Protein AF-A0A3D1R5J6-F1 (afdb_monomer_lite)

pLDDT: mean 71.32, std 17.3, range [26.56, 96.94]

Radius of gyration: 27.83 Å; chains: 1; bounding box: 72×68×70 Å

Structure (mmCIF, N/CA/C/O backbone):
data_AF-A0A3D1R5J6-F1
#
_entry.id   AF-A0A3D1R5J6-F1
#
loop_
_atom_site.group_PDB
_atom_site.id
_atom_site.type_symbol
_atom_site.label_atom_id
_atom_site.label_alt_id
_atom_site.label_comp_id
_atom_site.label_asym_id
_atom_site.label_entity_id
_atom_site.label_seq_id
_atom_site.pdbx_PDB_ins_code
_atom_site.Cartn_x
_atom_site.Cartn_y
_atom_site.Cartn_z
_atom_site.occupancy
_atom_site.B_iso_or_equiv
_atom_site.auth_seq_id
_atom_site.auth_comp_id
_atom_site.auth_asym_id
_atom_site.auth_atom_id
_atom_site.pdbx_PDB_model_num
ATOM 1 N N . MET A 1 1 ? 21.524 40.233 25.410 1.00 36.53 1 MET A N 1
ATOM 2 C CA . MET A 1 1 ? 20.104 40.134 25.010 1.00 36.53 1 MET A CA 1
ATOM 3 C C . MET A 1 1 ? 20.001 40.388 23.516 1.00 36.53 1 MET A C 1
ATOM 5 O O . MET A 1 1 ? 20.157 41.524 23.099 1.00 36.53 1 MET A O 1
ATOM 9 N N . SER A 1 2 ? 19.782 39.340 22.727 1.00 29.59 2 SER A N 1
ATOM 10 C CA . SER A 1 2 ? 19.125 39.429 21.418 1.00 29.59 2 SER A CA 1
ATOM 11 C C . SER A 1 2 ? 18.567 38.037 21.113 1.00 29.59 2 SER A C 1
ATOM 13 O O . SER A 1 2 ? 19.192 37.211 20.458 1.00 29.59 2 SER A O 1
ATOM 15 N N . GLN A 1 3 ? 17.439 37.743 21.762 1.00 33.72 3 GLN A N 1
ATOM 16 C CA . GLN A 1 3 ? 16.536 36.662 21.390 1.00 33.72 3 GLN A CA 1
ATOM 17 C C . GLN A 1 3 ? 15.745 37.182 20.193 1.00 33.72 3 GLN A C 1
ATOM 19 O O . GLN A 1 3 ? 14.862 37.998 20.399 1.00 33.72 3 GLN A O 1
ATOM 24 N N . ASP A 1 4 ? 16.110 36.789 18.976 1.00 32.62 4 ASP A N 1
ATOM 25 C CA . ASP A 1 4 ? 15.252 36.908 17.786 1.00 32.62 4 ASP A CA 1
ATOM 26 C C . ASP A 1 4 ? 15.813 36.023 16.659 1.00 32.62 4 ASP A C 1
ATOM 28 O O . ASP A 1 4 ? 16.102 36.457 15.538 1.00 32.62 4 ASP A O 1
ATOM 32 N N . ALA A 1 5 ? 15.984 34.728 16.948 1.00 33.44 5 ALA A N 1
ATOM 33 C CA . ALA A 1 5 ? 16.080 33.733 15.887 1.00 33.44 5 ALA A CA 1
ATOM 34 C C . ALA A 1 5 ? 14.705 33.664 15.208 1.00 33.44 5 ALA A C 1
ATOM 36 O O . ALA A 1 5 ? 13.769 33.044 15.709 1.00 33.44 5 ALA A O 1
ATOM 37 N N . LYS A 1 6 ? 14.560 34.387 14.090 1.00 38.94 6 LYS A N 1
ATOM 38 C CA . LYS A 1 6 ? 13.334 34.389 13.285 1.00 38.94 6 LYS A CA 1
ATOM 39 C C . LYS A 1 6 ? 12.945 32.933 12.945 1.00 38.94 6 LYS A C 1
ATOM 41 O O . LYS A 1 6 ? 13.811 32.196 12.472 1.00 38.94 6 LYS A O 1
ATOM 46 N N . PRO A 1 7 ? 11.668 32.544 13.115 1.00 45.38 7 PRO A N 1
ATOM 47 C CA . PRO A 1 7 ? 11.175 31.159 13.222 1.00 45.38 7 PRO A CA 1
ATOM 48 C C . PRO A 1 7 ? 11.560 30.146 12.122 1.00 45.38 7 PRO A C 1
ATOM 50 O O . PRO A 1 7 ? 11.376 28.954 12.326 1.00 45.38 7 PRO A O 1
ATOM 53 N N . ASN A 1 8 ? 12.114 30.591 10.989 1.00 56.38 8 ASN A N 1
ATOM 54 C CA . ASN A 1 8 ? 12.548 29.752 9.863 1.00 56.38 8 ASN A CA 1
ATOM 55 C C . ASN A 1 8 ? 13.985 29.195 10.022 1.00 56.38 8 ASN A C 1
ATOM 57 O O . ASN A 1 8 ? 14.380 28.282 9.310 1.00 56.38 8 ASN A O 1
ATOM 61 N N . GLN A 1 9 ? 14.799 29.747 10.932 1.00 66.88 9 GLN A N 1
ATOM 62 C CA . GLN A 1 9 ? 16.211 29.351 11.060 1.00 66.88 9 GLN A CA 1
ATOM 63 C C . GLN A 1 9 ? 16.400 28.071 11.887 1.00 66.88 9 GLN A C 1
ATOM 65 O O . GLN A 1 9 ? 17.235 27.247 11.539 1.00 66.88 9 GLN A O 1
ATOM 70 N N . THR A 1 10 ? 15.625 27.877 12.958 1.00 66.38 10 THR A N 1
ATOM 71 C CA . THR A 1 10 ? 15.753 26.698 13.833 1.00 66.38 10 THR A CA 1
ATOM 72 C C . THR A 1 10 ? 15.374 25.406 13.112 1.00 66.38 10 THR A C 1
ATOM 74 O O . THR A 1 10 ? 16.109 24.434 13.199 1.00 66.38 10 THR A O 1
ATOM 77 N N . ALA A 1 11 ? 14.285 25.409 12.336 1.00 63.69 11 ALA A N 1
ATOM 78 C CA . ALA A 1 11 ? 13.888 24.247 11.540 1.00 63.69 11 ALA A CA 1
ATOM 79 C C . ALA A 1 11 ? 14.944 23.889 10.479 1.00 63.69 11 ALA A C 1
ATOM 81 O O . ALA A 1 11 ? 15.281 22.722 10.306 1.00 63.69 11 ALA A O 1
ATOM 82 N N . ALA A 1 12 ? 15.514 24.899 9.815 1.00 70.62 12 ALA A N 1
ATOM 83 C CA . ALA A 1 12 ? 16.582 24.705 8.840 1.00 70.62 12 ALA A CA 1
ATOM 84 C C . ALA A 1 12 ? 17.874 24.161 9.477 1.00 70.62 12 ALA A C 1
ATOM 86 O O . ALA A 1 12 ? 18.563 23.363 8.856 1.00 70.62 12 ALA A O 1
ATOM 87 N N . ILE A 1 13 ? 18.194 24.552 10.718 1.00 78.62 13 ILE A N 1
ATOM 88 C CA . ILE A 1 13 ? 19.341 24.012 11.467 1.00 78.62 13 ILE A CA 1
ATOM 89 C C . ILE A 1 13 ? 19.165 22.514 11.739 1.00 78.62 13 ILE A C 1
ATOM 91 O O . ILE A 1 13 ? 20.107 21.755 11.550 1.00 78.62 13 ILE A O 1
ATOM 95 N N . GLU A 1 14 ? 17.978 22.077 12.164 1.00 74.88 14 GLU A N 1
ATOM 96 C CA . GLU A 1 14 ? 17.730 20.660 12.473 1.00 74.88 14 GLU A CA 1
ATOM 97 C C . GLU A 1 14 ? 17.637 19.797 11.206 1.00 74.88 14 GLU A C 1
ATOM 99 O O . GLU A 1 14 ? 18.113 18.665 11.201 1.00 74.88 14 GLU A O 1
ATOM 104 N N . GLN A 1 15 ? 17.099 20.341 10.108 1.00 75.94 15 GLN A N 1
ATOM 105 C CA . GLN A 1 15 ? 17.139 19.679 8.799 1.00 75.94 15 GLN A CA 1
ATOM 106 C C . GLN A 1 15 ? 18.566 19.542 8.269 1.00 75.94 15 GLN A C 1
ATOM 108 O O . GLN A 1 15 ? 18.931 18.469 7.798 1.00 75.94 15 GLN A O 1
ATOM 113 N N . LEU A 1 16 ? 19.373 20.605 8.368 1.00 82.44 16 LEU A N 1
ATOM 114 C CA . LEU A 1 16 ? 20.782 20.564 7.984 1.00 82.44 16 LEU A CA 1
ATOM 115 C C . LEU A 1 16 ? 21.548 19.555 8.840 1.00 82.44 16 LEU A C 1
ATOM 117 O O . LEU A 1 16 ? 22.343 18.793 8.314 1.00 82.44 16 LEU A O 1
ATOM 121 N N . ARG A 1 17 ? 21.284 19.514 10.147 1.00 83.88 17 ARG A N 1
ATOM 122 C CA . ARG A 1 17 ? 21.908 18.547 11.053 1.00 83.88 17 ARG A CA 1
ATOM 123 C C . ARG A 1 17 ? 21.607 17.114 10.636 1.00 83.88 17 ARG A C 1
ATOM 125 O O . ARG A 1 17 ? 22.536 16.340 10.473 1.00 83.88 17 ARG A O 1
ATOM 132 N N . GLY A 1 18 ? 20.334 16.803 10.389 1.00 79.06 18 GLY A N 1
ATOM 133 C CA . GLY A 1 18 ? 19.953 15.501 9.856 1.00 79.06 18 GLY A CA 1
ATOM 134 C C . GLY A 1 18 ? 20.656 15.206 8.533 1.00 79.06 18 GLY A C 1
ATOM 135 O O . GLY A 1 18 ? 21.220 14.137 8.379 1.00 79.06 18 GLY A O 1
ATOM 136 N N . LEU A 1 19 ? 20.668 16.159 7.594 1.00 84.06 19 LEU A N 1
ATOM 137 C CA . LEU A 1 19 ? 21.319 15.991 6.290 1.00 84.06 19 LEU A CA 1
ATOM 138 C C . LEU A 1 19 ? 22.792 15.604 6.425 1.00 84.06 19 LEU A C 1
ATOM 140 O O . LEU A 1 19 ? 23.230 14.670 5.765 1.00 84.06 19 LEU A O 1
ATOM 144 N N . LEU A 1 20 ? 23.526 16.296 7.295 1.00 84.06 20 LEU A N 1
ATOM 145 C CA . LEU A 1 20 ? 24.939 16.025 7.537 1.00 84.06 20 LEU A CA 1
ATOM 146 C C . LEU A 1 20 ? 25.143 14.677 8.233 1.00 84.06 20 LEU A C 1
ATOM 148 O O . LEU A 1 20 ? 25.992 13.920 7.793 1.00 84.06 20 LEU A O 1
ATOM 152 N N . GLU A 1 21 ? 24.326 14.345 9.241 1.00 81.31 21 GLU A N 1
ATOM 153 C CA . GLU A 1 21 ? 24.344 13.029 9.905 1.00 81.31 21 GLU A CA 1
ATOM 154 C C . GLU A 1 21 ? 24.046 11.878 8.928 1.00 81.31 21 GLU A C 1
ATOM 156 O O . GLU A 1 21 ? 24.574 10.784 9.100 1.00 81.31 21 GLU A O 1
ATOM 161 N N . GLY A 1 22 ? 23.208 12.118 7.914 1.00 78.25 22 GLY A N 1
ATOM 162 C CA . GLY A 1 22 ? 22.903 11.152 6.860 1.00 78.25 22 GLY A CA 1
ATOM 163 C C . GLY A 1 22 ? 24.056 10.958 5.880 1.00 78.25 22 GLY A C 1
ATOM 164 O O . GLY A 1 22 ? 24.433 9.824 5.628 1.00 78.25 22 GLY A O 1
ATOM 165 N N . VAL A 1 23 ? 24.630 12.056 5.376 1.00 80.31 23 VAL A N 1
ATOM 166 C CA . VAL A 1 23 ? 25.784 12.028 4.454 1.00 80.31 23 VAL A CA 1
ATOM 167 C C . VAL A 1 23 ? 27.038 11.459 5.122 1.00 80.31 23 VAL A C 1
ATOM 169 O O . VAL A 1 23 ? 27.840 10.799 4.491 1.00 80.31 23 VAL A O 1
ATOM 172 N N . SER A 1 24 ? 27.254 11.715 6.413 1.00 76.56 24 SER A N 1
ATOM 173 C CA . SER A 1 24 ? 28.435 11.199 7.115 1.00 76.56 24 SER A CA 1
ATOM 174 C C . SER A 1 24 ? 28.167 9.893 7.863 1.00 76.56 24 SER A C 1
ATOM 176 O O . SER A 1 24 ? 28.907 9.584 8.799 1.00 76.56 24 SER A O 1
ATOM 178 N N . CYS A 1 25 ? 27.087 9.169 7.553 1.00 74.31 25 CYS A N 1
ATOM 179 C CA . CYS A 1 25 ? 26.660 8.041 8.384 1.00 74.31 25 CYS A CA 1
ATOM 180 C C . CYS A 1 25 ? 27.645 6.862 8.335 1.00 74.31 25 CYS A C 1
ATOM 182 O O . CYS A 1 25 ? 27.849 6.182 9.340 1.00 74.31 25 CYS A O 1
ATOM 184 N N . ASP A 1 26 ? 28.300 6.649 7.201 1.00 68.00 26 ASP A N 1
ATOM 185 C CA . ASP A 1 26 ? 29.307 5.613 6.971 1.00 68.00 26 ASP A CA 1
ATOM 186 C C . ASP A 1 26 ? 30.754 6.132 7.112 1.00 68.00 26 ASP A C 1
ATOM 188 O O . ASP A 1 26 ? 31.709 5.387 6.893 1.00 68.00 26 ASP A O 1
ATOM 192 N N . TYR A 1 27 ? 30.924 7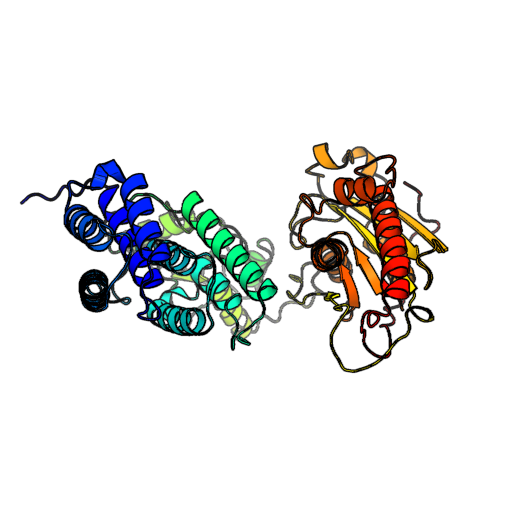.397 7.518 1.00 71.94 27 TYR A N 1
ATOM 193 C CA . TYR A 1 27 ? 32.201 8.117 7.572 1.00 71.94 27 TYR A CA 1
ATOM 194 C C . TYR A 1 27 ? 32.906 8.288 6.211 1.00 71.94 27 TYR A C 1
ATOM 196 O O . TYR A 1 27 ? 34.093 8.617 6.180 1.00 71.94 27 TYR A O 1
ATOM 204 N N . SER A 1 28 ? 32.212 8.112 5.084 1.00 71.81 28 SER A N 1
ATOM 205 C CA . SER A 1 28 ? 32.789 8.184 3.740 1.00 71.81 28 SER A CA 1
ATOM 206 C C . SER A 1 28 ? 32.097 9.235 2.865 1.00 71.81 28 SER A C 1
ATOM 208 O O . SER A 1 28 ? 31.395 8.902 1.921 1.00 71.81 28 SER A O 1
ATOM 210 N N . ILE A 1 29 ? 32.393 10.516 3.108 1.00 79.81 29 ILE A N 1
ATOM 211 C CA . ILE A 1 29 ? 31.811 11.626 2.337 1.00 79.81 29 ILE A CA 1
ATOM 212 C C . ILE A 1 29 ? 32.409 11.714 0.920 1.00 79.81 29 ILE A C 1
ATOM 214 O O . ILE A 1 29 ? 33.606 11.962 0.764 1.00 79.81 29 ILE A O 1
ATOM 218 N N . ASN A 1 30 ? 31.577 11.595 -0.114 1.00 79.62 30 ASN A N 1
ATOM 219 C CA . ASN A 1 30 ? 31.973 11.707 -1.521 1.00 79.62 30 ASN A CA 1
ATOM 220 C C . ASN A 1 30 ? 31.541 13.039 -2.184 1.00 79.62 30 ASN A C 1
ATOM 222 O O . ASN A 1 30 ? 30.883 13.899 -1.581 1.00 79.62 30 ASN A O 1
ATOM 226 N N . GLU A 1 31 ? 31.941 13.256 -3.445 1.00 82.81 31 GLU A N 1
ATOM 227 C CA . GLU A 1 31 ? 31.623 14.484 -4.186 1.00 82.81 31 GLU A CA 1
ATOM 228 C C . GLU A 1 31 ? 30.119 14.675 -4.429 1.00 82.81 31 GLU A C 1
ATOM 230 O O . GLU A 1 31 ? 29.638 15.812 -4.401 1.00 82.81 31 GLU A O 1
ATOM 235 N N . GLU A 1 32 ? 29.367 13.597 -4.674 1.00 79.56 32 GLU A N 1
ATOM 236 C CA . GLU A 1 32 ? 27.922 13.657 -4.924 1.00 79.56 32 GLU A CA 1
ATOM 237 C C . GLU A 1 32 ? 27.157 14.056 -3.658 1.00 79.56 32 GLU A C 1
ATOM 239 O O . GLU A 1 32 ? 26.257 14.901 -3.707 1.00 79.56 32 GLU A O 1
ATOM 244 N N . GLU A 1 33 ? 27.574 13.544 -2.504 1.00 82.88 33 GLU A N 1
ATOM 245 C CA . GLU A 1 33 ? 26.999 13.910 -1.214 1.00 82.88 33 GLU A CA 1
ATOM 246 C C . GLU A 1 33 ? 27.337 15.349 -0.820 1.00 82.88 33 GLU A C 1
ATOM 248 O O . GLU A 1 33 ? 26.465 16.122 -0.411 1.00 82.88 33 GLU A O 1
ATOM 253 N N . THR A 1 34 ? 28.587 15.760 -1.037 1.00 84.44 34 THR A N 1
ATOM 254 C CA . THR A 1 34 ? 29.036 17.142 -0.813 1.00 84.44 34 THR A CA 1
ATOM 255 C C . THR A 1 34 ? 28.265 18.114 -1.714 1.00 84.44 34 THR A C 1
ATOM 257 O O . THR A 1 34 ? 27.799 19.168 -1.260 1.00 84.44 34 THR A O 1
ATOM 260 N N . PHE A 1 35 ? 28.022 17.728 -2.972 1.00 82.88 35 PHE A N 1
ATOM 261 C CA . PHE A 1 35 ? 27.174 18.471 -3.902 1.00 82.88 35 PHE A CA 1
ATOM 262 C C . PHE A 1 35 ? 25.709 18.529 -3.444 1.00 82.88 35 PHE A C 1
ATOM 264 O O . PHE A 1 35 ? 25.062 19.571 -3.581 1.00 82.88 35 PHE A O 1
ATOM 271 N N . ALA A 1 36 ? 25.167 17.459 -2.857 1.00 78.56 36 ALA A N 1
ATOM 272 C CA . ALA A 1 36 ? 23.814 17.464 -2.304 1.00 78.56 36 ALA A CA 1
ATOM 273 C C . ALA A 1 36 ? 23.673 18.449 -1.131 1.00 78.56 36 ALA A C 1
ATOM 275 O O . ALA A 1 36 ? 22.695 19.207 -1.081 1.00 78.56 36 ALA A O 1
ATOM 276 N N . VAL A 1 37 ? 24.669 18.517 -0.239 1.00 85.56 37 VAL A N 1
ATOM 277 C CA . VAL A 1 37 ? 24.717 19.515 0.844 1.00 85.56 37 VAL A CA 1
ATOM 278 C C . VAL A 1 37 ? 24.818 20.933 0.272 1.00 85.56 37 VAL A C 1
ATOM 280 O O . VAL A 1 37 ? 24.077 21.828 0.695 1.00 85.56 37 VAL A O 1
ATOM 283 N N . GLN A 1 38 ? 25.666 21.149 -0.738 1.00 85.38 38 GLN A N 1
ATOM 284 C CA . GLN A 1 38 ? 25.793 22.443 -1.414 1.00 85.38 38 GLN A CA 1
ATOM 285 C C . GLN A 1 38 ? 24.464 22.883 -2.049 1.00 85.38 38 GLN A C 1
ATOM 287 O O . GLN A 1 38 ? 23.999 24.002 -1.825 1.00 85.38 38 GLN A O 1
ATOM 292 N N . LYS A 1 39 ? 23.795 21.983 -2.772 1.00 82.88 39 LYS A N 1
ATOM 293 C CA . LYS A 1 39 ? 22.489 22.232 -3.392 1.00 82.88 39 LYS A CA 1
ATOM 294 C C . LYS A 1 39 ? 21.411 22.552 -2.357 1.00 82.88 39 LYS A C 1
ATOM 296 O O . LYS A 1 39 ? 20.562 23.416 -2.594 1.00 82.88 39 LYS A O 1
ATOM 301 N N . TRP A 1 40 ? 21.435 21.893 -1.199 1.00 85.19 40 TRP A N 1
ATOM 302 C CA . TRP A 1 40 ? 20.523 22.213 -0.102 1.00 85.19 40 TRP A CA 1
ATOM 303 C C . TRP A 1 40 ? 20.754 23.639 0.423 1.00 85.19 40 TRP A C 1
ATOM 305 O O . TRP A 1 40 ? 19.790 24.379 0.638 1.00 85.19 40 TRP A O 1
ATOM 315 N N . LEU A 1 41 ? 22.014 24.066 0.566 1.00 84.19 41 LEU A N 1
ATOM 316 C CA . LEU A 1 41 ? 22.358 25.435 0.968 1.00 84.19 41 LEU A CA 1
ATOM 317 C C . LEU A 1 41 ? 21.907 26.482 -0.058 1.00 84.19 41 LEU A C 1
ATOM 319 O O . LEU A 1 41 ? 21.417 27.543 0.332 1.00 84.19 41 LEU A O 1
ATOM 323 N N . GLU A 1 42 ? 22.009 26.188 -1.356 1.00 81.88 42 GLU A N 1
ATOM 324 C CA . GLU A 1 42 ? 21.505 27.060 -2.427 1.00 81.88 42 GLU A CA 1
ATOM 325 C C . GLU A 1 42 ? 19.982 27.234 -2.362 1.00 81.88 42 GLU A C 1
ATOM 327 O O . GLU A 1 42 ? 19.469 28.349 -2.485 1.00 81.88 42 GLU A O 1
ATOM 332 N N . GLN A 1 43 ? 19.245 26.153 -2.092 1.00 78.62 43 GLN A N 1
ATOM 333 C CA . GLN A 1 43 ? 17.792 26.205 -1.873 1.00 78.62 43 GLN A CA 1
ATOM 334 C C . GLN A 1 43 ? 17.412 27.024 -0.629 1.00 78.62 43 GLN A C 1
ATOM 336 O O . GLN A 1 43 ? 16.302 27.554 -0.548 1.00 78.62 43 GLN A O 1
ATOM 341 N N . HIS A 1 44 ? 18.353 27.186 0.302 1.00 80.94 44 HIS A N 1
ATOM 342 C CA . HIS A 1 44 ? 18.236 27.995 1.511 1.00 80.94 44 HIS A CA 1
ATOM 343 C C . HIS A 1 44 ? 19.114 29.254 1.450 1.00 80.94 44 HIS A C 1
ATOM 345 O O . HIS A 1 44 ? 19.605 29.730 2.478 1.00 80.94 44 HIS A O 1
ATOM 351 N N . ALA A 1 45 ? 19.275 29.846 0.257 1.00 79.06 45 ALA A N 1
ATOM 352 C CA . ALA A 1 45 ? 20.141 31.006 0.021 1.00 79.06 45 ALA A CA 1
ATOM 353 C C . ALA A 1 45 ? 19.907 32.179 0.996 1.00 79.06 45 ALA A C 1
ATOM 355 O O . ALA A 1 45 ? 20.826 32.924 1.338 1.00 79.06 45 ALA A O 1
ATOM 356 N N . ASN A 1 46 ? 18.680 32.333 1.504 1.00 78.81 46 ASN A N 1
ATOM 357 C CA . ASN A 1 46 ? 18.311 33.350 2.491 1.00 78.81 46 ASN A CA 1
ATOM 358 C C . ASN A 1 46 ? 18.979 33.171 3.874 1.00 78.81 46 ASN A C 1
ATOM 360 O O . ASN A 1 46 ? 18.890 34.079 4.708 1.00 78.81 46 ASN A O 1
ATOM 364 N N . LEU A 1 47 ? 19.606 32.022 4.137 1.00 81.56 47 LEU A N 1
ATOM 365 C CA . LEU A 1 47 ? 20.293 31.688 5.387 1.00 81.56 47 LEU A CA 1
ATOM 366 C C . LEU A 1 47 ? 21.824 31.716 5.268 1.00 81.56 47 LEU A C 1
ATOM 368 O O . LEU A 1 47 ? 22.482 31.759 6.301 1.00 81.56 47 LEU A O 1
ATOM 372 N N . LEU A 1 48 ? 22.387 31.795 4.055 1.00 81.31 48 LEU A N 1
ATOM 373 C CA . LEU A 1 48 ? 23.836 31.714 3.790 1.00 81.31 48 LEU A CA 1
ATOM 374 C C . LEU A 1 48 ? 24.691 32.762 4.516 1.00 81.31 48 LEU A C 1
ATOM 376 O O . LEU A 1 48 ? 25.872 32.543 4.738 1.00 81.31 48 LEU A O 1
ATOM 380 N N . ASN A 1 49 ? 24.109 33.899 4.903 1.00 78.94 49 ASN A N 1
ATOM 381 C CA . ASN A 1 49 ? 24.807 34.953 5.652 1.00 78.94 49 ASN A CA 1
ATOM 382 C C . ASN A 1 49 ? 24.680 34.794 7.179 1.00 78.94 49 ASN A C 1
ATOM 384 O O . ASN A 1 49 ? 24.879 35.759 7.919 1.00 78.94 49 ASN A O 1
ATOM 388 N N . ARG A 1 50 ? 24.263 33.622 7.668 1.00 80.31 50 ARG A N 1
ATOM 389 C CA . ARG A 1 50 ? 24.039 33.347 9.092 1.00 80.31 50 ARG A CA 1
ATOM 390 C C . ARG A 1 50 ? 24.829 32.124 9.528 1.00 80.31 50 ARG A C 1
ATOM 392 O O . ARG A 1 50 ? 24.868 31.134 8.810 1.00 80.31 50 ARG A O 1
ATOM 399 N N . SER A 1 51 ? 25.343 32.160 10.752 1.00 77.75 51 SER A N 1
ATOM 400 C CA . SER A 1 51 ? 25.895 30.971 11.402 1.00 77.75 51 SER A CA 1
ATOM 401 C C . SER A 1 51 ? 24.790 29.934 11.654 1.00 77.75 51 SER A C 1
ATOM 403 O O . SER A 1 51 ? 23.669 30.329 12.017 1.00 77.75 51 SER A O 1
ATOM 405 N N . PRO A 1 52 ? 25.049 28.630 11.440 1.00 81.00 52 PRO A N 1
ATOM 406 C CA . PRO A 1 52 ? 26.304 27.992 10.984 1.00 81.00 52 PRO A CA 1
ATOM 407 C C . PRO A 1 52 ? 26.479 27.922 9.448 1.00 81.00 52 PRO A C 1
ATOM 409 O O . PRO A 1 52 ? 27.545 27.541 8.965 1.00 81.00 52 PRO A O 1
ATOM 412 N N . PHE A 1 53 ? 25.442 28.271 8.678 1.00 84.62 53 PHE A N 1
ATOM 413 C CA . PHE A 1 53 ? 25.363 28.099 7.219 1.00 84.62 53 PHE A CA 1
ATOM 414 C C . PHE A 1 53 ? 26.479 28.819 6.456 1.00 84.62 53 PHE A C 1
ATOM 416 O O . PHE A 1 53 ? 26.968 28.310 5.452 1.00 84.62 53 PHE A O 1
ATOM 423 N N . ASP A 1 54 ? 26.897 29.989 6.936 1.00 83.38 54 ASP A N 1
ATOM 424 C CA . ASP A 1 54 ? 27.974 30.771 6.332 1.00 83.38 54 ASP A CA 1
ATOM 425 C C . ASP A 1 54 ? 29.339 30.067 6.436 1.00 83.38 54 ASP A C 1
ATOM 427 O O . ASP A 1 54 ? 30.149 30.140 5.511 1.00 83.38 54 ASP A O 1
ATOM 431 N N . GLY A 1 55 ? 29.592 29.380 7.555 1.00 85.75 55 GLY A N 1
ATOM 432 C CA . GLY A 1 55 ? 30.792 28.578 7.782 1.00 85.75 55 GLY A CA 1
ATOM 433 C C . GLY A 1 55 ? 30.830 27.358 6.872 1.00 85.75 55 GLY A C 1
ATOM 434 O O . GLY A 1 55 ? 31.828 27.153 6.181 1.00 85.75 55 GLY A O 1
ATOM 435 N N . LEU A 1 56 ? 29.718 26.622 6.807 1.00 88.69 56 LEU A N 1
ATOM 436 C CA . LEU A 1 56 ? 29.589 25.452 5.940 1.00 88.69 56 LEU A CA 1
ATOM 437 C C . LEU A 1 56 ? 29.731 25.820 4.461 1.00 88.69 56 LEU A C 1
ATOM 439 O O . LEU A 1 56 ? 30.492 25.189 3.739 1.00 88.69 56 LEU A O 1
ATOM 443 N N . ALA A 1 57 ? 29.065 26.887 4.008 1.00 86.81 57 ALA A N 1
ATOM 444 C CA . ALA A 1 57 ? 29.149 27.326 2.618 1.00 86.81 57 ALA A CA 1
ATOM 445 C C . ALA A 1 57 ? 30.589 27.671 2.203 1.00 86.81 57 ALA A C 1
ATOM 447 O O . ALA A 1 57 ? 31.006 27.346 1.091 1.00 86.81 57 ALA A O 1
ATOM 448 N N . ARG A 1 58 ? 31.371 28.296 3.098 1.00 88.25 58 ARG A N 1
ATOM 449 C CA . ARG A 1 58 ? 32.797 28.575 2.856 1.00 88.25 58 ARG A CA 1
ATOM 450 C C . ARG A 1 58 ? 33.635 27.302 2.788 1.00 88.25 58 ARG A C 1
ATOM 452 O O . ARG A 1 58 ? 34.522 27.237 1.942 1.00 88.25 58 ARG A O 1
ATOM 459 N N . LEU A 1 59 ? 33.366 26.330 3.662 1.00 90.06 59 LEU A N 1
ATOM 460 C CA . LEU A 1 59 ? 34.044 25.035 3.649 1.00 90.06 59 LEU A CA 1
ATOM 461 C C . LEU A 1 59 ? 33.782 24.303 2.327 1.00 90.06 59 LEU A C 1
ATOM 463 O O . LEU A 1 59 ? 34.730 24.035 1.600 1.00 90.06 59 LEU A O 1
ATOM 467 N N . LEU A 1 60 ? 32.512 24.105 1.960 1.00 88.94 60 LEU A N 1
ATOM 468 C CA . LEU A 1 60 ? 32.131 23.395 0.732 1.00 88.94 60 LEU A CA 1
ATOM 469 C C . LEU A 1 60 ? 32.638 24.095 -0.532 1.00 88.94 60 LEU A C 1
ATOM 471 O O . LEU A 1 60 ? 33.133 23.442 -1.438 1.00 88.94 60 LEU A O 1
ATOM 475 N N . THR A 1 61 ? 32.583 25.431 -0.589 1.00 88.62 61 THR A N 1
ATOM 476 C CA . THR A 1 61 ? 33.113 26.181 -1.746 1.00 88.62 61 THR A CA 1
ATOM 477 C C . THR A 1 61 ? 34.615 25.962 -1.929 1.00 88.62 61 THR A C 1
ATOM 479 O O . THR A 1 61 ? 35.098 25.985 -3.058 1.00 88.62 61 THR A O 1
ATOM 482 N N . ARG A 1 62 ? 35.359 25.791 -0.829 1.00 90.75 62 ARG A N 1
ATOM 483 C CA . ARG A 1 62 ? 36.798 25.531 -0.877 1.00 90.75 62 ARG A CA 1
ATOM 484 C C . ARG A 1 62 ? 37.087 24.085 -1.265 1.00 90.75 62 ARG A C 1
ATOM 486 O O . ARG A 1 62 ? 37.851 23.900 -2.199 1.00 90.75 62 ARG A O 1
ATOM 493 N N . VAL A 1 63 ? 36.461 23.126 -0.585 1.00 87.50 63 VAL A N 1
ATOM 494 C CA . VAL A 1 63 ? 36.664 21.690 -0.832 1.00 87.50 63 VAL A CA 1
ATOM 495 C C . VAL A 1 63 ? 36.241 21.307 -2.252 1.00 87.50 63 VAL A C 1
ATOM 497 O O . VAL A 1 63 ? 36.902 20.543 -2.925 1.00 87.50 63 VAL A O 1
ATOM 500 N N . MET A 1 64 ? 35.179 21.910 -2.788 1.00 84.62 64 MET A N 1
ATOM 501 C CA . MET A 1 64 ? 34.719 21.610 -4.149 1.00 84.62 64 MET A CA 1
ATOM 502 C C . MET A 1 64 ? 35.403 22.449 -5.241 1.00 84.62 64 MET A C 1
ATOM 504 O O . MET A 1 64 ? 34.969 22.420 -6.395 1.00 84.62 64 MET A O 1
ATOM 508 N N . ALA A 1 65 ? 36.428 23.244 -4.914 1.00 86.06 65 ALA A N 1
ATOM 509 C CA . ALA A 1 65 ? 37.006 24.205 -5.855 1.00 86.06 65 ALA A CA 1
ATOM 510 C C . ALA A 1 65 ? 37.706 23.538 -7.049 1.00 86.06 65 ALA A C 1
ATOM 512 O O . ALA A 1 65 ? 37.689 24.088 -8.155 1.00 86.06 65 ALA A O 1
ATOM 513 N N . ASP A 1 66 ? 38.319 22.375 -6.838 1.00 83.62 66 ASP A N 1
ATOM 514 C CA . ASP A 1 66 ? 38.974 21.583 -7.881 1.00 83.62 66 ASP A CA 1
ATOM 515 C C . ASP A 1 66 ? 38.111 20.400 -8.375 1.00 83.62 66 ASP A C 1
ATOM 517 O O . ASP A 1 66 ? 38.477 19.718 -9.339 1.00 83.62 66 ASP A O 1
ATOM 521 N N . GLY A 1 67 ? 36.930 20.225 -7.770 1.00 79.38 67 GLY A N 1
ATOM 522 C CA . GLY A 1 67 ? 35.940 19.210 -8.110 1.00 79.38 67 GLY A CA 1
ATOM 523 C C . GLY A 1 67 ? 36.292 17.798 -7.644 1.00 79.38 67 GLY A C 1
ATOM 524 O O . GLY A 1 67 ? 35.745 16.851 -8.212 1.00 79.38 67 GLY A O 1
ATOM 525 N N . ARG A 1 68 ? 37.212 17.644 -6.686 1.00 84.25 68 ARG A N 1
ATOM 526 C CA . ARG A 1 68 ? 37.570 16.368 -6.052 1.00 84.25 68 ARG A CA 1
ATOM 527 C C . ARG A 1 68 ? 37.723 16.572 -4.553 1.00 84.25 68 ARG A C 1
ATOM 529 O O . ARG A 1 68 ? 37.994 17.680 -4.129 1.00 84.25 68 ARG A O 1
ATOM 536 N N . ILE A 1 69 ? 37.548 15.513 -3.773 1.00 83.75 69 ILE A N 1
ATOM 537 C CA . ILE A 1 69 ? 37.799 15.563 -2.329 1.00 83.75 69 ILE A CA 1
ATOM 538 C C . ILE A 1 69 ? 39.063 14.761 -2.046 1.00 83.75 69 ILE A C 1
ATOM 540 O O . ILE A 1 69 ? 39.107 13.553 -2.296 1.00 83.75 69 ILE A O 1
ATOM 544 N N . ASP A 1 70 ? 40.113 15.429 -1.569 1.00 83.38 70 ASP A N 1
ATOM 545 C CA . ASP A 1 70 ? 41.313 14.742 -1.091 1.00 83.38 70 ASP A CA 1
ATOM 546 C C . ASP A 1 70 ? 41.176 14.257 0.366 1.00 83.38 70 ASP A C 1
ATOM 548 O O . ASP A 1 70 ? 40.197 14.535 1.052 1.00 83.38 70 ASP A O 1
ATOM 552 N N . GLU A 1 71 ? 42.151 13.481 0.847 1.00 75.62 71 GLU A N 1
ATOM 553 C CA . GLU A 1 71 ? 42.122 12.900 2.199 1.00 75.62 71 GLU A CA 1
ATOM 554 C C . GLU A 1 71 ? 42.082 13.972 3.305 1.00 75.62 71 GLU A C 1
ATOM 556 O O . GLU A 1 71 ? 41.404 13.793 4.312 1.00 75.62 71 GLU A O 1
ATOM 561 N N . ALA A 1 72 ? 42.748 15.115 3.108 1.00 75.44 72 ALA A N 1
ATOM 562 C CA . ALA A 1 72 ? 42.756 16.196 4.090 1.00 75.44 72 ALA A CA 1
ATOM 563 C C . ALA A 1 72 ? 41.432 16.977 4.086 1.00 75.44 72 ALA A C 1
ATOM 565 O O . ALA A 1 72 ? 40.953 17.402 5.137 1.00 75.44 72 ALA A O 1
ATOM 566 N N . GLU A 1 73 ? 40.832 17.167 2.913 1.00 86.38 73 GLU A N 1
ATOM 567 C CA . GLU A 1 73 ? 39.516 17.783 2.758 1.00 86.38 73 GLU A CA 1
ATOM 568 C C . GLU A 1 73 ? 38.396 16.882 3.283 1.00 86.38 73 GLU A C 1
ATOM 570 O O . GLU A 1 73 ? 37.451 17.377 3.897 1.00 86.38 73 GLU A O 1
ATOM 575 N N . HIS A 1 74 ? 38.522 15.568 3.095 1.00 82.75 74 HIS A N 1
ATOM 576 C CA . HIS A 1 74 ? 37.624 14.561 3.656 1.00 82.75 74 HIS A CA 1
ATOM 577 C C . HIS A 1 74 ? 37.642 14.576 5.188 1.00 82.75 74 HIS A C 1
ATOM 579 O O . HIS A 1 74 ? 36.582 14.707 5.805 1.00 82.75 74 HIS A O 1
ATOM 585 N N . GLU A 1 75 ? 38.830 14.537 5.803 1.00 72.88 75 GLU A N 1
ATOM 586 C CA . GLU A 1 75 ? 38.982 14.658 7.260 1.00 72.88 75 GLU A CA 1
ATOM 587 C C . GLU A 1 75 ? 38.397 15.981 7.777 1.00 72.88 75 GLU A C 1
ATOM 589 O O . GLU A 1 75 ? 37.671 16.001 8.772 1.00 72.88 75 GLU A O 1
ATOM 594 N N . GLU A 1 76 ? 38.646 17.090 7.074 1.00 83.31 76 GLU A N 1
ATOM 595 C CA . GLU A 1 76 ? 38.110 18.397 7.452 1.00 83.31 76 GLU A CA 1
ATOM 596 C C . GLU A 1 76 ? 36.573 18.456 7.366 1.00 83.31 76 GLU A C 1
ATOM 598 O O . GLU A 1 76 ? 35.927 19.067 8.227 1.00 83.31 76 GLU A O 1
ATOM 603 N N . LEU A 1 77 ? 35.971 17.823 6.353 1.00 82.06 77 LEU A N 1
ATOM 604 C CA . LEU A 1 77 ? 34.517 17.698 6.232 1.00 82.06 77 LEU A CA 1
ATOM 605 C C . LEU A 1 77 ? 33.939 16.865 7.379 1.00 82.06 77 LEU A C 1
ATOM 607 O O . LEU A 1 77 ? 32.993 17.320 8.025 1.00 82.06 77 LEU A O 1
ATOM 611 N N . LEU A 1 78 ? 34.517 15.697 7.668 1.00 75.69 78 LEU A N 1
ATOM 612 C CA . LEU A 1 78 ? 34.074 14.833 8.765 1.00 75.69 78 LEU A CA 1
ATOM 613 C C . LEU A 1 78 ? 34.148 15.545 10.116 1.00 75.69 78 LEU A C 1
ATOM 615 O O . LEU A 1 78 ? 33.166 15.542 10.862 1.00 75.69 78 LEU A O 1
ATOM 619 N N . ASP A 1 79 ? 35.267 16.207 10.411 1.00 74.88 79 ASP A N 1
ATOM 620 C CA . ASP A 1 79 ? 35.451 16.962 11.651 1.00 74.88 79 ASP A CA 1
ATOM 621 C C . ASP A 1 79 ? 34.412 18.078 11.781 1.00 74.88 79 ASP A C 1
ATOM 623 O O . ASP A 1 79 ? 33.800 18.265 12.840 1.00 74.88 79 ASP A O 1
ATOM 627 N N . TRP A 1 80 ? 34.162 18.813 10.693 1.00 86.19 80 TRP A N 1
ATOM 628 C CA . TRP A 1 80 ? 33.149 19.858 10.695 1.00 86.19 80 TRP A CA 1
ATOM 629 C C . TRP A 1 80 ? 31.754 19.274 10.936 1.00 86.19 80 TRP A C 1
ATOM 631 O O . TRP A 1 80 ? 31.025 19.771 11.798 1.00 86.19 80 TRP A O 1
ATOM 641 N N . PHE A 1 81 ? 31.384 18.213 10.213 1.00 81.94 81 PHE A N 1
ATOM 642 C CA . PHE A 1 81 ? 30.051 17.605 10.259 1.00 81.94 81 PHE A CA 1
ATOM 643 C C . PHE A 1 81 ? 29.783 17.005 11.645 1.00 81.94 81 PHE A C 1
ATOM 645 O O . PHE A 1 81 ? 28.738 17.282 12.240 1.00 81.94 81 PHE A O 1
ATOM 652 N N . ALA A 1 82 ? 30.761 16.291 12.209 1.00 70.62 82 ALA A N 1
ATOM 653 C CA . ALA A 1 82 ? 30.697 15.734 13.556 1.00 70.62 82 ALA A CA 1
ATOM 654 C C . ALA A 1 82 ? 30.592 16.832 14.625 1.00 70.62 82 ALA A C 1
ATOM 656 O O . ALA A 1 82 ? 29.715 16.772 15.489 1.00 70.62 82 ALA A O 1
ATOM 657 N N . SER A 1 83 ? 31.419 17.884 14.535 1.00 76.88 83 SER A N 1
ATOM 658 C CA . SER A 1 83 ? 31.366 19.011 15.479 1.00 76.88 83 SER A CA 1
ATOM 659 C C . SER A 1 83 ? 30.013 19.724 15.465 1.00 76.88 83 SER A C 1
ATOM 661 O O . SER A 1 83 ? 29.551 20.221 16.494 1.00 76.88 83 SER A O 1
ATOM 663 N N . PHE A 1 84 ? 29.355 19.751 14.303 1.00 75.56 84 PHE A N 1
ATOM 664 C CA . PHE A 1 84 ? 28.041 20.343 14.162 1.00 75.56 84 PHE A CA 1
ATOM 665 C C . PHE A 1 84 ? 26.940 19.439 14.710 1.00 75.56 84 PHE A C 1
ATOM 667 O O . PHE A 1 84 ? 26.027 19.964 15.343 1.00 75.56 84 PHE A O 1
ATOM 674 N N . ALA A 1 85 ? 27.017 18.118 14.518 1.00 62.59 85 ALA A N 1
ATOM 675 C CA . ALA A 1 85 ? 26.018 17.144 14.969 1.00 62.59 85 ALA A CA 1
ATOM 676 C C . ALA A 1 85 ? 25.880 17.068 16.507 1.00 62.59 85 ALA A C 1
ATOM 678 O O . ALA A 1 85 ? 24.766 16.912 17.018 1.00 62.59 85 ALA A O 1
ATOM 679 N N . ASP A 1 86 ? 26.960 17.318 17.252 1.00 56.81 86 ASP A N 1
ATOM 680 C CA . ASP A 1 86 ? 27.086 16.992 18.685 1.00 56.81 86 ASP A CA 1
ATOM 681 C C . ASP A 1 86 ? 26.440 17.999 19.682 1.00 56.81 86 ASP A C 1
ATOM 683 O O . ASP A 1 86 ? 26.439 17.800 20.896 1.00 56.81 86 ASP A O 1
ATOM 687 N N . GLU A 1 87 ? 25.836 19.103 19.221 1.00 57.50 87 GLU A N 1
ATOM 688 C CA . GLU A 1 87 ? 25.338 20.172 20.121 1.00 57.50 87 GLU A CA 1
ATOM 689 C C . GLU A 1 87 ? 24.112 19.803 20.993 1.00 57.50 87 GLU A C 1
ATOM 691 O O . GLU A 1 87 ? 23.838 20.479 21.990 1.00 57.50 87 GLU A O 1
ATOM 696 N N . LYS A 1 88 ? 23.338 18.761 20.649 1.00 55.50 88 LYS A N 1
ATOM 697 C CA . LYS A 1 88 ? 22.176 18.297 21.441 1.00 55.50 88 LYS A CA 1
ATOM 698 C C . LYS A 1 88 ? 22.043 16.775 21.383 1.00 55.50 88 LYS A C 1
ATOM 700 O O . LYS A 1 88 ? 21.608 16.240 20.361 1.00 55.50 88 LYS A O 1
ATOM 705 N N . ALA A 1 89 ? 22.292 16.114 22.515 1.00 52.31 89 ALA A N 1
ATOM 706 C CA . ALA A 1 89 ? 22.099 14.674 22.665 1.00 52.31 89 ALA A CA 1
ATOM 707 C C . ALA A 1 89 ? 20.665 14.241 22.270 1.00 52.31 89 ALA A C 1
ATOM 709 O O . ALA A 1 89 ? 19.701 14.926 22.650 1.00 52.31 89 ALA A O 1
ATOM 710 N N . PRO A 1 90 ? 20.489 13.081 21.604 1.00 50.31 90 PRO A N 1
ATOM 711 C CA . PRO A 1 90 ? 19.197 12.564 21.141 1.00 50.31 90 PRO A CA 1
ATOM 712 C C . PRO A 1 90 ? 18.103 12.479 22.206 1.00 50.31 90 PRO A C 1
ATOM 714 O O . PRO A 1 90 ? 16.933 12.437 21.843 1.00 50.31 90 PRO A O 1
ATOM 717 N N . GLY A 1 91 ? 18.444 12.495 23.503 1.00 49.47 91 GLY A N 1
ATOM 718 C CA . GLY A 1 91 ? 17.514 12.508 24.642 1.00 49.47 91 GLY A CA 1
ATOM 719 C C . GLY A 1 91 ? 16.891 13.870 24.994 1.00 49.47 91 GLY A C 1
ATOM 720 O O . GLY A 1 91 ? 15.911 13.906 25.736 1.00 49.47 91 GLY A O 1
ATOM 721 N N . VAL A 1 92 ? 17.397 14.984 24.454 1.00 56.12 92 VAL A N 1
ATOM 722 C CA . VAL A 1 92 ? 16.932 16.359 24.771 1.00 56.12 92 VAL A CA 1
ATOM 723 C C . VAL A 1 92 ? 16.061 16.959 23.652 1.00 56.12 92 VAL A C 1
ATOM 725 O O . VAL A 1 92 ? 15.367 17.950 23.849 1.00 56.12 92 VAL A O 1
ATOM 728 N N . VAL A 1 93 ? 16.053 16.323 22.481 1.00 62.00 93 VAL A N 1
ATOM 729 C CA . VAL A 1 93 ? 15.358 16.756 21.255 1.00 62.00 93 VAL A CA 1
ATOM 730 C C . VAL A 1 93 ? 13.821 16.687 21.405 1.00 62.00 93 VAL A C 1
ATOM 732 O O . VAL A 1 93 ? 13.282 15.786 22.045 1.00 62.00 93 VAL A O 1
ATOM 735 N N . THR A 1 94 ? 13.068 17.617 20.835 1.00 64.06 94 THR A N 1
ATOM 736 C CA . THR A 1 94 ? 11.594 17.539 20.773 1.00 64.06 94 THR A CA 1
ATOM 737 C C . THR A 1 94 ? 11.133 16.590 19.659 1.00 64.06 94 THR A C 1
ATOM 739 O O . THR A 1 94 ? 11.908 16.229 18.778 1.00 64.06 94 THR A O 1
ATOM 742 N N . GLN A 1 95 ? 9.857 16.189 19.643 1.00 58.75 95 GLN A N 1
ATOM 743 C CA . GLN A 1 95 ? 9.320 15.359 18.549 1.00 58.75 95 GLN A CA 1
ATOM 744 C C . GLN A 1 95 ? 9.458 16.039 17.177 1.00 58.75 95 GLN A C 1
ATOM 746 O O . GLN A 1 95 ? 9.849 15.390 16.212 1.00 58.75 95 GLN A O 1
ATOM 751 N N . THR A 1 96 ? 9.185 17.344 17.088 1.00 58.84 96 THR A N 1
ATOM 752 C CA . THR A 1 96 ? 9.302 18.105 15.834 1.00 58.84 96 THR A CA 1
ATOM 753 C C . THR A 1 96 ? 10.744 18.168 15.341 1.00 58.84 96 THR A C 1
ATOM 755 O O . THR A 1 96 ? 10.990 17.947 14.161 1.00 58.84 96 THR A O 1
ATOM 758 N N . GLU A 1 97 ? 11.698 18.429 16.238 1.00 65.00 97 GLU A N 1
ATOM 759 C CA . GLU A 1 97 ? 13.123 18.432 15.892 1.00 65.00 97 GLU A CA 1
ATOM 760 C C . GLU A 1 97 ? 13.580 17.024 15.461 1.00 65.00 97 GLU A C 1
ATOM 762 O O . GLU A 1 97 ? 14.290 16.894 14.471 1.00 65.00 97 GLU A O 1
ATOM 767 N N . ALA A 1 98 ? 13.109 15.955 16.117 1.00 67.31 98 ALA A N 1
ATOM 768 C CA . ALA A 1 98 ? 13.433 14.578 15.734 1.00 67.31 98 ALA A CA 1
ATOM 769 C C . ALA A 1 98 ? 12.898 14.205 14.339 1.00 67.31 98 ALA A C 1
ATOM 771 O O . ALA A 1 98 ? 13.592 13.548 13.570 1.00 67.31 98 ALA A O 1
ATOM 772 N N . LEU A 1 99 ? 11.690 14.654 13.981 1.00 67.25 99 LEU A N 1
ATOM 773 C CA . LEU A 1 99 ? 11.121 14.452 12.642 1.00 67.25 99 LEU A CA 1
ATOM 774 C C . LEU A 1 99 ? 11.884 15.238 11.566 1.00 67.25 99 LEU A C 1
ATOM 776 O O . LEU A 1 99 ? 12.098 14.727 10.469 1.00 67.25 99 LEU A O 1
ATOM 780 N N . GLN A 1 100 ? 12.333 16.456 11.885 1.00 70.88 100 GLN A N 1
ATOM 781 C CA . GLN A 1 100 ? 13.165 17.269 10.992 1.00 70.88 100 GLN A CA 1
ATOM 782 C C . GLN A 1 100 ? 14.546 16.642 10.773 1.00 70.88 100 GLN A C 1
ATOM 784 O O . GLN A 1 100 ? 15.014 16.601 9.635 1.00 70.88 100 GLN A O 1
ATOM 789 N N . ARG A 1 101 ? 15.159 16.104 11.834 1.00 80.44 101 ARG A N 1
ATOM 790 C CA . ARG A 1 101 ? 16.418 15.355 11.741 1.00 80.44 101 ARG A CA 1
ATOM 791 C C . ARG A 1 101 ? 16.260 14.080 10.928 1.00 80.44 101 ARG A C 1
ATOM 793 O O . ARG A 1 101 ? 17.072 13.844 10.050 1.00 80.44 101 ARG A O 1
ATOM 800 N N . LEU A 1 102 ? 15.189 13.312 11.142 1.00 82.44 102 LEU A N 1
ATOM 801 C CA . LEU A 1 102 ? 14.901 12.115 10.347 1.00 82.44 102 LEU A CA 1
ATOM 802 C C . LEU A 1 102 ? 14.748 12.444 8.856 1.00 82.44 102 LEU A C 1
ATOM 804 O O . LEU A 1 102 ? 15.334 11.764 8.020 1.00 82.44 102 LEU A O 1
ATOM 808 N N . ALA A 1 103 ? 14.000 13.497 8.515 1.00 78.00 103 ALA A N 1
ATOM 809 C CA . ALA A 1 103 ? 13.860 13.931 7.127 1.00 78.00 103 ALA A CA 1
ATOM 810 C C . ALA A 1 103 ? 15.212 14.332 6.516 1.00 78.00 103 ALA A C 1
ATOM 812 O O . ALA A 1 103 ? 15.500 13.968 5.380 1.00 78.00 103 ALA A O 1
ATOM 813 N N . GLY A 1 104 ? 16.047 15.055 7.269 1.00 78.19 104 GLY A N 1
ATOM 814 C CA . GLY A 1 104 ? 17.408 15.392 6.857 1.00 78.19 104 GLY A CA 1
ATOM 815 C C . GLY A 1 104 ? 18.270 14.148 6.642 1.00 78.19 104 GLY A C 1
ATOM 816 O O . GLY A 1 104 ? 18.839 13.991 5.570 1.00 78.19 104 GLY A O 1
ATOM 817 N N . ALA A 1 105 ? 18.304 13.237 7.612 1.00 85.69 105 ALA A N 1
ATOM 818 C CA . ALA A 1 105 ? 19.155 12.051 7.578 1.00 85.69 105 ALA A CA 1
ATOM 819 C C . ALA A 1 105 ? 18.820 11.134 6.403 1.00 85.69 105 ALA A C 1
ATOM 821 O O . ALA A 1 105 ? 19.717 10.688 5.697 1.00 85.69 105 ALA A O 1
ATOM 822 N N . ILE A 1 106 ? 17.531 10.962 6.097 1.00 84.38 106 ILE A N 1
ATOM 823 C CA . ILE A 1 106 ? 17.123 10.225 4.900 1.00 84.38 106 ILE A CA 1
ATOM 824 C C . ILE A 1 106 ? 17.567 10.946 3.620 1.00 84.38 106 ILE A C 1
ATOM 826 O O . ILE A 1 106 ? 17.949 10.292 2.662 1.00 84.38 106 ILE A O 1
ATOM 830 N N . ARG A 1 107 ? 17.535 12.282 3.555 1.00 81.12 107 ARG A N 1
ATOM 831 C CA . ARG A 1 107 ? 18.041 13.000 2.369 1.00 81.12 107 ARG A CA 1
ATOM 832 C C . ARG A 1 107 ? 19.540 12.828 2.182 1.00 81.12 107 ARG A C 1
ATOM 834 O O . ARG A 1 107 ? 19.964 12.773 1.036 1.00 81.12 107 ARG A O 1
ATOM 841 N N . GLY A 1 108 ? 20.292 12.786 3.281 1.00 80.31 108 GLY A N 1
ATOM 842 C CA . GLY A 1 108 ? 21.732 12.556 3.242 1.00 80.31 108 GLY A CA 1
ATOM 843 C C . GLY A 1 108 ? 22.038 11.170 2.700 1.00 80.31 108 GLY A C 1
ATOM 844 O O . GLY A 1 108 ? 22.699 11.060 1.682 1.00 80.31 108 GLY A O 1
ATOM 845 N N . LEU A 1 109 ? 21.379 10.158 3.263 1.00 84.06 109 LEU A N 1
ATOM 846 C CA . LEU A 1 109 ? 21.450 8.765 2.814 1.00 84.06 109 LEU A CA 1
ATOM 847 C C . LEU A 1 109 ? 21.047 8.549 1.341 1.00 84.06 109 LEU A C 1
ATOM 849 O O . LEU A 1 109 ? 21.345 7.529 0.741 1.00 84.06 109 LEU A O 1
ATOM 853 N N . LEU A 1 110 ? 20.255 9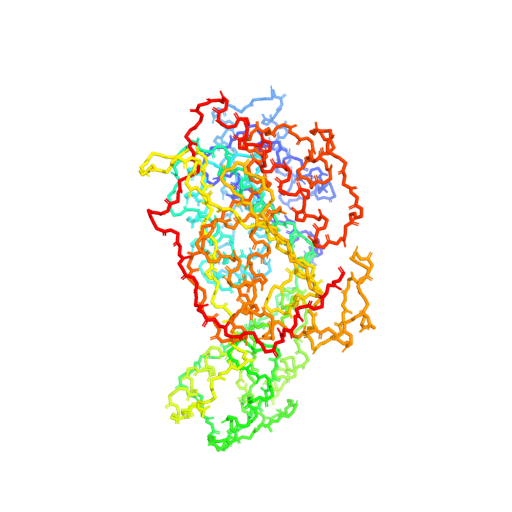.456 0.762 1.00 81.00 110 LEU A N 1
ATOM 854 C CA . LEU A 1 110 ? 19.770 9.357 -0.619 1.00 81.00 110 LEU A CA 1
ATOM 855 C C . LEU A 1 110 ? 20.504 10.309 -1.573 1.00 81.00 110 LEU A C 1
ATOM 857 O O . LEU A 1 110 ? 20.019 10.530 -2.687 1.00 81.00 110 LEU A O 1
ATOM 861 N N . ALA A 1 111 ? 21.598 10.933 -1.133 1.00 77.69 111 ALA A N 1
ATOM 862 C CA . ALA A 1 111 ? 22.237 12.030 -1.849 1.00 77.69 111 ALA A CA 1
ATOM 863 C C . ALA A 1 111 ? 22.845 11.601 -3.193 1.00 77.69 111 ALA A C 1
ATOM 865 O O . ALA A 1 111 ? 22.604 12.271 -4.201 1.00 77.69 111 ALA A O 1
ATOM 866 N N . ASP A 1 112 ? 23.554 10.475 -3.213 1.00 74.56 112 ASP A N 1
ATOM 867 C CA . ASP A 1 112 ? 24.130 9.839 -4.408 1.00 74.56 112 ASP A CA 1
ATOM 868 C C . ASP A 1 112 ? 23.129 8.894 -5.120 1.00 74.56 112 ASP A C 1
ATOM 870 O O . ASP A 1 112 ? 23.330 8.419 -6.240 1.00 74.56 112 ASP A O 1
ATOM 874 N N . GLY A 1 113 ? 21.978 8.654 -4.483 1.00 71.25 113 GLY A N 1
ATOM 875 C CA . GLY A 1 113 ? 20.927 7.773 -4.977 1.00 71.25 113 GLY A CA 1
ATOM 876 C C . GLY A 1 113 ? 21.237 6.281 -4.843 1.00 71.25 113 GLY A C 1
ATOM 877 O O . GLY A 1 113 ? 20.491 5.483 -5.421 1.00 71.25 113 GLY A O 1
ATOM 878 N N . VAL A 1 114 ? 22.275 5.900 -4.091 1.00 77.25 114 VAL A N 1
ATOM 879 C CA . VAL A 1 114 ? 22.706 4.517 -3.873 1.00 77.25 114 VAL A CA 1
ATOM 880 C C . VAL A 1 114 ? 22.926 4.258 -2.382 1.00 77.25 114 VAL A C 1
ATOM 882 O O . VAL A 1 114 ? 24.007 4.434 -1.868 1.00 77.25 114 VAL A O 1
ATOM 885 N N . VAL A 1 115 ? 21.929 3.675 -1.708 1.00 77.31 115 VAL A N 1
ATOM 886 C CA . VAL A 1 115 ? 22.087 3.221 -0.310 1.00 77.31 115 VAL A CA 1
ATOM 887 C C . VAL A 1 115 ? 22.874 1.904 -0.204 1.00 77.31 115 VAL A C 1
ATOM 889 O O . VAL A 1 115 ? 22.360 0.820 -0.524 1.00 77.31 115 VAL A O 1
ATOM 892 N N . THR A 1 116 ? 24.107 1.979 0.270 1.00 77.25 116 THR A N 1
ATOM 893 C CA . THR A 1 116 ? 24.997 0.843 0.520 1.00 77.25 116 THR A CA 1
ATOM 894 C C . THR A 1 116 ? 24.594 0.041 1.774 1.00 77.25 116 THR A C 1
ATOM 896 O O . THR A 1 116 ? 23.801 0.488 2.616 1.00 77.25 116 THR A O 1
ATOM 899 N N . PRO A 1 117 ? 25.072 -1.208 1.908 1.00 77.31 117 PRO A N 1
ATOM 900 C CA . PRO A 1 117 ? 24.957 -2.000 3.134 1.00 77.31 117 PRO A CA 1
ATOM 901 C C . PRO A 1 117 ? 25.510 -1.302 4.375 1.00 77.31 117 PRO A C 1
ATOM 903 O O . PRO A 1 117 ? 24.858 -1.330 5.419 1.00 77.31 117 PRO A O 1
ATOM 906 N N . GLU A 1 118 ? 26.676 -0.675 4.242 1.00 72.81 118 GLU A N 1
ATOM 907 C CA . GLU A 1 118 ? 27.377 0.054 5.292 1.00 72.81 118 GLU A CA 1
ATOM 908 C C . GLU A 1 118 ? 26.531 1.240 5.763 1.00 72.81 118 GLU A C 1
ATOM 910 O O . GLU A 1 118 ? 26.211 1.340 6.947 1.00 72.81 118 GLU A O 1
ATOM 915 N N . GLU A 1 119 ? 26.035 2.052 4.829 1.00 77.69 119 GLU A N 1
ATOM 916 C CA . GLU A 1 119 ? 25.098 3.139 5.116 1.00 77.69 119 GLU A CA 1
ATOM 917 C C . GLU A 1 119 ? 23.788 2.638 5.742 1.00 77.69 119 GLU A C 1
ATOM 919 O O . GLU A 1 119 ? 23.234 3.256 6.651 1.00 77.69 119 GLU A O 1
ATOM 924 N N . THR A 1 120 ? 23.281 1.481 5.303 1.00 79.75 120 THR A N 1
ATOM 925 C CA . THR A 1 120 ? 22.073 0.872 5.881 1.00 79.75 120 THR A CA 1
ATOM 926 C C . THR A 1 120 ? 22.289 0.472 7.341 1.00 79.75 120 THR A C 1
ATOM 928 O O . THR A 1 120 ? 21.393 0.668 8.171 1.00 79.75 120 THR A O 1
ATOM 931 N N . GLU A 1 121 ? 23.437 -0.128 7.663 1.00 77.62 121 GLU A N 1
ATOM 932 C CA . GLU A 1 121 ? 23.800 -0.522 9.026 1.00 77.62 121 GLU A CA 1
ATOM 933 C C . GLU A 1 121 ? 24.017 0.708 9.911 1.00 77.62 121 GLU A C 1
ATOM 935 O O . GLU A 1 121 ? 23.354 0.832 10.946 1.00 77.62 121 GLU A O 1
ATOM 940 N N . SER A 1 122 ? 24.815 1.668 9.447 1.00 74.06 122 SER A N 1
ATOM 941 C CA . SER A 1 122 ? 25.044 2.940 10.131 1.00 74.06 122 SER A CA 1
ATOM 942 C C . SER A 1 122 ? 23.751 3.715 10.386 1.00 74.06 122 SER A C 1
ATOM 944 O O . SER A 1 122 ? 23.503 4.184 11.499 1.00 74.06 122 SER A O 1
ATOM 946 N N . PHE A 1 123 ? 22.855 3.796 9.401 1.00 84.12 123 PHE A N 1
ATOM 947 C CA . PHE A 1 123 ? 21.583 4.499 9.557 1.00 84.12 123 PHE A CA 1
ATOM 948 C C . PHE A 1 123 ? 20.637 3.808 10.551 1.00 84.12 123 PHE A C 1
ATOM 950 O O . PHE A 1 123 ? 19.806 4.450 11.198 1.00 84.12 123 PHE A O 1
ATOM 957 N N . ARG A 1 124 ? 20.760 2.492 10.750 1.00 82.06 124 ARG A N 1
ATOM 958 C CA . ARG A 1 124 ? 20.015 1.801 11.816 1.00 82.06 124 ARG A CA 1
ATOM 959 C C . ARG A 1 124 ? 20.555 2.082 13.189 1.00 82.06 124 ARG A C 1
ATOM 961 O O . ARG A 1 124 ? 19.752 2.182 14.115 1.00 82.06 124 ARG A O 1
ATOM 968 N N . ASP A 1 125 ? 21.869 2.152 13.325 1.00 78.12 125 ASP A N 1
ATOM 969 C CA . ASP A 1 125 ? 22.477 2.552 14.584 1.00 78.12 125 ASP A CA 1
ATOM 970 C C . ASP A 1 125 ? 22.071 3.986 14.923 1.00 78.12 125 ASP A C 1
ATOM 972 O O . ASP A 1 125 ? 21.577 4.220 16.026 1.00 78.12 125 ASP A O 1
ATOM 976 N N . TRP A 1 126 ? 22.047 4.879 13.929 1.00 83.62 126 TRP A N 1
ATOM 977 C CA . TRP A 1 126 ? 21.444 6.202 14.076 1.00 83.62 126 TRP A CA 1
ATOM 978 C C . TRP A 1 126 ? 19.983 6.119 14.553 1.00 83.62 126 TRP A C 1
ATOM 980 O O . TRP A 1 126 ? 19.613 6.746 15.540 1.00 83.62 126 TRP A O 1
ATOM 990 N N . LEU A 1 127 ? 19.129 5.283 13.947 1.00 81.69 127 LEU A N 1
ATOM 991 C CA . LEU A 1 127 ? 17.733 5.127 14.394 1.00 81.69 127 LEU A CA 1
ATOM 992 C C . LEU A 1 127 ? 17.597 4.576 15.826 1.00 81.69 127 LEU A C 1
ATOM 994 O O . LEU A 1 127 ? 16.600 4.875 16.494 1.00 81.69 127 LEU A O 1
ATOM 998 N N . ARG A 1 128 ? 18.561 3.780 16.311 1.00 80.81 128 ARG A N 1
ATOM 999 C CA . ARG A 1 128 ? 18.575 3.273 17.697 1.00 80.81 128 ARG A CA 1
ATOM 1000 C C . ARG A 1 128 ? 18.792 4.400 18.700 1.00 80.81 128 ARG A C 1
ATOM 1002 O O . ARG A 1 128 ? 18.133 4.400 19.739 1.00 80.81 128 ARG A O 1
ATOM 1009 N N . ASP A 1 129 ? 19.591 5.406 18.362 1.00 75.25 129 ASP A N 1
ATOM 1010 C CA . ASP A 1 129 ? 19.775 6.591 19.210 1.00 75.25 129 ASP A CA 1
ATOM 1011 C C . ASP A 1 129 ? 18.478 7.407 19.376 1.00 75.25 129 ASP A C 1
ATOM 1013 O O . ASP A 1 129 ? 18.287 8.123 20.366 1.00 75.25 129 ASP A O 1
ATOM 1017 N N . TYR A 1 130 ? 17.524 7.229 18.457 1.00 74.56 130 TYR A N 1
ATOM 1018 C CA . TYR A 1 130 ? 16.182 7.811 18.500 1.00 74.56 130 TYR A CA 1
ATOM 1019 C C . TYR A 1 130 ? 15.099 6.812 18.957 1.00 74.56 130 TYR A C 1
ATOM 1021 O O . TYR A 1 130 ? 13.911 7.053 18.729 1.00 74.56 130 TYR A O 1
ATOM 1029 N N . GLU A 1 131 ? 15.449 5.728 19.668 1.00 69.94 131 GLU A N 1
ATOM 1030 C CA . GLU A 1 131 ? 14.511 4.662 20.078 1.00 69.94 131 GLU A CA 1
ATOM 1031 C C . GLU A 1 131 ? 13.250 5.184 20.793 1.00 69.94 131 GLU A C 1
ATOM 1033 O O . GLU A 1 131 ? 12.147 4.668 20.591 1.00 69.94 131 GLU A O 1
ATOM 1038 N N . ARG A 1 132 ? 13.358 6.267 21.573 1.00 64.31 132 ARG A N 1
ATOM 1039 C CA . ARG A 1 132 ? 12.197 6.892 22.238 1.00 64.31 132 ARG A CA 1
ATOM 1040 C C . ARG A 1 132 ? 11.112 7.378 21.269 1.00 64.31 132 ARG A C 1
ATOM 1042 O O . ARG A 1 132 ? 9.950 7.497 21.657 1.00 64.31 132 ARG A O 1
ATOM 1049 N N . PHE A 1 133 ? 11.478 7.652 20.020 1.00 65.62 133 PHE A N 1
ATOM 1050 C CA . PHE A 1 133 ? 10.585 8.087 18.950 1.00 65.62 133 PHE A CA 1
ATOM 1051 C C . PHE A 1 133 ? 10.131 6.948 18.043 1.00 65.62 133 PHE A C 1
ATOM 1053 O O . PHE A 1 133 ? 9.314 7.186 17.161 1.00 65.62 133 PHE A O 1
ATOM 1060 N N . ARG A 1 134 ? 10.556 5.703 18.294 1.00 61.09 134 ARG A N 1
ATOM 1061 C CA . ARG A 1 134 ? 10.190 4.511 17.507 1.00 61.09 134 ARG A CA 1
ATOM 1062 C C . ARG A 1 134 ? 8.682 4.292 17.360 1.00 61.09 134 ARG A C 1
ATOM 1064 O O . ARG A 1 134 ? 8.248 3.594 16.458 1.00 61.09 134 ARG A O 1
ATOM 1071 N N . ARG A 1 135 ? 7.875 4.865 18.258 1.00 53.28 135 ARG A N 1
ATOM 1072 C CA . ARG A 1 135 ? 6.404 4.798 18.206 1.00 53.28 135 ARG A CA 1
ATOM 1073 C C . ARG A 1 135 ? 5.761 5.881 17.333 1.00 53.28 135 ARG A C 1
ATOM 1075 O O . ARG A 1 135 ? 4.556 5.824 17.107 1.00 53.28 135 ARG A O 1
ATOM 1082 N N . LEU A 1 136 ? 6.519 6.878 16.876 1.00 54.66 136 LEU A N 1
ATOM 1083 C CA . LEU A 1 136 ? 6.065 7.798 15.835 1.00 54.66 136 LEU A CA 1
ATOM 1084 C C . LEU A 1 136 ? 6.059 7.046 14.509 1.00 54.66 136 LEU A C 1
ATOM 1086 O O . LEU A 1 136 ? 7.006 6.301 14.260 1.00 54.66 136 LEU A O 1
ATOM 1090 N N . TRP A 1 137 ? 5.051 7.275 13.648 1.00 59.34 137 TRP A N 1
ATOM 1091 C CA . TRP A 1 137 ? 5.004 6.576 12.355 1.00 59.34 137 TRP A CA 1
ATOM 1092 C C . TRP A 1 137 ? 6.334 6.757 11.652 1.00 59.34 137 TRP A C 1
ATOM 1094 O O . TRP A 1 137 ? 6.943 5.747 11.337 1.00 59.34 137 TRP A O 1
ATOM 1104 N N . ALA A 1 138 ? 6.808 8.006 11.517 1.00 58.69 138 ALA A N 1
ATOM 1105 C CA . ALA A 1 138 ? 8.012 8.376 10.766 1.00 58.69 138 ALA A CA 1
ATOM 1106 C C . ALA A 1 138 ? 9.176 7.402 10.974 1.00 58.69 138 ALA A C 1
ATOM 1108 O O . ALA A 1 138 ? 9.711 6.827 10.030 1.00 58.69 138 ALA A O 1
ATOM 1109 N N . PHE A 1 139 ? 9.486 7.168 12.244 1.00 69.25 139 PHE A N 1
ATOM 1110 C CA . PHE A 1 139 ? 10.545 6.270 12.669 1.00 69.25 139 PHE A CA 1
ATOM 1111 C C . PHE A 1 139 ? 10.170 4.792 12.494 1.00 69.25 139 PHE A C 1
ATOM 1113 O O . PHE A 1 139 ? 11.014 4.014 12.061 1.00 69.25 139 PHE A O 1
ATOM 1120 N N . ASP A 1 140 ? 8.929 4.390 12.787 1.00 61.38 140 ASP A N 1
ATOM 1121 C CA . ASP A 1 140 ? 8.462 3.005 12.610 1.00 61.38 140 ASP A CA 1
ATOM 1122 C C . ASP A 1 140 ? 8.490 2.549 11.142 1.00 61.38 140 ASP A C 1
ATOM 1124 O O . ASP A 1 140 ? 8.988 1.469 10.838 1.00 61.38 140 ASP A O 1
ATOM 1128 N N . GLU A 1 141 ? 8.006 3.364 10.206 1.00 58.53 141 GLU A N 1
ATOM 1129 C CA . GLU A 1 141 ? 7.971 3.007 8.781 1.00 58.53 141 GLU A CA 1
ATOM 1130 C C . GLU A 1 141 ? 9.380 2.910 8.196 1.00 58.53 141 GLU A C 1
ATOM 1132 O O . GLU A 1 141 ? 9.680 1.968 7.467 1.00 58.53 141 GLU A O 1
ATOM 1137 N N . VAL A 1 142 ? 10.273 3.836 8.553 1.00 70.56 142 VAL A N 1
ATOM 1138 C CA . VAL A 1 142 ? 11.681 3.772 8.138 1.00 70.56 142 VAL A CA 1
ATOM 1139 C C . VAL A 1 142 ? 12.334 2.514 8.712 1.00 70.56 142 VAL A C 1
ATOM 1141 O O . VAL A 1 142 ? 12.925 1.729 7.971 1.00 70.56 142 VAL A O 1
ATOM 1144 N N . TRP A 1 143 ? 12.138 2.247 10.006 1.00 75.25 143 TRP A N 1
ATOM 1145 C CA . TRP A 1 143 ? 12.666 1.055 10.673 1.00 75.25 143 TRP A CA 1
ATOM 1146 C C . TRP A 1 143 ? 12.166 -0.254 10.047 1.00 75.25 143 TRP A C 1
ATOM 1148 O O . TRP A 1 143 ? 12.920 -1.217 9.922 1.00 75.25 143 TRP A O 1
ATOM 1158 N N . ARG A 1 144 ? 10.890 -0.312 9.653 1.00 62.28 144 ARG A N 1
ATOM 1159 C CA . ARG A 1 144 ? 10.275 -1.495 9.033 1.00 62.28 144 ARG A CA 1
ATOM 1160 C C . ARG A 1 144 ? 10.782 -1.765 7.622 1.00 62.28 144 ARG A C 1
ATOM 1162 O O . ARG A 1 144 ? 10.835 -2.930 7.228 1.00 62.28 144 ARG A O 1
ATOM 1169 N N . ASN A 1 145 ? 11.084 -0.713 6.867 1.00 65.00 145 ASN A N 1
ATOM 1170 C CA . ASN A 1 145 ? 11.499 -0.826 5.471 1.00 65.00 145 ASN A CA 1
ATOM 1171 C C . ASN A 1 145 ? 13.021 -0.986 5.308 1.00 65.00 145 ASN A C 1
ATOM 1173 O O . ASN A 1 145 ? 13.463 -1.409 4.243 1.00 65.00 145 ASN A O 1
ATOM 1177 N N . LEU A 1 146 ? 13.814 -0.745 6.360 1.00 70.81 146 LEU A N 1
ATOM 1178 C CA . LEU A 1 146 ? 15.253 -1.026 6.371 1.00 70.81 146 LEU A CA 1
ATOM 1179 C C . LEU A 1 146 ? 15.541 -2.534 6.591 1.00 70.81 146 LEU A C 1
ATOM 1181 O O . LEU A 1 146 ? 15.165 -3.088 7.631 1.00 70.81 146 LEU A O 1
ATOM 1185 N N . PRO A 1 147 ? 16.254 -3.222 5.681 1.00 65.75 147 PRO A N 1
ATOM 1186 C CA . PRO A 1 147 ? 16.472 -4.686 5.690 1.00 65.75 147 PRO A CA 1
ATOM 1187 C C . PRO A 1 147 ? 17.422 -5.191 6.768 1.00 65.75 147 PRO A C 1
ATOM 1189 O O . PRO A 1 147 ? 18.547 -4.724 6.848 1.00 65.75 147 PRO A O 1
ATOM 1192 N N . ALA A 1 148 ? 17.021 -6.185 7.582 1.00 55.88 148 ALA A N 1
ATOM 1193 C CA . ALA A 1 148 ? 17.819 -6.752 8.695 1.00 55.88 148 ALA A CA 1
ATOM 1194 C C . ALA A 1 148 ? 19.277 -7.099 8.336 1.00 55.88 148 ALA A C 1
ATOM 1196 O O . ALA A 1 148 ? 20.146 -6.876 9.170 1.00 55.88 148 ALA A O 1
ATOM 1197 N N . ALA A 1 149 ? 19.524 -7.555 7.112 1.00 53.66 149 ALA A N 1
ATOM 1198 C CA . ALA A 1 149 ? 20.844 -7.730 6.525 1.00 53.66 149 ALA A CA 1
ATOM 1199 C C . ALA A 1 149 ? 20.740 -7.401 5.029 1.00 53.66 149 ALA A C 1
ATOM 1201 O O . ALA A 1 149 ? 19.775 -7.828 4.385 1.00 53.66 149 ALA A O 1
ATOM 1202 N N . VAL A 1 150 ? 21.690 -6.636 4.492 1.00 53.19 150 VAL A N 1
ATOM 1203 C CA . VAL A 1 150 ? 21.747 -6.320 3.059 1.00 53.19 150 VAL A CA 1
ATOM 1204 C C . VAL A 1 150 ? 22.593 -7.386 2.370 1.00 53.19 150 VAL A C 1
ATOM 1206 O O . VAL A 1 150 ? 23.716 -7.644 2.787 1.00 53.19 150 VAL A O 1
ATOM 1209 N N . ASN A 1 151 ? 22.061 -8.028 1.327 1.00 52.09 151 ASN A N 1
ATOM 1210 C CA . ASN A 1 151 ? 22.904 -8.765 0.387 1.00 52.09 151 ASN A CA 1
ATOM 1211 C C . ASN A 1 151 ? 23.443 -7.747 -0.625 1.00 52.09 151 ASN A C 1
ATOM 1213 O O . ASN A 1 151 ? 22.673 -7.164 -1.385 1.00 52.09 151 ASN A O 1
ATOM 1217 N N . GLU A 1 152 ? 24.756 -7.551 -0.596 1.00 48.94 152 GLU A N 1
ATOM 1218 C CA . GLU A 1 152 ? 25.566 -6.444 -1.138 1.00 48.94 152 GLU A CA 1
ATOM 1219 C C . GLU A 1 152 ? 25.387 -6.011 -2.610 1.00 48.94 152 GLU A C 1
ATOM 1221 O O . GLU A 1 152 ? 26.113 -5.138 -3.064 1.00 48.94 152 GLU A O 1
ATOM 1226 N N . THR A 1 153 ? 24.484 -6.570 -3.421 1.00 48.62 153 THR A N 1
ATOM 1227 C CA . THR A 1 153 ? 24.590 -6.402 -4.890 1.00 48.62 153 THR A CA 1
ATOM 1228 C C . THR A 1 153 ? 23.280 -6.425 -5.683 1.00 48.62 153 THR A C 1
ATOM 1230 O O . THR A 1 153 ? 23.312 -6.729 -6.873 1.00 48.62 153 THR A O 1
ATOM 1233 N N . ASP A 1 154 ? 22.125 -6.091 -5.092 1.00 57.69 154 ASP A N 1
ATOM 1234 C CA . ASP A 1 154 ? 20.863 -5.988 -5.853 1.00 57.69 154 ASP A CA 1
ATOM 1235 C C . ASP A 1 154 ? 20.444 -4.520 -6.128 1.00 57.69 154 ASP A C 1
ATOM 1237 O O . ASP A 1 154 ? 19.816 -3.880 -5.276 1.00 57.69 154 ASP A O 1
ATOM 1241 N N . PRO A 1 155 ? 20.718 -3.977 -7.336 1.00 54.19 155 PRO A N 1
ATOM 1242 C CA . PRO A 1 155 ? 20.268 -2.648 -7.756 1.00 54.19 155 PRO A CA 1
ATOM 1243 C C . PRO A 1 155 ? 18.748 -2.446 -7.692 1.00 54.19 155 PRO A C 1
ATOM 1245 O O . PRO A 1 155 ? 18.277 -1.320 -7.527 1.00 54.19 155 PRO A O 1
ATOM 1248 N N . LEU A 1 156 ? 17.955 -3.515 -7.828 1.00 49.22 156 LEU A N 1
ATOM 1249 C CA . LEU A 1 156 ? 16.497 -3.443 -7.744 1.00 49.22 156 LEU A CA 1
ATOM 1250 C C . LEU A 1 156 ? 16.041 -3.268 -6.294 1.00 49.22 156 LEU A C 1
ATOM 1252 O O . LEU A 1 156 ? 15.092 -2.528 -6.028 1.00 49.22 156 LEU A O 1
ATOM 1256 N N . TYR A 1 157 ? 16.735 -3.915 -5.359 1.00 58.53 157 TYR A N 1
ATOM 1257 C CA . TYR A 1 157 ? 16.505 -3.741 -3.932 1.00 58.53 157 TYR A CA 1
ATOM 1258 C C . TYR A 1 157 ? 16.852 -2.316 -3.482 1.00 58.53 157 TYR A C 1
ATOM 1260 O O . TYR A 1 157 ? 16.034 -1.659 -2.835 1.00 58.53 157 TYR A O 1
ATOM 1268 N N . ASN A 1 158 ? 18.016 -1.817 -3.907 1.00 62.97 158 ASN A N 1
ATOM 1269 C CA . ASN A 1 158 ? 18.452 -0.447 -3.651 1.00 62.97 158 ASN A CA 1
ATOM 1270 C C . ASN A 1 158 ? 17.419 0.573 -4.171 1.00 62.97 158 ASN A C 1
ATOM 1272 O O . ASN A 1 158 ? 16.926 1.398 -3.406 1.00 62.97 158 ASN A O 1
ATOM 1276 N N . GLY A 1 159 ? 16.950 0.423 -5.416 1.00 57.69 159 GLY A N 1
ATOM 1277 C CA . GLY A 1 159 ? 15.922 1.305 -5.980 1.00 57.69 159 GLY A CA 1
ATOM 1278 C C . GLY A 1 159 ? 14.574 1.281 -5.238 1.00 57.69 159 GLY A C 1
ATOM 1279 O O . GLY A 1 159 ? 13.901 2.310 -5.147 1.00 57.69 159 GLY A O 1
ATOM 1280 N N . LEU A 1 160 ? 14.161 0.133 -4.683 1.00 57.41 160 LEU A N 1
ATOM 1281 C CA . LEU A 1 160 ? 12.944 0.028 -3.862 1.00 57.41 160 LEU A CA 1
ATOM 1282 C C . LEU A 1 160 ? 13.110 0.697 -2.494 1.00 57.41 160 LEU A C 1
ATOM 1284 O O . LEU A 1 160 ? 12.190 1.381 -2.041 1.00 57.41 160 LEU A O 1
ATOM 1288 N N . LEU A 1 161 ? 14.270 0.517 -1.858 1.00 65.62 161 LEU A N 1
ATOM 1289 C CA . LEU A 1 161 ? 14.611 1.172 -0.598 1.00 65.62 161 LEU A CA 1
ATOM 1290 C C . LEU A 1 161 ? 14.640 2.696 -0.779 1.00 65.62 161 LEU A C 1
ATOM 1292 O O . LEU A 1 161 ? 13.939 3.405 -0.058 1.00 65.62 161 LEU A O 1
ATOM 1296 N N . VAL A 1 162 ? 15.336 3.181 -1.812 1.00 68.31 162 VAL A N 1
ATOM 1297 C CA . VAL A 1 162 ? 15.393 4.599 -2.199 1.00 68.31 162 VAL A CA 1
ATOM 1298 C C . VAL A 1 162 ? 13.990 5.170 -2.417 1.00 68.31 162 VAL A C 1
ATOM 1300 O O . VAL A 1 162 ? 13.654 6.218 -1.869 1.00 68.31 162 VAL A O 1
ATOM 1303 N N . ALA A 1 163 ? 13.126 4.475 -3.165 1.00 59.22 163 ALA A N 1
ATOM 1304 C CA . ALA A 1 163 ? 11.758 4.933 -3.413 1.00 59.22 163 ALA A CA 1
ATOM 1305 C C . ALA A 1 163 ? 10.903 4.987 -2.133 1.00 59.22 163 ALA A C 1
ATOM 1307 O O . ALA A 1 163 ? 10.142 5.937 -1.937 1.00 59.22 163 ALA A O 1
ATOM 1308 N N . SER A 1 164 ? 11.038 3.989 -1.254 1.00 63.28 164 SER A N 1
ATOM 1309 C CA . SER A 1 164 ? 10.323 3.937 0.024 1.00 63.28 164 SER A CA 1
ATOM 1310 C C . SER A 1 164 ? 10.747 5.076 0.950 1.00 63.28 164 SER A C 1
ATOM 1312 O O . SER A 1 164 ? 9.902 5.775 1.507 1.00 63.28 164 SER A O 1
ATOM 1314 N N . LEU A 1 165 ? 12.054 5.285 1.094 1.00 71.00 165 LEU A N 1
ATOM 1315 C CA . LEU A 1 165 ? 12.624 6.339 1.927 1.00 71.00 165 LEU A CA 1
ATOM 1316 C C . LEU A 1 165 ? 12.296 7.734 1.380 1.00 71.00 165 LEU A C 1
ATOM 1318 O O . LEU A 1 165 ? 11.928 8.631 2.138 1.00 71.00 165 LEU A O 1
ATOM 1322 N N . LYS A 1 166 ? 12.314 7.904 0.055 1.00 69.25 166 LYS A N 1
ATOM 1323 C CA . LYS A 1 166 ? 11.896 9.149 -0.594 1.00 69.25 166 LYS A CA 1
ATOM 1324 C C . LYS A 1 166 ? 10.427 9.477 -0.330 1.00 69.25 166 LYS A C 1
ATOM 1326 O O . LYS A 1 166 ? 10.117 10.609 0.019 1.00 69.25 166 LYS A O 1
ATOM 1331 N N . SER A 1 167 ? 9.535 8.485 -0.401 1.00 63.09 167 SER A N 1
ATOM 1332 C CA . SER A 1 167 ? 8.117 8.684 -0.070 1.00 63.09 167 SER A CA 1
ATOM 1333 C C . SER A 1 167 ? 7.913 9.137 1.377 1.00 63.09 167 SER A C 1
ATOM 1335 O O . SER A 1 167 ? 6.987 9.899 1.648 1.00 63.09 167 SER A O 1
ATOM 1337 N N . VAL A 1 168 ? 8.749 8.668 2.307 1.00 62.81 168 VAL A N 1
ATOM 1338 C CA . VAL A 1 168 ? 8.724 9.118 3.704 1.00 62.81 168 VAL A CA 1
ATOM 1339 C C . VAL A 1 168 ? 9.122 10.588 3.800 1.00 62.81 168 VAL A C 1
ATOM 1341 O O . VAL A 1 168 ? 8.421 11.356 4.454 1.00 62.81 168 VAL A O 1
ATOM 1344 N N . VAL A 1 169 ? 10.204 10.988 3.130 1.00 70.19 169 VAL A N 1
ATOM 1345 C CA . VAL A 1 169 ? 10.678 12.381 3.121 1.00 70.19 169 VAL A CA 1
ATOM 1346 C C . VAL A 1 169 ? 9.652 13.317 2.497 1.00 70.19 169 VAL A C 1
ATOM 1348 O O . VAL A 1 169 ? 9.321 14.316 3.126 1.00 70.19 169 VAL A O 1
ATOM 1351 N N . ASP A 1 170 ? 9.089 12.969 1.339 1.00 62.41 170 ASP A N 1
ATOM 1352 C CA . ASP A 1 170 ? 8.077 13.791 0.663 1.00 62.41 170 ASP A CA 1
ATOM 1353 C C . ASP A 1 170 ? 6.863 14.030 1.588 1.00 62.41 170 ASP A C 1
ATOM 1355 O O . ASP A 1 170 ? 6.368 15.150 1.730 1.00 62.41 170 ASP A O 1
ATOM 1359 N N . LEU A 1 171 ? 6.432 12.991 2.316 1.00 53.81 171 LEU A N 1
ATOM 1360 C CA . LEU A 1 171 ? 5.362 13.100 3.311 1.00 53.81 171 LEU A CA 1
ATOM 1361 C C . LEU A 1 171 ? 5.761 13.921 4.540 1.00 53.81 171 LEU A C 1
ATOM 1363 O O . LEU A 1 171 ? 4.905 14.589 5.123 1.00 53.81 171 LEU A O 1
ATOM 1367 N N . LEU A 1 172 ? 7.020 13.859 4.974 1.00 61.62 172 LEU A N 1
ATOM 1368 C CA . LEU A 1 172 ? 7.514 14.688 6.069 1.00 61.62 172 LEU A CA 1
ATOM 1369 C C . LEU A 1 172 ? 7.572 16.154 5.632 1.00 61.62 172 LEU A C 1
ATOM 1371 O O . LEU A 1 172 ? 7.051 17.008 6.344 1.00 61.62 172 LEU A O 1
ATOM 1375 N N . ASP A 1 173 ? 8.102 16.469 4.457 1.00 60.25 173 ASP A N 1
ATOM 1376 C CA . ASP A 1 173 ? 8.209 17.843 3.958 1.00 60.25 173 ASP A CA 1
ATOM 1377 C C . ASP A 1 173 ? 6.858 18.534 3.804 1.00 60.25 173 ASP A C 1
ATOM 1379 O O . ASP A 1 173 ? 6.704 19.693 4.201 1.00 60.25 173 ASP A O 1
ATOM 1383 N N . ASP A 1 174 ? 5.873 17.809 3.275 1.00 49.44 174 ASP A N 1
ATOM 1384 C CA . ASP A 1 174 ? 4.519 18.324 3.086 1.00 49.44 174 ASP A CA 1
ATOM 1385 C C . ASP A 1 174 ? 3.805 18.582 4.417 1.00 49.44 174 ASP A C 1
ATOM 1387 O O . ASP A 1 174 ? 2.884 19.401 4.493 1.00 49.44 174 ASP A O 1
ATOM 1391 N N . ARG A 1 175 ? 4.203 17.874 5.480 1.00 42.34 175 ARG A N 1
ATOM 1392 C CA . ARG A 1 175 ? 3.447 17.829 6.734 1.00 42.34 175 ARG A CA 1
ATOM 1393 C C . ARG A 1 175 ? 4.140 18.588 7.878 1.00 42.34 175 ARG A C 1
ATOM 1395 O O . ARG A 1 175 ? 3.430 19.094 8.739 1.00 42.34 175 ARG A O 1
ATOM 1402 N N . THR A 1 176 ? 5.468 18.763 7.881 1.00 44.59 176 THR A N 1
ATOM 1403 C CA . THR A 1 176 ? 6.237 19.377 8.994 1.00 44.59 176 THR A CA 1
ATOM 1404 C C . THR A 1 176 ? 6.130 20.921 9.051 1.00 44.59 176 THR A C 1
ATOM 1406 O O . THR A 1 176 ? 6.453 21.598 8.074 1.00 44.59 176 THR A O 1
ATOM 1409 N N . PRO A 1 177 ? 5.769 21.548 10.193 1.00 40.00 177 PRO A N 1
ATOM 1410 C CA . PRO A 1 177 ? 5.777 22.978 10.400 1.00 40.00 177 PRO A CA 1
ATOM 1411 C C . PRO A 1 177 ? 7.195 23.486 10.258 1.00 40.00 177 PRO A C 1
ATOM 1413 O O . PRO A 1 177 ? 8.117 23.031 10.936 1.00 40.00 177 PRO A O 1
ATOM 1416 N N . LYS A 1 178 ? 7.339 24.531 9.450 1.00 45.50 178 LYS A N 1
ATOM 1417 C CA . LYS A 1 178 ? 8.587 25.287 9.282 1.00 45.50 178 LYS A CA 1
ATOM 1418 C C . LYS A 1 178 ? 8.965 26.108 10.522 1.00 45.50 178 LYS A C 1
ATOM 1420 O O . LYS A 1 178 ? 9.875 26.926 10.467 1.00 45.50 178 LYS A O 1
ATOM 1425 N N . THR A 1 179 ? 8.243 25.929 11.627 1.00 40.38 179 THR A N 1
ATOM 1426 C CA . THR A 1 179 ? 8.412 26.654 12.884 1.00 40.38 179 THR A CA 1
ATOM 1427 C C . THR A 1 179 ? 8.550 25.664 14.030 1.00 40.38 179 THR A C 1
ATOM 1429 O O . THR A 1 179 ? 7.649 24.853 14.255 1.00 40.38 179 THR A O 1
ATOM 1432 N N . SER A 1 180 ? 9.625 25.776 14.805 1.00 38.62 180 SER A N 1
ATOM 1433 C CA . SER A 1 180 ? 9.664 25.213 16.151 1.00 38.62 180 SER A CA 1
ATOM 1434 C C . SER A 1 180 ? 8.630 25.962 16.998 1.00 38.62 180 SER A C 1
ATOM 1436 O O . SER A 1 180 ? 8.766 27.158 17.258 1.00 38.62 180 SER A O 1
ATOM 1438 N N . ALA A 1 181 ? 7.538 25.298 17.385 1.00 33.28 181 ALA A N 1
ATOM 1439 C CA . ALA A 1 181 ? 6.676 25.852 18.421 1.00 33.28 181 ALA A CA 1
ATOM 1440 C C . ALA A 1 181 ? 7.541 26.022 19.678 1.00 33.28 181 ALA A C 1
ATOM 1442 O O . ALA A 1 181 ? 8.216 25.084 20.101 1.00 33.28 181 ALA A O 1
ATOM 1443 N N . SER A 1 182 ? 7.587 27.245 20.207 1.00 29.66 182 SER A N 1
ATOM 1444 C CA . SER A 1 182 ? 8.410 27.610 21.357 1.00 29.66 182 SER A CA 1
ATOM 1445 C C . SER A 1 182 ? 8.194 26.637 22.508 1.00 29.66 182 SER A C 1
ATOM 1447 O O . SER A 1 182 ? 7.046 26.379 22.871 1.00 29.66 182 SER A O 1
ATOM 1449 N N . ALA A 1 183 ? 9.307 26.175 23.076 1.00 34.66 183 ALA A N 1
ATOM 1450 C CA . ALA A 1 183 ? 9.406 25.392 24.296 1.00 34.66 183 ALA A CA 1
ATOM 1451 C C . ALA A 1 183 ? 8.464 25.920 25.394 1.00 34.66 183 ALA A C 1
ATOM 1453 O O . ALA A 1 183 ? 8.781 26.851 26.131 1.00 34.66 183 ALA A O 1
ATOM 1454 N N . GLY A 1 184 ? 7.286 25.316 25.470 1.00 29.30 184 GLY A N 1
ATOM 1455 C CA . GLY A 1 184 ? 6.515 25.175 26.688 1.00 29.30 184 GLY A CA 1
ATOM 1456 C C . GLY A 1 184 ? 6.569 23.697 27.029 1.00 29.30 184 GLY A C 1
ATOM 1457 O O . GLY A 1 184 ? 6.348 22.867 26.152 1.00 29.30 184 GLY A O 1
ATOM 1458 N N . ASP A 1 185 ? 6.893 23.398 28.276 1.00 31.48 185 ASP A N 1
ATOM 1459 C CA . ASP A 1 185 ? 7.078 22.078 28.896 1.00 31.48 185 ASP A CA 1
ATOM 1460 C C . ASP A 1 185 ? 5.815 21.175 28.880 1.00 31.48 185 ASP A C 1
ATOM 1462 O O . ASP A 1 185 ? 5.653 20.274 29.696 1.00 31.48 185 ASP A O 1
ATOM 1466 N N . ASP A 1 186 ? 4.887 21.399 27.948 1.00 36.34 186 ASP A N 1
ATOM 1467 C CA . ASP A 1 186 ? 3.698 20.579 27.735 1.00 36.34 186 ASP A CA 1
ATOM 1468 C C . ASP A 1 186 ? 4.057 19.386 26.847 1.00 36.34 186 ASP A C 1
ATOM 1470 O O . ASP A 1 186 ? 3.541 19.188 25.744 1.00 36.34 186 ASP A O 1
ATOM 1474 N N . THR A 1 187 ? 4.978 18.571 27.346 1.00 38.00 187 THR A N 1
ATOM 1475 C CA . THR A 1 187 ? 5.246 17.252 26.790 1.00 38.00 187 THR A CA 1
ATOM 1476 C C . THR A 1 187 ? 4.000 16.404 27.043 1.00 38.00 187 THR A C 1
ATOM 1478 O O . THR A 1 187 ? 3.757 15.916 28.148 1.00 38.00 187 THR A O 1
ATOM 1481 N N . PHE A 1 188 ? 3.128 16.299 26.039 1.00 43.03 188 PHE A N 1
ATOM 1482 C CA . PHE A 1 188 ? 1.956 15.438 26.120 1.00 43.03 188 PHE A CA 1
ATOM 1483 C C . PHE A 1 188 ? 2.420 13.983 26.196 1.00 43.03 188 PHE A C 1
ATOM 1485 O O . PHE A 1 188 ? 2.903 13.408 25.220 1.00 43.03 188 PHE A O 1
ATOM 1492 N N . HIS A 1 189 ? 2.252 13.388 27.369 1.00 47.25 189 HIS A N 1
ATOM 1493 C CA . HIS A 1 189 ? 2.454 11.969 27.596 1.00 47.25 189 HIS A CA 1
ATOM 1494 C C . HIS A 1 189 ? 1.109 11.310 27.890 1.00 47.25 189 HIS A C 1
ATOM 1496 O O . HIS A 1 189 ? 0.274 11.865 28.608 1.00 47.25 189 HIS A O 1
ATOM 1502 N N . PHE A 1 190 ? 0.912 10.111 27.345 1.00 58.28 190 PHE A N 1
ATOM 1503 C CA . PHE A 1 190 ? -0.097 9.204 27.875 1.00 58.28 190 PHE A CA 1
ATOM 1504 C C . PHE A 1 190 ? 0.304 8.810 29.297 1.00 58.28 190 PHE A C 1
ATOM 1506 O O . PHE A 1 190 ? 1.477 8.533 29.561 1.00 58.28 190 PHE A O 1
ATOM 1513 N N . ASP A 1 191 ? -0.655 8.802 30.217 1.00 64.94 191 ASP A N 1
ATOM 1514 C CA . ASP A 1 191 ? -0.383 8.380 31.587 1.00 64.94 191 ASP A CA 1
ATOM 1515 C C . ASP A 1 191 ? -0.241 6.847 31.645 1.00 64.94 191 ASP A C 1
ATOM 1517 O O . ASP A 1 191 ? -0.978 6.125 30.975 1.00 64.94 191 ASP A O 1
ATOM 1521 N N . SER A 1 192 ? 0.698 6.335 32.453 1.00 54.38 192 SER A N 1
ATOM 1522 C CA . SER A 1 192 ? 0.977 4.889 32.546 1.00 54.38 192 SER A CA 1
ATOM 1523 C C . SER A 1 192 ? -0.131 4.078 33.258 1.00 54.38 192 SER A C 1
ATOM 1525 O O . SER A 1 192 ? -0.757 4.581 34.195 1.00 54.38 192 SER A O 1
ATOM 1527 N N . PRO A 1 193 ? -0.351 2.795 32.893 1.00 54.84 193 PRO A N 1
ATOM 1528 C CA . PRO A 1 193 ? -1.666 2.149 33.010 1.00 54.84 193 PRO A CA 1
ATOM 1529 C C . PRO A 1 193 ? -1.871 1.207 34.209 1.00 54.84 193 PRO A C 1
ATOM 1531 O O . PRO A 1 193 ? -2.774 0.374 34.175 1.00 54.84 193 PRO A O 1
ATOM 1534 N N . ALA A 1 194 ? -1.091 1.306 35.288 1.00 53.19 194 ALA A N 1
ATOM 1535 C CA . ALA A 1 194 ? -1.166 0.320 36.378 1.00 53.19 194 ALA A CA 1
ATOM 1536 C C . ALA A 1 194 ? -2.528 0.262 37.121 1.00 53.19 194 ALA A C 1
ATOM 1538 O O . ALA A 1 194 ? -2.775 -0.684 37.861 1.00 53.19 194 ALA A O 1
ATOM 1539 N N . ASP A 1 195 ? -3.424 1.239 36.922 1.00 59.31 195 ASP A N 1
ATOM 1540 C CA . ASP A 1 195 ? -4.621 1.440 37.754 1.00 59.31 195 ASP A CA 1
ATOM 1541 C C . ASP A 1 195 ? -5.839 2.007 36.980 1.00 59.31 195 ASP A C 1
ATOM 1543 O O . ASP A 1 195 ? -6.587 2.852 37.488 1.00 59.31 195 ASP A O 1
ATOM 1547 N N . ILE A 1 196 ? -6.091 1.583 35.734 1.00 80.44 196 ILE A N 1
ATOM 1548 C CA . ILE A 1 196 ? -7.356 1.952 35.066 1.00 80.44 196 ILE A CA 1
ATOM 1549 C C . ILE A 1 196 ? -8.516 1.229 35.770 1.00 80.44 196 ILE A C 1
ATOM 1551 O O . ILE A 1 196 ? -8.676 0.014 35.662 1.00 80.44 196 ILE A O 1
ATOM 1555 N N . ARG A 1 197 ? -9.345 1.985 36.501 1.00 85.50 197 ARG A N 1
ATOM 1556 C CA . ARG A 1 197 ? -10.507 1.468 37.240 1.00 85.50 197 ARG A CA 1
ATOM 1557 C C . ARG A 1 197 ? -11.786 1.843 36.510 1.00 85.50 197 ARG A C 1
ATOM 1559 O O . ARG A 1 197 ? -11.989 3.005 36.182 1.00 85.50 197 ARG A O 1
ATOM 1566 N N . PHE A 1 198 ? -12.669 0.874 36.299 1.00 87.06 198 PHE A N 1
ATOM 1567 C CA . PHE A 1 198 ? -13.921 1.099 35.574 1.00 87.06 198 PHE A CA 1
ATOM 1568 C C . PHE A 1 198 ? -15.067 1.506 36.504 1.00 87.06 198 PHE A C 1
ATOM 1570 O O . PHE A 1 198 ? -15.692 2.544 36.290 1.00 87.06 198 PHE A O 1
ATOM 1577 N N . ALA A 1 199 ? -15.304 0.742 37.573 1.00 87.75 199 ALA A N 1
ATOM 1578 C CA . ALA A 1 199 ? -16.426 0.955 38.484 1.00 87.75 199 ALA A CA 1
ATOM 1579 C C . ALA A 1 199 ? -16.435 2.369 39.099 1.00 87.75 199 ALA A C 1
ATOM 1581 O O . ALA A 1 199 ? -15.474 2.795 39.743 1.00 87.75 199 ALA A O 1
ATOM 1582 N N . GLY A 1 200 ? -17.538 3.097 38.906 1.00 86.12 200 GLY A N 1
ATOM 1583 C CA . GLY A 1 200 ? -17.754 4.448 39.429 1.00 86.12 200 GLY A CA 1
ATOM 1584 C C . GLY A 1 200 ? -16.948 5.553 38.738 1.00 86.12 200 GLY A C 1
ATOM 1585 O O . GLY A 1 200 ? -17.019 6.700 39.176 1.00 86.12 200 GLY A O 1
ATOM 1586 N N . ARG A 1 201 ? -16.193 5.239 37.676 1.00 92.94 201 ARG A N 1
ATOM 1587 C CA . ARG A 1 201 ? -15.327 6.191 36.966 1.00 92.94 201 ARG A CA 1
ATOM 1588 C C . ARG A 1 201 ? -15.934 6.644 35.651 1.00 92.94 201 ARG A C 1
ATOM 1590 O O . ARG A 1 201 ? -16.676 5.913 34.999 1.00 92.94 201 ARG A O 1
ATOM 1597 N N . SER A 1 202 ? -15.625 7.872 35.263 1.00 93.50 202 SER A N 1
ATOM 1598 C CA . SER A 1 202 ? -16.143 8.503 34.058 1.00 93.50 202 SER A CA 1
ATOM 1599 C C . SER A 1 202 ? -15.134 8.485 32.910 1.00 93.50 202 SER A C 1
ATOM 1601 O O . SER A 1 202 ? -13.979 8.868 33.076 1.00 93.50 202 SER A O 1
ATOM 1603 N N . PHE A 1 203 ? -15.591 8.071 31.729 1.00 93.44 203 PHE A N 1
ATOM 1604 C CA . PHE A 1 203 ? -14.761 7.884 30.539 1.00 93.44 203 PHE A CA 1
ATOM 1605 C C . PHE A 1 203 ? -15.276 8.732 29.379 1.00 93.44 203 PHE A C 1
ATOM 1607 O O . PHE A 1 203 ? -16.480 8.814 29.151 1.00 93.44 203 PHE A O 1
ATOM 1614 N N . CYS A 1 204 ? -14.377 9.336 28.613 1.00 90.94 204 CYS A N 1
ATOM 1615 C CA . CYS A 1 204 ? -14.682 10.019 27.359 1.00 90.94 204 CYS A CA 1
ATOM 1616 C C . CYS A 1 204 ? -13.762 9.479 26.268 1.00 90.94 204 CYS A C 1
ATOM 1618 O O . CYS A 1 204 ? -12.600 9.194 26.533 1.00 90.94 204 CYS A O 1
ATOM 1620 N N . PHE A 1 205 ? -14.267 9.367 25.041 1.00 87.75 205 PHE A N 1
ATOM 1621 C CA . PHE A 1 205 ? -13.533 8.778 23.919 1.00 87.75 205 PHE A CA 1
ATOM 1622 C C . PHE A 1 205 ? -13.237 9.827 22.838 1.00 87.75 205 PHE A C 1
ATOM 1624 O O . PHE A 1 205 ? -14.113 10.619 22.447 1.00 87.75 205 PHE A O 1
ATOM 1631 N N . SER A 1 206 ? -12.008 9.830 22.325 1.00 76.81 206 SER A N 1
ATOM 1632 C CA . SER A 1 206 ? -11.507 10.755 21.298 1.00 76.81 206 SER A CA 1
ATOM 1633 C C . SER A 1 206 ? -10.653 10.008 20.268 1.00 76.81 206 SER A C 1
ATOM 1635 O O . SER A 1 206 ? -10.005 9.041 20.632 1.00 76.81 206 SER A O 1
ATOM 1637 N N . GLY A 1 207 ? -10.666 10.434 19.002 1.00 65.31 207 GLY A N 1
ATOM 1638 C CA . GLY A 1 207 ? -9.969 9.729 17.908 1.00 65.31 207 GLY A CA 1
ATOM 1639 C C . GLY A 1 207 ? -10.731 8.519 17.348 1.00 65.31 207 GLY A C 1
ATOM 1640 O O . GLY A 1 207 ? -11.854 8.229 17.786 1.00 65.31 207 GLY A O 1
ATOM 1641 N N . GLU A 1 208 ? -10.150 7.838 16.364 1.00 57.50 208 GLU A N 1
ATOM 1642 C CA . GLU A 1 208 ? -10.641 6.553 15.854 1.00 57.50 208 GLU A CA 1
ATOM 1643 C C . GLU A 1 208 ? -9.891 5.408 16.535 1.00 57.50 208 GLU A C 1
ATOM 1645 O O . GLU A 1 208 ? -8.727 5.516 16.902 1.00 57.50 208 GLU A O 1
ATOM 1650 N N . PHE A 1 209 ? -10.593 4.306 16.753 1.00 59.12 209 PHE A N 1
ATOM 1651 C CA . PHE A 1 209 ? -10.136 3.199 17.581 1.00 59.12 209 PHE A CA 1
ATOM 1652 C C . PHE A 1 209 ? -9.922 1.979 16.680 1.00 59.12 209 PHE A C 1
ATOM 1654 O O . PHE A 1 209 ? -10.835 1.592 15.950 1.00 59.12 209 PHE A O 1
ATOM 1661 N N . GLY A 1 210 ? -8.718 1.409 16.689 1.00 48.69 210 GLY A N 1
ATOM 1662 C CA . GLY A 1 210 ? -8.344 0.249 15.875 1.00 48.69 210 GLY A CA 1
ATOM 1663 C C . GLY A 1 210 ? -8.727 -1.104 16.470 1.00 48.69 210 GLY A C 1
ATOM 1664 O O . GLY A 1 210 ? -8.905 -2.074 15.738 1.00 48.69 210 GLY A O 1
ATOM 1665 N N . ARG A 1 211 ? -8.865 -1.190 17.795 1.00 53.72 211 ARG A N 1
ATOM 1666 C CA . ARG A 1 211 ? -9.262 -2.393 18.546 1.00 53.72 211 ARG A CA 1
ATOM 1667 C C . ARG A 1 211 ? -10.745 -2.403 18.889 1.00 53.72 211 ARG A C 1
ATOM 1669 O O . ARG A 1 211 ? -11.318 -3.476 19.069 1.00 53.72 211 ARG A O 1
ATOM 1676 N N . PHE A 1 212 ? -11.363 -1.231 19.008 1.00 59.44 212 PHE A N 1
ATOM 1677 C CA . PHE A 1 212 ? -12.756 -1.105 19.430 1.00 59.44 212 PHE A CA 1
ATOM 1678 C C . PHE A 1 212 ? -13.574 -0.265 18.457 1.00 59.44 212 PHE A C 1
ATOM 1680 O O . PHE A 1 212 ? -13.135 0.779 17.994 1.00 59.44 212 PHE A O 1
ATOM 1687 N N . SER A 1 213 ? -14.833 -0.641 18.221 1.00 63.41 213 SER A N 1
ATOM 1688 C CA . SER A 1 213 ? -15.759 0.292 17.581 1.00 63.41 213 SER A CA 1
ATOM 1689 C C . SER A 1 213 ? -16.043 1.453 18.532 1.00 63.41 213 SER A C 1
ATOM 1691 O O . SER A 1 213 ? -16.421 1.255 19.691 1.00 63.41 213 SER A O 1
ATOM 1693 N N . ARG A 1 214 ? -15.942 2.688 18.028 1.00 61.75 214 ARG A N 1
ATOM 1694 C CA . ARG A 1 214 ? -16.274 3.897 18.798 1.00 61.75 214 ARG A CA 1
ATOM 1695 C C . ARG A 1 214 ? -17.689 3.845 19.393 1.00 61.75 214 ARG A C 1
ATOM 1697 O O . ARG A 1 214 ? -17.930 4.426 20.448 1.00 61.75 214 ARG A O 1
ATOM 1704 N N . HIS A 1 215 ? -18.605 3.128 18.742 1.00 68.00 215 HIS A N 1
ATOM 1705 C CA . HIS A 1 215 ? -19.977 2.936 19.208 1.00 68.00 215 HIS A CA 1
ATOM 1706 C C . HIS A 1 215 ? -20.114 1.911 20.342 1.00 68.00 215 HIS A C 1
ATOM 1708 O O . HIS A 1 215 ? -21.040 2.044 21.131 1.00 68.00 215 HIS A O 1
ATOM 1714 N N . SER A 1 216 ? -19.214 0.926 20.459 1.00 73.81 216 SER A N 1
ATOM 1715 C CA . SER A 1 216 ? -19.283 -0.115 21.501 1.00 73.81 216 SER A CA 1
ATOM 1716 C C . SER A 1 216 ? -18.558 0.260 22.795 1.00 73.81 216 SER A C 1
ATOM 1718 O O . SER A 1 216 ? -18.813 -0.323 23.844 1.00 73.81 216 SER A O 1
ATOM 1720 N N . LEU A 1 217 ? -17.640 1.227 22.737 1.00 81.00 217 LEU A N 1
ATOM 1721 C CA . LEU A 1 217 ? -16.861 1.685 23.891 1.00 81.00 217 LEU A CA 1
ATOM 1722 C C . LEU A 1 217 ? -17.722 2.161 25.084 1.00 81.00 217 LEU A C 1
ATOM 1724 O O . LEU A 1 217 ? -17.393 1.800 26.217 1.00 81.00 217 LEU A O 1
ATOM 1728 N N . PRO A 1 218 ? -18.826 2.916 24.885 1.00 86.31 218 PRO A N 1
ATOM 1729 C CA . PRO A 1 218 ? -19.723 3.276 25.980 1.00 86.31 218 PRO A CA 1
ATOM 1730 C C . PRO A 1 218 ? -20.334 2.070 26.699 1.00 86.31 218 PRO A C 1
ATOM 1732 O O . PRO A 1 218 ? -20.371 2.063 27.929 1.00 86.31 218 PRO A O 1
ATOM 1735 N N . ASP A 1 219 ? -20.758 1.052 25.947 1.00 80.38 219 ASP A N 1
ATOM 1736 C CA . ASP A 1 219 ? -21.408 -0.144 26.492 1.00 80.38 219 ASP A CA 1
ATOM 1737 C C . ASP A 1 219 ? -20.420 -1.020 27.273 1.00 80.38 219 ASP A C 1
ATOM 1739 O O . ASP A 1 219 ? -20.762 -1.545 28.330 1.00 80.38 219 ASP A O 1
ATOM 1743 N N . LEU A 1 220 ? -19.170 -1.122 26.806 1.00 81.81 220 LEU A N 1
ATOM 1744 C CA . LEU A 1 220 ? -18.097 -1.840 27.507 1.00 81.81 220 LEU A CA 1
ATOM 1745 C C . LEU A 1 220 ? -17.783 -1.210 28.868 1.00 81.81 220 LEU A C 1
ATOM 1747 O O . LEU A 1 220 ? -17.686 -1.907 29.877 1.00 81.81 220 LEU A O 1
ATOM 1751 N N . VAL A 1 221 ? -17.660 0.120 28.907 1.00 87.75 221 VAL A N 1
ATOM 1752 C CA . VAL A 1 221 ? -17.430 0.849 30.161 1.00 87.75 221 VAL A CA 1
ATOM 1753 C C . VAL A 1 221 ? -18.626 0.722 31.096 1.00 87.75 221 VAL A C 1
ATOM 1755 O O . VAL A 1 221 ? -18.436 0.509 32.294 1.00 87.75 221 VAL A O 1
ATOM 1758 N N . LEU A 1 222 ? -19.847 0.818 30.565 1.00 86.00 222 LEU A N 1
ATOM 1759 C CA . LEU A 1 222 ? -21.067 0.661 31.352 1.00 86.00 222 LEU A CA 1
ATOM 1760 C C . LEU A 1 222 ? -21.176 -0.748 31.955 1.00 86.00 222 LEU A C 1
ATOM 1762 O O . LEU A 1 222 ? -21.505 -0.882 33.132 1.00 86.00 222 LEU A O 1
ATOM 1766 N N . GLY A 1 223 ? -20.832 -1.784 31.183 1.00 79.31 223 GLY A N 1
ATOM 1767 C CA . GLY A 1 223 ? -20.816 -3.180 31.633 1.00 79.31 223 GLY A CA 1
ATOM 1768 C C . GLY A 1 223 ? -19.844 -3.454 32.785 1.00 79.31 223 GLY A C 1
ATOM 1769 O O . GLY A 1 223 ? -20.068 -4.370 33.571 1.00 79.31 223 GLY A O 1
ATOM 1770 N N . LEU A 1 224 ? -18.811 -2.623 32.939 1.00 84.50 224 LEU A N 1
ATOM 1771 C CA . LEU A 1 224 ? -17.840 -2.678 34.036 1.00 84.50 224 LEU A CA 1
ATOM 1772 C C . LEU A 1 224 ? -18.135 -1.675 35.169 1.00 84.50 224 LEU A C 1
ATOM 1774 O O . LEU A 1 224 ? -17.286 -1.422 36.027 1.00 84.50 224 LEU A O 1
ATOM 1778 N N . GLY A 1 225 ? -19.334 -1.083 35.184 1.00 84.25 225 GLY A N 1
ATOM 1779 C CA . GLY A 1 225 ? -19.780 -0.144 36.215 1.00 84.25 225 GLY A CA 1
ATOM 1780 C C . GLY A 1 225 ? -19.225 1.276 36.074 1.00 84.25 225 GLY A C 1
ATOM 1781 O O . GLY A 1 225 ? -19.348 2.067 37.011 1.00 84.25 225 GLY A O 1
ATOM 1782 N N . GLY A 1 226 ? -18.598 1.607 34.944 1.00 90.69 226 GLY A N 1
ATOM 1783 C CA . GLY A 1 226 ? -18.170 2.964 34.613 1.00 90.69 226 GLY A CA 1
ATOM 1784 C C . GLY A 1 226 ? -19.261 3.781 33.925 1.00 90.69 226 GLY A C 1
ATOM 1785 O O . GLY A 1 226 ? -20.348 3.298 33.614 1.00 90.69 226 GLY A O 1
ATOM 1786 N N . VAL A 1 227 ? -18.974 5.057 33.670 1.00 91.88 227 VAL A N 1
ATOM 1787 C CA . VAL A 1 227 ? -19.919 6.002 33.064 1.00 91.88 227 VAL A CA 1
ATOM 1788 C C . VAL A 1 227 ? -19.303 6.652 31.832 1.00 91.88 227 VAL A C 1
ATOM 1790 O O . VAL A 1 227 ? -18.407 7.489 31.940 1.00 91.88 227 VAL A O 1
ATOM 1793 N N . ALA A 1 228 ? -19.829 6.339 30.652 1.00 90.44 228 ALA A N 1
ATOM 1794 C CA . ALA A 1 228 ? -19.426 7.006 29.420 1.00 90.44 228 ALA A CA 1
ATOM 1795 C C . ALA A 1 228 ? -19.980 8.442 29.343 1.00 90.44 228 ALA A C 1
ATOM 1797 O O . ALA A 1 228 ? -21.142 8.712 29.659 1.00 90.44 228 ALA A O 1
ATOM 1798 N N . LYS A 1 229 ? -19.140 9.383 28.913 1.00 91.25 229 LYS A N 1
ATOM 1799 C CA . LYS A 1 229 ? -19.447 10.805 28.738 1.00 91.25 229 LYS A CA 1
ATOM 1800 C C . LYS A 1 229 ? -19.144 11.225 27.302 1.00 91.25 229 LYS A C 1
ATOM 1802 O O . LYS A 1 229 ? -18.144 10.827 26.711 1.00 91.25 229 LYS A O 1
ATOM 1807 N N . SER A 1 230 ? -20.000 12.077 26.745 1.00 81.69 230 SER A N 1
ATOM 1808 C CA . SER A 1 230 ? -19.852 12.604 25.382 1.00 81.69 230 SER A CA 1
ATOM 1809 C C . SER A 1 230 ? -18.788 13.706 25.271 1.00 81.69 230 SER A C 1
ATOM 1811 O O . SER A 1 230 ? -18.201 13.895 24.200 1.00 81.69 230 SER A O 1
ATOM 1813 N N . GLY A 1 231 ? -18.504 14.406 26.374 1.00 83.19 231 GLY A N 1
ATOM 1814 C CA . GLY A 1 231 ? -17.600 15.553 26.436 1.00 83.19 231 GLY A CA 1
ATOM 1815 C C . GLY A 1 231 ? -16.657 15.531 27.638 1.00 83.19 231 GLY A C 1
ATOM 1816 O O . GLY A 1 231 ? -16.767 14.692 28.532 1.00 83.19 231 GLY A O 1
ATOM 1817 N N . VAL A 1 232 ? -15.711 16.469 27.641 1.00 86.81 232 VAL A N 1
ATOM 1818 C CA . VAL A 1 232 ? -14.706 16.624 28.698 1.00 86.81 232 VAL A CA 1
ATOM 1819 C C . VAL A 1 232 ? -15.212 17.605 29.753 1.00 86.81 232 VAL A C 1
ATOM 1821 O O . VAL A 1 232 ? -15.624 18.715 29.430 1.00 86.81 232 VAL A O 1
ATOM 1824 N N . SER A 1 233 ? -15.164 17.205 31.023 1.00 89.44 233 SER A N 1
ATOM 1825 C CA . SER A 1 233 ? -15.504 18.052 32.174 1.00 89.44 233 SER A CA 1
ATOM 1826 C C . SER A 1 233 ? -14.398 17.976 33.226 1.00 89.44 233 SER A C 1
ATOM 1828 O O . SER A 1 233 ? -13.598 17.047 33.199 1.00 89.44 233 SER A O 1
ATOM 1830 N N . ARG A 1 234 ? -14.381 18.894 34.201 1.00 86.62 234 ARG A N 1
ATOM 1831 C CA . ARG A 1 234 ? -13.416 18.848 35.321 1.00 86.62 234 ARG A CA 1
ATOM 1832 C C . ARG A 1 234 ? -13.553 17.608 36.214 1.00 86.62 234 ARG A C 1
ATOM 1834 O O . ARG A 1 234 ? -12.649 17.323 36.984 1.00 86.62 234 ARG A O 1
ATOM 1841 N N . LYS A 1 235 ? -14.689 16.906 36.136 1.00 88.12 235 LYS A N 1
ATOM 1842 C CA . LYS A 1 235 ? -14.961 15.667 36.879 1.00 88.12 235 LYS A CA 1
ATOM 1843 C C . LYS A 1 235 ? -14.663 14.408 36.059 1.00 88.12 235 LYS A C 1
ATOM 1845 O O . LYS A 1 235 ? -14.973 13.323 36.528 1.00 88.12 235 LYS A O 1
ATOM 1850 N N . LEU A 1 236 ? -14.164 14.552 34.826 1.00 91.19 236 LEU A N 1
ATOM 1851 C CA . LEU A 1 236 ? -13.834 13.409 33.982 1.00 91.19 236 LEU A CA 1
ATOM 1852 C C . LEU A 1 236 ? -12.640 12.658 34.586 1.00 91.19 236 LEU A C 1
ATOM 1854 O O . LEU A 1 236 ? -11.629 13.291 34.882 1.00 91.19 236 LEU A O 1
ATOM 1858 N N . ASP A 1 237 ? -12.741 11.340 34.734 1.00 90.31 237 ASP A N 1
ATOM 1859 C CA . ASP A 1 237 ? -11.652 10.519 35.271 1.00 90.31 237 ASP A CA 1
ATOM 1860 C C . ASP A 1 237 ? -10.682 10.094 34.164 1.00 90.31 237 ASP A C 1
ATOM 1862 O O . ASP A 1 237 ? -9.478 10.234 34.338 1.00 90.31 237 ASP A O 1
ATOM 1866 N N . TYR A 1 238 ? -11.192 9.647 33.011 1.00 90.25 238 TYR A N 1
ATOM 1867 C CA . TYR A 1 238 ? -10.377 9.134 31.907 1.00 90.25 238 TYR A CA 1
ATOM 1868 C C . TYR A 1 238 ? -10.809 9.709 30.550 1.00 90.25 238 TYR A C 1
ATOM 1870 O O . TYR A 1 238 ? -11.986 9.689 30.179 1.00 90.25 238 TYR A O 1
ATOM 1878 N N . LEU A 1 239 ? -9.841 10.177 29.768 1.00 88.81 239 LEU A N 1
ATOM 1879 C CA . LEU A 1 239 ? -9.954 10.406 28.334 1.00 88.81 239 LEU A CA 1
ATOM 1880 C C . LEU A 1 239 ? -9.197 9.286 27.617 1.00 88.81 239 LEU A C 1
ATOM 1882 O O . LEU A 1 239 ? -7.975 9.228 27.686 1.00 88.81 239 LEU A O 1
ATOM 1886 N N . VAL A 1 240 ? -9.921 8.422 26.914 1.00 85.38 240 VAL A N 1
ATOM 1887 C CA . VAL A 1 240 ? -9.326 7.371 26.088 1.00 85.38 240 VAL A CA 1
ATOM 1888 C C . VAL A 1 240 ? -9.159 7.898 24.668 1.00 85.38 240 VAL A C 1
ATOM 1890 O O . VAL A 1 240 ? -10.109 8.433 24.078 1.00 85.38 240 VAL A O 1
ATOM 1893 N N . VAL A 1 241 ? -7.954 7.757 24.129 1.00 75.12 241 VAL A N 1
ATOM 1894 C CA . VAL A 1 241 ? -7.587 8.220 22.791 1.00 75.12 241 VAL A CA 1
ATOM 1895 C C . VAL A 1 241 ? -7.289 7.016 21.901 1.00 75.12 241 VAL A C 1
ATOM 1897 O O . VAL A 1 241 ? -6.408 6.220 22.216 1.00 75.12 241 VAL A O 1
ATOM 1900 N N . GLY A 1 242 ? -8.043 6.890 20.811 1.00 62.47 242 GLY A N 1
ATOM 1901 C CA . GLY A 1 242 ? -7.842 5.875 19.779 1.00 62.47 242 GLY A CA 1
ATOM 1902 C C . GLY A 1 242 ? -6.676 6.208 18.842 1.00 62.47 242 GLY A C 1
ATOM 1903 O O . GLY A 1 242 ? -6.404 7.389 18.602 1.00 62.47 242 GLY A O 1
ATOM 1904 N N . SER A 1 243 ? -5.974 5.175 18.362 1.00 54.56 243 SER A N 1
ATOM 1905 C CA . SER A 1 243 ? -4.721 5.294 17.597 1.00 54.56 243 SER A CA 1
ATOM 1906 C C . SER A 1 243 ? -4.892 5.367 16.072 1.00 54.56 243 SER A C 1
ATOM 1908 O O . SER A 1 243 ? -3.916 5.630 15.369 1.00 54.56 243 SER A O 1
ATOM 1910 N N . LEU A 1 244 ? -6.108 5.220 15.540 1.00 39.91 244 LEU A N 1
ATOM 1911 C CA . LEU A 1 244 ? -6.406 5.486 14.129 1.00 39.91 244 LEU A CA 1
ATOM 1912 C C . LEU A 1 244 ? -7.098 6.848 13.990 1.00 39.91 244 LEU A C 1
ATOM 1914 O O . LEU A 1 244 ? -7.794 7.314 14.884 1.00 39.91 244 LEU A O 1
ATOM 1918 N N . GLY A 1 245 ? -6.848 7.565 12.902 1.00 34.28 245 GLY A N 1
ATOM 1919 C CA . GLY A 1 245 ? -7.479 8.864 12.677 1.00 34.28 245 GLY A CA 1
ATOM 1920 C C . GLY A 1 245 ? -6.960 9.982 13.576 1.00 34.28 245 GLY A C 1
ATOM 1921 O O . GLY A 1 245 ? -7.678 10.577 14.384 1.00 34.28 245 GLY A O 1
ATOM 1922 N N . SER A 1 246 ? -5.711 10.361 13.333 1.00 36.00 246 SER A N 1
ATOM 1923 C CA . SER A 1 246 ? -5.482 11.731 12.888 1.00 36.00 246 SER A CA 1
ATOM 1924 C C . SER A 1 246 ? -4.127 11.811 12.187 1.00 36.00 246 SER A C 1
ATOM 1926 O O . SER A 1 246 ? -3.070 11.740 12.811 1.00 36.00 246 SER A O 1
ATOM 1928 N N . GLU A 1 247 ? -4.173 12.056 10.878 1.00 36.53 247 GLU A N 1
ATOM 1929 C CA . GLU A 1 247 ? -3.060 12.609 10.093 1.00 36.53 247 GLU A CA 1
ATOM 1930 C C . GLU A 1 247 ? -2.684 14.047 10.547 1.00 36.53 247 GLU A C 1
ATOM 1932 O O . GLU A 1 247 ? -2.028 14.786 9.823 1.00 36.53 247 GLU A O 1
ATOM 1937 N N . ALA A 1 248 ? -3.076 14.453 11.763 1.00 34.16 248 ALA A N 1
ATOM 1938 C CA . ALA A 1 248 ? -2.946 15.785 12.343 1.00 34.16 248 ALA A CA 1
ATOM 1939 C C . ALA A 1 248 ? -2.554 15.772 13.842 1.00 34.16 248 ALA A C 1
ATOM 1941 O O . ALA A 1 248 ? -2.826 16.734 14.553 1.00 34.16 248 ALA A O 1
ATOM 1942 N N . TRP A 1 249 ? -1.914 14.717 14.368 1.00 38.66 249 TRP A N 1
ATOM 1943 C CA . TRP A 1 249 ? -1.216 14.831 15.668 1.00 38.66 249 TRP A CA 1
ATOM 1944 C C . TRP A 1 249 ? 0.192 15.387 15.522 1.00 38.66 249 TRP A C 1
ATOM 1946 O O . TRP A 1 249 ? 0.772 15.844 16.500 1.00 38.66 249 TRP A O 1
ATOM 1956 N N . ALA A 1 250 ? 0.736 15.361 14.307 1.00 35.44 250 ALA A N 1
ATOM 1957 C CA . ALA A 1 250 ? 2.132 15.673 14.117 1.00 35.44 250 ALA A CA 1
ATOM 1958 C C . ALA A 1 250 ? 2.425 17.180 14.263 1.00 35.44 250 ALA A C 1
ATOM 1960 O O . ALA A 1 250 ? 3.516 17.505 14.711 1.00 35.44 250 ALA A O 1
ATOM 1961 N N . TYR A 1 251 ? 1.497 18.111 13.959 1.00 36.12 251 TYR A N 1
ATOM 1962 C CA . TYR A 1 251 ? 1.965 19.433 13.508 1.00 36.12 251 TYR A CA 1
ATOM 1963 C C . TYR A 1 251 ? 1.199 20.724 13.892 1.00 36.12 251 TYR A C 1
ATOM 1965 O O . TYR A 1 251 ? 1.644 21.797 13.499 1.00 36.12 251 TYR A O 1
ATOM 1973 N N . SER A 1 252 ? 0.129 20.706 14.700 1.00 35.72 252 SER A N 1
ATOM 1974 C CA . SER A 1 252 ? -0.325 21.846 15.549 1.00 35.72 252 SER A CA 1
ATOM 1975 C C . SER A 1 252 ? -1.731 21.608 16.120 1.00 35.72 252 SER A C 1
ATOM 1977 O O . SER A 1 252 ? -2.653 21.259 15.396 1.00 35.72 252 SER A O 1
ATOM 1979 N N . GLY A 1 253 ? -1.912 21.867 17.421 1.00 36.50 253 GLY A N 1
ATOM 1980 C CA . GLY A 1 253 ? -3.221 21.931 18.083 1.00 36.50 253 GLY A CA 1
ATOM 1981 C C . GLY A 1 253 ? -3.774 20.579 18.538 1.00 36.50 253 GLY A C 1
ATOM 1982 O O . GLY A 1 253 ? -4.411 19.861 17.776 1.00 36.50 253 GLY A O 1
ATOM 1983 N N . TYR A 1 254 ? -3.595 20.261 19.823 1.00 45.56 254 TYR A N 1
ATOM 1984 C CA . TYR A 1 254 ? -4.242 19.125 20.483 1.00 45.56 254 TYR A CA 1
ATOM 1985 C C . TYR A 1 254 ? -5.732 19.049 20.112 1.00 45.56 254 TYR A C 1
ATOM 1987 O O . TYR A 1 254 ? -6.430 20.066 20.171 1.00 45.56 254 TYR A O 1
ATOM 1995 N N . GLY A 1 255 ? -6.248 17.857 19.783 1.00 52.84 255 GLY A N 1
ATOM 1996 C CA . GLY A 1 255 ? -7.682 17.677 19.531 1.00 52.84 255 GLY A CA 1
ATOM 1997 C C . GLY A 1 255 ? -8.520 18.330 20.641 1.00 52.84 255 GLY A C 1
ATOM 1998 O O . GLY A 1 255 ? -8.129 18.297 21.809 1.00 52.84 255 GLY A O 1
ATOM 1999 N N . THR A 1 256 ? -9.665 18.938 20.303 1.00 59.88 256 THR A N 1
ATOM 2000 C CA . THR A 1 256 ? -10.432 19.831 21.208 1.00 59.88 256 THR A CA 1
ATOM 2001 C C . THR A 1 256 ? -10.702 19.240 22.598 1.00 59.88 256 THR A C 1
ATOM 2003 O O . THR A 1 256 ? -10.766 19.969 23.587 1.00 59.88 256 THR A O 1
ATOM 2006 N N . LYS A 1 257 ? -10.806 17.910 22.699 1.00 73.56 257 LYS A N 1
ATOM 2007 C CA . LYS A 1 257 ? -10.956 17.171 23.958 1.00 73.56 257 LYS A CA 1
ATOM 2008 C C . LYS A 1 257 ? -9.657 17.050 24.763 1.00 73.56 257 LYS A C 1
ATOM 2010 O O . LYS A 1 257 ? -9.701 17.230 25.974 1.00 73.56 257 LYS A O 1
ATOM 2015 N N . VAL A 1 258 ? -8.516 16.798 24.125 1.00 67.44 258 VAL A N 1
ATOM 2016 C CA . VAL A 1 258 ? -7.201 16.739 24.790 1.00 67.44 258 VAL A CA 1
ATOM 2017 C C . VAL A 1 258 ? -6.811 18.123 25.304 1.00 67.44 258 VAL A C 1
ATOM 2019 O O . VAL A 1 258 ? -6.508 18.262 26.485 1.00 67.44 258 VAL A O 1
ATOM 2022 N N . ALA A 1 259 ? -6.955 19.167 24.479 1.00 63.00 259 ALA A N 1
ATOM 2023 C CA . ALA A 1 259 ? -6.768 20.557 24.909 1.00 63.00 259 ALA A CA 1
ATOM 2024 C C . ALA A 1 259 ? -7.679 20.926 26.096 1.00 63.00 259 ALA A C 1
ATOM 2026 O O . ALA A 1 259 ? -7.241 21.571 27.050 1.00 63.00 259 ALA A O 1
ATOM 2027 N N . ALA A 1 260 ? -8.941 20.482 26.081 1.00 72.31 260 ALA A N 1
ATOM 2028 C CA . ALA A 1 260 ? -9.848 20.684 27.207 1.00 72.31 260 ALA A CA 1
ATOM 2029 C C . ALA A 1 260 ? -9.392 19.947 28.479 1.00 72.31 260 ALA A C 1
ATOM 2031 O O . ALA A 1 260 ? -9.556 20.486 29.575 1.00 72.31 260 ALA A O 1
ATOM 2032 N N . VAL A 1 261 ? -8.810 18.746 28.361 1.00 75.31 261 VAL A N 1
ATOM 2033 C CA . VAL A 1 261 ? -8.240 18.022 29.508 1.00 75.31 261 VAL A CA 1
ATOM 2034 C C . VAL A 1 261 ? -7.007 18.738 30.053 1.00 75.31 261 VAL A C 1
ATOM 2036 O O . VAL A 1 261 ? -6.967 18.985 31.254 1.00 75.31 261 VAL A O 1
ATOM 2039 N N . LEU A 1 262 ? -6.054 19.137 29.206 1.00 71.44 262 LEU A N 1
ATOM 2040 C CA . LEU A 1 262 ? -4.850 19.865 29.632 1.00 71.44 262 LEU A CA 1
ATOM 2041 C C . LEU A 1 262 ? -5.211 21.177 30.350 1.00 71.44 262 LEU A C 1
ATOM 2043 O O . LEU A 1 262 ? -4.734 21.445 31.452 1.00 71.44 262 LEU A O 1
ATOM 2047 N N . LYS A 1 263 ? -6.175 21.935 29.809 1.00 74.94 263 LYS A N 1
ATOM 2048 C CA . LYS A 1 263 ? -6.721 23.133 30.468 1.00 74.94 263 LYS A CA 1
ATOM 2049 C C . LYS A 1 263 ? -7.370 22.823 31.821 1.00 74.94 263 LYS A C 1
ATOM 2051 O O . LYS A 1 263 ? -7.240 23.603 32.763 1.00 74.94 263 LYS A O 1
ATOM 2056 N N . ASN A 1 264 ? -8.096 21.710 31.932 1.00 80.25 264 ASN A N 1
ATOM 2057 C CA . ASN A 1 264 ? -8.706 21.298 33.197 1.00 80.25 264 ASN A CA 1
ATOM 2058 C C . ASN A 1 264 ? -7.652 20.834 34.216 1.00 80.25 264 ASN A C 1
ATOM 2060 O O . ASN A 1 264 ? -7.817 21.129 35.398 1.00 80.25 264 ASN A O 1
ATOM 2064 N N . ARG A 1 265 ? -6.571 20.175 33.777 1.00 80.06 265 ARG A N 1
ATOM 2065 C CA . ARG A 1 265 ? -5.432 19.781 34.626 1.00 80.06 265 ARG A CA 1
ATOM 2066 C C . ARG A 1 265 ? -4.727 20.992 35.224 1.00 80.06 265 ARG A C 1
ATOM 2068 O O . ARG A 1 265 ? -4.534 21.031 36.434 1.00 80.06 265 ARG A O 1
ATOM 2075 N N . ALA A 1 266 ? -4.468 22.026 34.421 1.00 70.19 266 ALA A N 1
ATOM 2076 C CA . ALA A 1 266 ? -3.924 23.299 34.908 1.00 70.19 266 ALA A CA 1
ATOM 2077 C C . ALA A 1 266 ? -4.826 23.974 35.967 1.00 70.19 266 ALA A C 1
ATOM 2079 O O . ALA A 1 266 ? -4.352 24.740 36.800 1.00 70.19 266 ALA A O 1
ATOM 2080 N N . ALA A 1 267 ? -6.129 23.664 35.969 1.00 76.19 267 ALA A N 1
ATOM 2081 C CA . ALA A 1 267 ? -7.099 24.108 36.972 1.00 76.19 267 ALA A CA 1
ATOM 2082 C C . ALA A 1 267 ? -7.317 23.099 38.127 1.00 76.19 267 ALA A C 1
ATOM 2084 O O . ALA A 1 267 ? -8.293 23.231 38.868 1.00 76.19 267 ALA A O 1
ATOM 2085 N N . GLY A 1 268 ? -6.446 22.093 38.271 1.00 78.12 268 GLY A N 1
ATOM 2086 C CA . GLY A 1 268 ? -6.454 21.110 39.361 1.00 78.12 268 GLY A CA 1
ATOM 2087 C C . GLY A 1 268 ? -7.279 19.840 39.117 1.00 78.12 268 GLY A C 1
ATOM 2088 O O . GLY A 1 268 ? -7.523 19.093 40.062 1.00 78.12 268 GLY A O 1
ATOM 2089 N N . ALA A 1 269 ? -7.747 19.576 37.892 1.00 83.44 269 ALA A N 1
ATOM 2090 C CA . ALA A 1 269 ? -8.434 18.320 37.579 1.00 83.44 269 ALA A CA 1
ATOM 2091 C C . ALA A 1 269 ? -7.443 17.150 37.438 1.00 83.44 269 ALA A C 1
ATOM 2093 O O . ALA A 1 269 ? -6.376 17.301 36.853 1.00 83.44 269 ALA A O 1
ATOM 2094 N N . ALA A 1 270 ? -7.838 15.964 37.902 1.00 83.69 270 ALA A N 1
ATOM 2095 C CA . ALA A 1 270 ? -7.015 14.749 37.880 1.00 83.69 270 ALA A CA 1
ATOM 2096 C C . ALA A 1 270 ? -7.361 13.798 36.716 1.00 83.69 270 ALA A C 1
ATOM 2098 O O . ALA A 1 270 ? -7.190 12.588 36.828 1.00 83.69 270 ALA A O 1
ATOM 2099 N N . THR A 1 271 ? -7.909 14.322 35.616 1.00 85.69 271 THR A N 1
ATOM 2100 C CA . THR A 1 271 ? -8.296 13.504 34.458 1.00 85.69 271 THR A CA 1
ATOM 2101 C C . THR A 1 271 ? -7.069 12.838 33.850 1.00 85.69 271 THR A C 1
ATOM 2103 O O . THR A 1 271 ? -6.142 13.548 33.472 1.00 85.69 271 THR A O 1
ATOM 2106 N N . MET A 1 272 ? -7.088 11.517 33.696 1.00 82.94 272 MET A N 1
ATOM 2107 C CA . MET A 1 272 ? -6.064 10.704 33.034 1.00 82.94 272 MET A CA 1
ATOM 2108 C C . MET A 1 272 ? -6.302 10.667 31.517 1.00 82.94 272 MET A C 1
ATOM 2110 O O . MET A 1 272 ? -7.449 10.596 31.079 1.00 82.94 272 MET A O 1
ATOM 2114 N N . ILE A 1 273 ? -5.249 10.700 30.708 1.00 79.19 273 ILE A N 1
ATOM 2115 C CA . ILE A 1 273 ? -5.285 10.526 29.256 1.00 79.19 273 ILE A CA 1
ATOM 2116 C C . ILE A 1 273 ? -4.574 9.215 28.929 1.00 79.19 273 ILE A C 1
ATOM 2118 O O . ILE A 1 273 ? -3.378 9.077 29.165 1.00 79.19 273 ILE A O 1
ATOM 2122 N N . VAL A 1 274 ? -5.317 8.252 28.387 1.00 75.69 274 VAL A N 1
ATOM 2123 C CA . VAL A 1 274 ? -4.852 6.875 28.162 1.00 75.69 274 VAL A CA 1
ATOM 2124 C C . VAL A 1 274 ? -5.002 6.492 26.692 1.00 75.69 274 VAL A C 1
ATOM 2126 O O . VAL A 1 274 ? -5.955 6.923 26.035 1.00 75.69 274 VAL A O 1
ATOM 2129 N N . CYS A 1 275 ? -4.066 5.702 26.164 1.00 70.88 275 CYS A N 1
ATOM 2130 C CA . CYS A 1 275 ? -4.160 5.201 24.795 1.00 70.88 275 CYS A CA 1
ATOM 2131 C C . CYS A 1 275 ? -5.099 3.989 24.697 1.00 70.88 275 CYS A C 1
ATOM 2133 O O . CYS A 1 275 ? -5.505 3.384 25.696 1.00 70.88 275 CYS A O 1
ATOM 2135 N N . GLU A 1 276 ? -5.460 3.639 23.467 1.00 75.00 276 GLU A N 1
ATOM 2136 C CA . GLU A 1 276 ? -6.315 2.496 23.172 1.00 75.00 276 GLU A CA 1
ATOM 2137 C C . GLU A 1 276 ? -5.709 1.158 23.605 1.00 75.00 276 GLU A C 1
ATOM 2139 O O . GLU A 1 276 ? -6.433 0.289 24.095 1.00 75.00 276 GLU A O 1
ATOM 2144 N N . GLU A 1 277 ? -4.398 0.983 23.458 1.00 64.88 277 GLU A N 1
ATOM 2145 C CA . GLU A 1 277 ? -3.703 -0.247 23.832 1.00 64.88 277 GLU A CA 1
ATOM 2146 C C . GLU A 1 277 ? -3.769 -0.490 25.346 1.00 64.88 277 GLU A C 1
ATOM 2148 O O . GLU A 1 277 ? -4.081 -1.603 25.781 1.00 64.88 277 GLU A O 1
ATOM 2153 N N . ASP A 1 278 ? -3.563 0.558 26.141 1.00 68.94 278 ASP A N 1
ATOM 2154 C CA . ASP A 1 278 ? -3.624 0.506 27.603 1.00 68.94 278 ASP A CA 1
ATOM 2155 C C . ASP A 1 278 ? -5.055 0.285 28.103 1.00 68.94 278 ASP A C 1
ATOM 2157 O O . ASP A 1 278 ? -5.308 -0.525 28.999 1.00 68.94 278 ASP A O 1
ATOM 2161 N N . PHE A 1 279 ? -6.024 0.951 27.471 1.00 82.12 279 PHE A N 1
ATOM 2162 C CA . PHE A 1 279 ? -7.438 0.723 27.742 1.00 82.12 279 PHE A CA 1
ATOM 2163 C C . PHE A 1 279 ? -7.853 -0.722 27.421 1.00 82.12 279 PHE A C 1
ATOM 2165 O O . PHE A 1 279 ? -8.589 -1.343 28.192 1.00 82.12 279 PHE A O 1
ATOM 2172 N N . ALA A 1 280 ? -7.333 -1.296 26.330 1.00 71.50 280 ALA A N 1
ATOM 2173 C CA . ALA A 1 280 ? -7.572 -2.690 25.974 1.00 71.50 280 ALA A CA 1
ATOM 2174 C C . ALA A 1 280 ? -6.992 -3.671 27.000 1.00 71.50 280 ALA A C 1
ATOM 2176 O O . ALA A 1 280 ? -7.655 -4.644 27.365 1.00 71.50 280 ALA A O 1
ATOM 2177 N N . ALA A 1 281 ? -5.777 -3.413 27.487 1.00 69.81 281 ALA A N 1
ATOM 2178 C CA . ALA A 1 281 ? -5.151 -4.229 28.524 1.00 69.81 281 ALA A CA 1
ATOM 2179 C C . ALA A 1 281 ? -5.956 -4.197 29.840 1.00 69.81 281 ALA A C 1
ATOM 2181 O O . ALA A 1 281 ? -6.159 -5.234 30.484 1.00 69.81 281 ALA A O 1
ATOM 2182 N N . ALA A 1 282 ? -6.491 -3.030 30.208 1.00 78.25 282 ALA A N 1
ATOM 2183 C CA . ALA A 1 282 ? -7.332 -2.876 31.390 1.00 78.25 282 ALA A CA 1
ATOM 2184 C C . ALA A 1 282 ? -8.678 -3.612 31.265 1.00 78.25 282 ALA A C 1
ATOM 2186 O O . ALA A 1 282 ? -9.110 -4.261 32.219 1.00 78.25 282 ALA A O 1
ATOM 2187 N N . LEU A 1 283 ? -9.316 -3.571 30.089 1.00 78.00 283 LEU A N 1
ATOM 2188 C CA . LEU A 1 283 ? -10.552 -4.318 29.817 1.00 78.00 283 LEU A CA 1
ATOM 2189 C C . LEU A 1 283 ? -10.356 -5.832 29.966 1.00 78.00 283 LEU A C 1
ATOM 2191 O O . LEU A 1 283 ? -11.182 -6.498 30.590 1.00 78.00 283 LEU A O 1
ATOM 2195 N N . ALA A 1 284 ? -9.247 -6.361 29.440 1.00 71.25 284 ALA A N 1
ATOM 2196 C CA . ALA A 1 284 ? -8.911 -7.780 29.553 1.00 71.25 284 ALA A CA 1
ATOM 2197 C C . ALA A 1 284 ? -8.699 -8.209 31.017 1.00 71.25 284 ALA A C 1
ATOM 2199 O O . ALA A 1 284 ? -9.143 -9.280 31.426 1.00 71.25 284 ALA A O 1
ATOM 2200 N N . THR A 1 285 ? -8.075 -7.345 31.822 1.00 73.88 285 THR A N 1
ATOM 2201 C CA . THR A 1 285 ? -7.826 -7.594 33.252 1.00 73.88 285 THR A CA 1
ATOM 2202 C C . THR A 1 285 ? -9.110 -7.539 34.088 1.00 73.88 285 THR A C 1
ATOM 2204 O O . THR A 1 285 ? -9.263 -8.296 35.043 1.00 73.88 285 THR A O 1
ATOM 2207 N N . ALA A 1 286 ? -10.065 -6.678 33.724 1.00 69.12 286 ALA A N 1
ATOM 2208 C CA . ALA A 1 286 ? -11.313 -6.472 34.462 1.00 69.12 286 ALA A CA 1
ATOM 2209 C C . ALA A 1 286 ? -12.362 -7.589 34.278 1.00 69.12 286 ALA A C 1
ATOM 2211 O O . ALA A 1 286 ? -13.476 -7.470 34.787 1.00 69.12 286 ALA A O 1
ATOM 2212 N N . GLY A 1 287 ? -12.044 -8.666 33.552 1.00 56.22 287 GLY A N 1
ATOM 2213 C CA . GLY A 1 287 ? -12.957 -9.796 33.364 1.00 56.22 287 GLY A CA 1
ATOM 2214 C C . GLY A 1 287 ? -14.174 -9.486 32.486 1.00 56.22 287 GLY A C 1
ATOM 2215 O O . GLY A 1 287 ? -15.087 -10.309 32.409 1.00 56.22 287 GLY A O 1
ATOM 2216 N N . ALA A 1 288 ? -14.190 -8.343 31.786 1.00 51.22 288 ALA A N 1
ATOM 2217 C CA . ALA A 1 288 ? -15.087 -8.133 30.656 1.00 51.22 288 ALA A CA 1
ATOM 2218 C C . ALA A 1 288 ? -14.623 -9.033 29.509 1.00 51.22 288 ALA A C 1
ATOM 2220 O O . ALA A 1 288 ? -13.901 -8.607 28.609 1.00 51.22 288 ALA A O 1
ATOM 2221 N N . ALA A 1 289 ? -15.034 -10.300 29.543 1.00 38.34 289 ALA A N 1
ATOM 2222 C CA . ALA A 1 289 ? -15.028 -11.112 28.342 1.00 38.34 289 ALA A CA 1
ATOM 2223 C C . ALA A 1 289 ? -15.916 -10.380 27.324 1.00 38.34 289 ALA A C 1
ATOM 2225 O O . ALA A 1 289 ? -17.094 -10.147 27.621 1.00 38.34 289 ALA A O 1
ATOM 2226 N N . PRO A 1 290 ? -15.395 -9.969 26.154 1.00 36.81 290 PRO A N 1
ATOM 2227 C CA . PRO A 1 290 ? -16.262 -9.427 25.130 1.00 36.81 290 PRO A CA 1
ATOM 2228 C C . PRO A 1 290 ? -17.292 -10.513 24.835 1.00 36.81 290 PRO A C 1
ATOM 2230 O O . PRO A 1 290 ? -16.924 -11.664 24.592 1.00 36.81 290 PRO A O 1
ATOM 2233 N N . SER A 1 291 ? -18.583 -10.176 24.905 1.00 32.28 291 SER A N 1
ATOM 2234 C CA . SER A 1 291 ? -19.619 -11.051 24.369 1.00 32.28 291 SER A CA 1
ATOM 2235 C C . SER A 1 291 ? -19.184 -11.388 22.949 1.00 32.28 291 SER A C 1
ATOM 2237 O O . SER A 1 291 ? -19.112 -10.488 22.107 1.00 32.28 291 SER A O 1
ATOM 2239 N N . ALA A 1 292 ? -18.796 -12.638 22.718 1.00 33.25 292 ALA A N 1
ATOM 2240 C CA . ALA A 1 292 ? -18.269 -13.074 21.444 1.00 33.25 292 ALA A CA 1
ATOM 2241 C C . ALA A 1 292 ? -19.396 -12.996 20.409 1.00 33.25 292 ALA A C 1
ATOM 2243 O O . ALA A 1 292 ? -20.141 -13.945 20.188 1.00 33.25 292 ALA A O 1
ATOM 2244 N N . ARG A 1 293 ? -19.536 -11.831 19.773 1.00 28.95 293 ARG A N 1
ATOM 2245 C CA . ARG A 1 293 ? -19.896 -11.802 18.365 1.00 28.95 293 ARG A CA 1
ATOM 2246 C C . ARG A 1 293 ? -18.664 -12.294 17.603 1.00 28.95 293 ARG A C 1
ATOM 2248 O O . ARG A 1 293 ? -17.569 -11.822 17.910 1.00 28.95 293 ARG A O 1
ATOM 2255 N N . PRO A 1 294 ? -18.810 -13.153 16.586 1.00 32.31 294 PRO A N 1
ATOM 2256 C CA . PRO A 1 294 ? -17.842 -13.150 15.500 1.00 32.31 294 PRO A CA 1
ATOM 2257 C C . PRO A 1 294 ? -17.912 -11.738 14.899 1.00 32.31 294 PRO A C 1
ATOM 2259 O O . PRO A 1 294 ? -18.940 -11.329 14.357 1.00 32.31 294 PRO A O 1
ATOM 2262 N N . SER A 1 295 ? -16.907 -10.907 15.172 1.00 31.31 295 SER A N 1
ATOM 2263 C CA . SER A 1 295 ? -16.974 -9.481 14.867 1.00 31.31 295 SER A CA 1
ATOM 2264 C C . SER A 1 295 ? -16.870 -9.245 13.365 1.00 31.31 295 SER A C 1
ATOM 2266 O O . SER A 1 295 ? -15.824 -9.468 12.768 1.00 31.31 295 SER A O 1
ATOM 2268 N N . ALA A 1 296 ? -17.931 -8.692 12.782 1.00 32.56 296 ALA A N 1
ATOM 2269 C CA . ALA A 1 296 ? -17.977 -8.135 11.430 1.00 32.56 296 ALA A CA 1
ATOM 2270 C C . ALA A 1 296 ? -17.191 -6.808 11.291 1.00 32.56 296 ALA A C 1
ATOM 2272 O O . ALA A 1 296 ? -17.693 -5.864 10.698 1.00 32.56 296 ALA A O 1
ATOM 2273 N N . ASN A 1 297 ? -16.014 -6.704 11.912 1.00 31.77 297 ASN A N 1
ATOM 2274 C CA . ASN A 1 297 ? -15.019 -5.642 11.709 1.00 31.77 297 ASN A CA 1
ATOM 2275 C C . ASN A 1 297 ? -13.730 -6.047 12.433 1.00 31.77 297 ASN A C 1
ATOM 2277 O O . ASN A 1 297 ? -13.265 -5.399 13.370 1.00 31.77 297 ASN A O 1
ATOM 2281 N N . CYS A 1 298 ? -13.179 -7.183 12.031 1.00 26.56 298 CYS A N 1
ATOM 2282 C CA . CYS A 1 298 ? -11.779 -7.432 12.290 1.00 26.56 298 CYS A CA 1
ATOM 2283 C C . CYS A 1 298 ? -10.983 -6.475 11.377 1.00 26.56 298 CYS A C 1
ATOM 2285 O O . CYS A 1 298 ? -11.263 -6.393 10.180 1.00 26.56 298 CYS A O 1
ATOM 2287 N N . VAL A 1 299 ? -10.001 -5.746 11.918 1.00 34.19 299 VAL A N 1
ATOM 2288 C CA . VAL A 1 299 ? -8.931 -5.203 11.072 1.00 34.19 299 VAL A CA 1
ATOM 2289 C C . VAL A 1 299 ? -8.189 -6.409 10.541 1.00 34.19 299 VAL A C 1
ATOM 2291 O O . VAL A 1 299 ? -7.727 -7.273 11.289 1.00 34.19 299 VAL A O 1
ATOM 2294 N N . ALA A 1 300 ? -8.156 -6.485 9.230 1.00 34.16 300 ALA A N 1
ATOM 2295 C CA . ALA A 1 300 ? -7.552 -7.564 8.511 1.00 34.16 300 ALA A CA 1
ATOM 2296 C C . ALA A 1 300 ? -6.040 -7.604 8.896 1.00 34.16 300 ALA A C 1
ATOM 2298 O O . ALA A 1 300 ? -5.351 -6.594 8.732 1.00 34.16 300 ALA A O 1
ATOM 2299 N N . PRO A 1 301 ? -5.492 -8.697 9.490 1.00 31.73 301 PRO A N 1
ATOM 2300 C CA . PRO A 1 301 ? -4.045 -8.822 9.707 1.00 31.73 301 PRO A CA 1
ATOM 2301 C C . PRO A 1 301 ? -3.249 -8.503 8.427 1.00 31.73 301 PRO A C 1
ATOM 2303 O O . PRO A 1 301 ? -3.461 -9.144 7.409 1.00 31.73 301 PRO A O 1
ATOM 2306 N N . ARG A 1 302 ? -2.295 -7.558 8.477 1.00 40.06 302 ARG A N 1
ATOM 2307 C CA . ARG A 1 302 ? -1.435 -7.126 7.346 1.00 40.06 302 ARG A CA 1
ATOM 2308 C C . ARG A 1 302 ? -0.465 -8.221 6.843 1.00 40.06 302 ARG A C 1
ATOM 2310 O O . ARG A 1 302 ? 0.744 -8.006 6.769 1.00 40.06 302 ARG A O 1
ATOM 2317 N N . LYS A 1 303 ? -0.948 -9.423 6.536 1.00 42.38 303 LYS A N 1
ATOM 2318 C CA . LYS A 1 303 ? -0.208 -10.418 5.758 1.00 42.38 303 LYS A CA 1
ATOM 2319 C C . LYS A 1 303 ? -0.362 -10.041 4.290 1.00 42.38 303 LYS A C 1
ATOM 2321 O O . LYS A 1 303 ? -1.467 -9.735 3.859 1.00 42.38 303 LYS A O 1
ATOM 2326 N N . ARG A 1 304 ? 0.727 -10.082 3.516 1.00 49.50 304 ARG A N 1
ATOM 2327 C CA . ARG A 1 304 ? 0.618 -10.058 2.052 1.00 49.50 304 ARG A CA 1
ATOM 2328 C C . ARG A 1 304 ? -0.207 -11.289 1.661 1.00 49.50 304 ARG A C 1
ATOM 2330 O O . ARG A 1 304 ? 0.262 -12.396 1.931 1.00 49.50 304 ARG A O 1
ATOM 2337 N N . PRO A 1 305 ? -1.417 -11.140 1.092 1.00 51.97 305 PRO A N 1
ATOM 2338 C CA . PRO A 1 305 ? -2.217 -12.298 0.708 1.00 51.97 305 PRO A CA 1
ATOM 2339 C C . PRO A 1 305 ? -1.542 -13.065 -0.429 1.00 51.97 305 PRO A C 1
ATOM 2341 O O . PRO A 1 305 ? -1.804 -14.252 -0.615 1.00 51.97 305 PRO A O 1
ATOM 2344 N N . PHE A 1 306 ? -0.655 -12.384 -1.165 1.00 60.16 306 PHE A N 1
ATOM 2345 C CA . PHE A 1 306 ? 0.005 -12.875 -2.358 1.00 60.16 306 PHE A CA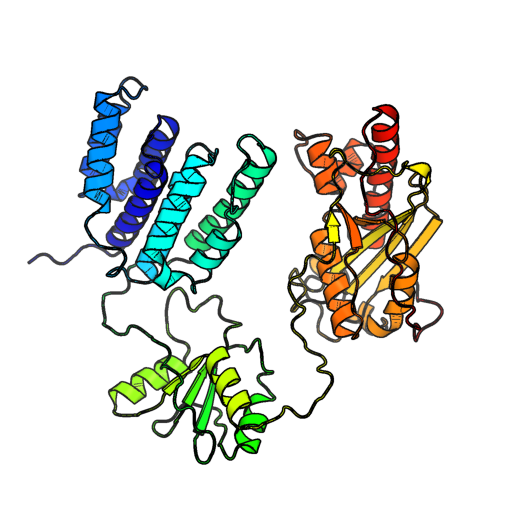 1
ATOM 2346 C C . PHE A 1 306 ? 1.510 -13.070 -2.155 1.00 60.16 306 PHE A C 1
ATOM 2348 O O . PHE A 1 306 ? 2.232 -12.155 -1.751 1.00 60.16 306 PHE A O 1
ATOM 2355 N N . ALA A 1 307 ? 1.988 -14.266 -2.486 1.00 55.72 307 ALA A N 1
ATOM 2356 C CA . ALA A 1 307 ? 3.400 -14.568 -2.660 1.00 55.72 307 ALA A CA 1
ATOM 2357 C C . ALA A 1 307 ? 3.782 -14.319 -4.123 1.00 55.72 307 ALA A C 1
ATOM 2359 O O . ALA A 1 307 ? 3.389 -15.083 -5.009 1.00 55.72 307 ALA A O 1
ATOM 2360 N N . HIS A 1 308 ? 4.536 -13.247 -4.380 1.00 53.22 308 HIS A N 1
ATOM 2361 C CA . HIS A 1 308 ? 5.033 -12.949 -5.727 1.00 53.22 308 HIS A CA 1
ATOM 2362 C C . HIS A 1 308 ? 6.150 -13.917 -6.100 1.00 53.22 308 HIS A C 1
ATOM 2364 O O . HIS A 1 308 ? 7.167 -13.973 -5.412 1.00 53.22 308 HIS A O 1
ATOM 2370 N N . GLY A 1 309 ? 5.969 -14.653 -7.194 1.00 45.78 309 GLY A N 1
ATOM 2371 C CA . GLY A 1 309 ? 7.031 -15.464 -7.787 1.00 45.78 309 GLY A CA 1
ATOM 2372 C C . GLY A 1 309 ? 7.897 -14.629 -8.733 1.00 45.78 309 GLY A C 1
ATOM 2373 O O . GLY A 1 309 ? 7.368 -13.896 -9.569 1.00 45.78 309 GLY A O 1
ATOM 2374 N N . GLY A 1 310 ? 9.223 -14.743 -8.619 1.00 42.75 310 GLY A N 1
ATOM 2375 C CA . GLY A 1 310 ? 10.168 -14.244 -9.623 1.00 42.75 310 GLY A CA 1
ATOM 2376 C C . GLY A 1 310 ? 10.337 -15.227 -10.791 1.00 42.75 310 GLY A C 1
ATOM 2377 O O . GLY A 1 310 ? 10.104 -16.428 -10.645 1.00 42.75 310 GLY A O 1
ATOM 2378 N N . LEU A 1 311 ? 10.774 -14.729 -11.953 1.00 38.47 311 LEU A N 1
ATOM 2379 C CA . LEU A 1 311 ? 11.122 -15.555 -13.125 1.00 38.47 311 LEU A CA 1
ATOM 2380 C C . LEU A 1 311 ? 12.485 -16.275 -12.973 1.00 38.47 311 LEU A C 1
ATOM 2382 O O . LEU A 1 311 ? 12.877 -17.055 -13.836 1.00 38.47 311 LEU A O 1
ATOM 2386 N N . TYR A 1 312 ? 13.247 -16.020 -11.906 1.00 38.06 312 TYR A N 1
ATOM 2387 C CA . TYR A 1 312 ? 14.657 -16.421 -11.842 1.00 38.06 312 TYR A CA 1
ATOM 2388 C C . TYR A 1 312 ? 15.179 -16.571 -10.407 1.00 38.06 312 TYR A C 1
ATOM 2390 O O . TYR A 1 312 ? 15.965 -15.764 -9.943 1.00 38.06 312 TYR A O 1
ATOM 2398 N N . GLU A 1 313 ? 14.814 -17.647 -9.713 1.00 31.59 313 GLU A N 1
ATOM 2399 C CA . GLU A 1 313 ? 15.562 -18.106 -8.527 1.00 31.59 313 GLU A CA 1
ATOM 2400 C C . GLU A 1 313 ? 15.635 -19.632 -8.505 1.00 31.59 313 GLU A C 1
ATOM 2402 O O . GLU A 1 313 ? 14.738 -20.296 -9.003 1.00 31.59 313 GLU A O 1
ATOM 2407 N N . THR A 1 314 ? 16.714 -20.233 -8.007 1.00 29.95 314 THR A N 1
ATOM 2408 C CA . THR A 1 314 ? 16.954 -21.684 -8.082 1.00 29.95 314 THR A CA 1
ATOM 2409 C C . THR A 1 314 ? 16.399 -22.458 -6.879 1.00 29.95 314 THR A C 1
ATOM 2411 O O . THR A 1 314 ? 16.919 -22.358 -5.778 1.00 29.95 314 THR A O 1
ATOM 2414 N N . GLY A 1 315 ? 15.413 -23.319 -7.133 1.00 35.16 315 GLY A N 1
ATOM 2415 C CA . GLY A 1 315 ? 14.933 -24.422 -6.287 1.00 35.16 315 GLY A CA 1
ATOM 2416 C C . GLY A 1 315 ? 13.449 -24.719 -6.558 1.00 35.16 315 GLY A C 1
ATOM 2417 O O . GLY A 1 315 ? 12.633 -23.836 -6.363 1.00 35.16 315 GLY A O 1
ATOM 2418 N N . PHE A 1 316 ? 13.101 -25.931 -7.021 1.00 35.84 316 PHE A N 1
ATOM 2419 C CA . PHE A 1 316 ? 11.757 -26.409 -7.454 1.00 35.84 316 PHE A CA 1
ATOM 2420 C C . PHE A 1 316 ? 11.295 -25.970 -8.865 1.00 35.84 316 PHE A C 1
ATOM 2422 O O . PHE A 1 316 ? 11.563 -24.850 -9.291 1.00 35.84 316 PHE A O 1
ATOM 2429 N N . SER A 1 317 ? 10.681 -26.884 -9.635 1.00 37.53 317 SER A N 1
ATOM 2430 C CA . SER A 1 317 ? 10.403 -26.739 -11.079 1.00 37.53 317 SER A CA 1
ATOM 2431 C C . SER A 1 317 ? 8.954 -27.092 -11.439 1.00 37.53 317 SER A C 1
ATOM 2433 O O . SER A 1 317 ? 8.597 -28.267 -11.416 1.00 37.53 317 SER A O 1
ATOM 2435 N N . PHE A 1 318 ? 8.161 -26.101 -11.848 1.00 43.25 318 PHE A N 1
ATOM 2436 C CA . PHE A 1 318 ? 7.010 -26.321 -12.728 1.00 43.25 318 PHE A CA 1
ATOM 2437 C C . PHE A 1 318 ? 7.358 -25.849 -14.136 1.00 43.25 318 PHE A C 1
ATOM 2439 O O . PHE A 1 318 ? 7.996 -24.808 -14.312 1.00 43.25 318 PHE A O 1
ATOM 2446 N N . GLY A 1 319 ? 6.948 -26.625 -15.138 1.00 53.25 319 GLY A N 1
ATOM 2447 C CA . GLY A 1 319 ? 6.889 -26.150 -16.514 1.00 53.25 319 GLY A CA 1
ATOM 2448 C C . GLY A 1 319 ? 5.680 -25.235 -16.679 1.00 53.25 319 GLY A C 1
ATOM 2449 O O . GLY A 1 319 ? 4.633 -25.472 -16.081 1.00 53.25 319 GLY A O 1
ATOM 2450 N N . TRP A 1 320 ? 5.811 -24.202 -17.510 1.00 60.16 320 TRP A N 1
ATOM 2451 C CA . TRP A 1 320 ? 4.712 -23.306 -17.879 1.00 60.16 320 TRP A CA 1
ATOM 2452 C C . TRP A 1 320 ? 3.430 -24.056 -18.296 1.00 60.16 320 TRP A C 1
ATOM 2454 O O . TRP A 1 320 ? 2.341 -23.541 -18.093 1.00 60.16 320 TRP A O 1
ATOM 2464 N N . ASP A 1 321 ? 3.565 -25.273 -18.836 1.00 64.88 321 ASP A N 1
ATOM 2465 C CA . ASP A 1 321 ? 2.486 -26.114 -19.373 1.00 64.88 321 ASP A CA 1
ATOM 2466 C C . ASP A 1 321 ? 1.494 -26.658 -18.331 1.00 64.88 321 ASP A C 1
ATOM 2468 O O . ASP A 1 321 ? 0.392 -27.060 -18.701 1.00 64.88 321 ASP A O 1
ATOM 2472 N N . GLU A 1 322 ? 1.846 -26.645 -17.043 1.00 70.88 322 GLU A N 1
ATOM 2473 C CA . GLU A 1 322 ? 0.995 -27.168 -15.960 1.00 70.88 322 GLU A CA 1
ATOM 2474 C C . GLU A 1 322 ? 0.260 -26.068 -15.177 1.00 70.88 322 GLU A C 1
ATOM 2476 O O . GLU A 1 322 ? -0.609 -26.358 -14.350 1.00 70.88 322 GLU A O 1
ATOM 2481 N N . LEU A 1 323 ? 0.594 -24.799 -15.428 1.00 81.50 323 LEU A N 1
ATOM 2482 C CA . LEU A 1 323 ? 0.021 -23.666 -14.710 1.00 81.50 323 LEU A CA 1
ATOM 2483 C C . LEU A 1 323 ? -1.310 -23.236 -15.327 1.00 81.50 323 LEU A C 1
ATOM 2485 O O . LEU A 1 323 ? -1.504 -23.269 -16.532 1.00 81.50 323 LEU A O 1
ATOM 2489 N N . ARG A 1 324 ? -2.234 -22.787 -14.485 1.00 89.19 324 ARG A N 1
ATOM 2490 C CA . ARG A 1 324 ? -3.426 -22.047 -14.907 1.00 89.19 324 ARG A CA 1
ATOM 2491 C C . ARG A 1 324 ? -3.416 -20.706 -14.208 1.00 89.19 324 ARG A C 1
ATOM 2493 O O . ARG A 1 324 ? -2.952 -20.623 -13.067 1.00 89.19 324 ARG A O 1
ATOM 2500 N N . TYR A 1 325 ? -3.949 -19.688 -14.863 1.00 91.69 325 TYR A N 1
ATOM 2501 C CA . TYR A 1 325 ? -3.929 -18.327 -14.345 1.00 91.69 325 TYR A CA 1
ATOM 2502 C C . TYR A 1 325 ? -5.348 -17.809 -14.147 1.00 91.69 325 TYR A C 1
ATOM 2504 O O . TYR A 1 325 ? -6.278 -18.218 -14.837 1.00 91.69 325 TYR A O 1
ATOM 2512 N N . ALA A 1 326 ? -5.508 -16.913 -13.185 1.00 95.50 326 ALA A N 1
ATOM 2513 C CA . ALA A 1 326 ? -6.704 -16.107 -13.028 1.00 95.50 326 ALA A CA 1
ATOM 2514 C C . ALA A 1 326 ? -6.256 -14.654 -12.942 1.00 95.50 326 ALA A C 1
ATOM 2516 O O . ALA A 1 326 ? -5.639 -14.251 -11.954 1.00 95.50 326 ALA A O 1
ATOM 2517 N N . VAL A 1 327 ? -6.515 -13.894 -14.000 1.00 96.62 327 VAL A N 1
ATOM 2518 C CA . VAL A 1 327 ? -6.303 -12.451 -13.985 1.00 96.62 327 VAL A CA 1
ATOM 2519 C C . VAL A 1 327 ? -7.403 -11.829 -13.143 1.00 96.62 327 VAL A C 1
ATOM 2521 O O . VAL A 1 327 ? -8.554 -12.224 -13.293 1.00 96.62 327 VAL A O 1
ATOM 2524 N N . LEU A 1 328 ? -7.038 -10.930 -12.239 1.00 95.94 328 LEU A N 1
ATOM 2525 C CA . LEU A 1 328 ? -7.917 -10.232 -11.314 1.00 95.94 328 LEU A CA 1
ATOM 2526 C C . LEU A 1 328 ? -7.663 -8.735 -11.448 1.00 95.94 328 LEU A C 1
ATOM 2528 O O . LEU A 1 328 ? -6.510 -8.307 -11.422 1.00 95.94 328 LEU A O 1
ATOM 2532 N N . ASP A 1 329 ? -8.749 -7.982 -11.512 1.00 95.00 329 ASP A N 1
ATOM 2533 C CA . ASP A 1 329 ? -8.756 -6.528 -11.449 1.00 95.00 329 ASP A CA 1
ATOM 2534 C C . ASP A 1 329 ? -10.011 -6.076 -10.690 1.00 95.00 329 ASP A C 1
ATOM 2536 O O . ASP A 1 329 ? -11.042 -6.773 -10.701 1.00 95.00 329 ASP A O 1
ATOM 2540 N N . VAL A 1 330 ? -9.900 -4.968 -9.958 1.00 92.81 330 VAL A N 1
ATOM 2541 C CA . VAL A 1 330 ? -10.980 -4.429 -9.130 1.00 92.81 330 VAL A CA 1
ATOM 2542 C C . VAL A 1 330 ? -11.073 -2.915 -9.271 1.00 92.81 330 VAL A C 1
ATOM 2544 O O . VAL A 1 330 ? -10.078 -2.208 -9.143 1.00 92.81 330 VAL A O 1
ATOM 2547 N N . GLU A 1 331 ? -12.301 -2.415 -9.381 1.00 88.69 331 GLU A N 1
ATOM 2548 C CA . GLU A 1 331 ? -12.595 -1.001 -9.152 1.00 88.69 331 GLU A CA 1
ATOM 2549 C C . GLU A 1 331 ? -13.066 -0.811 -7.716 1.00 88.69 331 GLU A C 1
ATOM 2551 O O . GLU A 1 331 ? -13.766 -1.660 -7.143 1.00 88.69 331 GLU A O 1
ATOM 2556 N N . THR A 1 332 ? -12.692 0.308 -7.102 1.00 85.94 332 THR A N 1
ATOM 2557 C CA . THR A 1 332 ? -12.864 0.511 -5.660 1.00 85.94 332 THR A CA 1
ATOM 2558 C C . THR A 1 332 ? -13.373 1.909 -5.326 1.00 85.94 332 THR A C 1
ATOM 2560 O O . THR A 1 332 ? -13.174 2.866 -6.064 1.00 85.94 332 THR A O 1
ATOM 2563 N N . THR A 1 333 ? -13.982 2.069 -4.147 1.00 77.00 333 THR A N 1
ATOM 2564 C CA . THR A 1 333 ? -14.414 3.392 -3.649 1.00 77.00 333 THR A CA 1
ATOM 2565 C C . THR A 1 333 ? -13.253 4.326 -3.267 1.00 77.00 333 THR A C 1
ATOM 2567 O O . THR A 1 333 ? -13.500 5.436 -2.800 1.00 77.00 333 THR A O 1
ATOM 2570 N N . GLY A 1 334 ? -12.002 3.867 -3.366 1.00 73.38 334 GLY A N 1
ATOM 2571 C CA . GLY A 1 334 ? -10.792 4.552 -2.904 1.00 73.38 334 GLY A CA 1
ATOM 2572 C C . GLY A 1 334 ? -9.594 3.596 -2.812 1.00 73.38 334 GLY A C 1
ATOM 2573 O O . GLY A 1 334 ? -9.690 2.433 -3.187 1.00 73.38 334 GLY A O 1
ATOM 2574 N N . PHE A 1 335 ? -8.449 4.061 -2.312 1.00 69.19 335 PHE A N 1
ATOM 2575 C CA . PHE A 1 335 ? -7.177 3.323 -2.409 1.00 69.19 335 PHE A CA 1
ATOM 2576 C C . PHE A 1 335 ? -6.830 2.428 -1.208 1.00 69.19 335 PHE A C 1
ATOM 2578 O O . PHE A 1 335 ? -5.776 1.792 -1.213 1.00 69.19 335 PHE A O 1
ATOM 2585 N N . HIS A 1 336 ? -7.660 2.386 -0.163 1.00 62.75 336 HIS A N 1
ATOM 2586 C CA . HIS A 1 336 ? -7.297 1.782 1.121 1.00 62.75 336 HIS A CA 1
ATOM 2587 C C . HIS A 1 336 ? -8.204 0.597 1.491 1.00 62.75 336 HIS A C 1
ATOM 2589 O O . HIS A 1 336 ? -9.300 0.820 1.993 1.00 62.75 336 HIS A O 1
ATOM 2595 N N . PRO A 1 337 ? -7.763 -0.663 1.327 1.00 63.56 337 PRO A N 1
ATOM 2596 C CA . PRO A 1 337 ? -8.588 -1.862 1.538 1.00 63.56 337 PRO A CA 1
ATOM 2597 C C . PRO A 1 337 ? -9.221 -2.024 2.929 1.00 63.56 337 PRO A C 1
ATOM 2599 O O . PRO A 1 337 ? -10.169 -2.788 3.086 1.00 63.56 337 PRO A O 1
ATOM 2602 N N . ASP A 1 338 ? -8.686 -1.369 3.960 1.00 57.69 338 ASP A N 1
ATOM 2603 C CA . ASP A 1 338 ? -9.204 -1.398 5.334 1.00 57.69 338 ASP A CA 1
ATOM 2604 C C . ASP A 1 338 ? -10.445 -0.516 5.527 1.00 57.69 338 ASP A C 1
ATOM 2606 O O . ASP A 1 338 ? -11.266 -0.782 6.409 1.00 57.69 338 ASP A O 1
ATOM 2610 N N . ARG A 1 339 ? -10.603 0.515 4.692 1.00 66.06 339 ARG A N 1
ATOM 2611 C CA . ARG A 1 339 ? -11.762 1.411 4.717 1.00 66.06 339 ARG A CA 1
ATOM 2612 C C . ARG A 1 339 ? -12.565 1.364 3.432 1.00 66.06 339 ARG A C 1
ATOM 2614 O O . ARG A 1 339 ? -13.782 1.317 3.535 1.00 66.06 339 ARG A O 1
ATOM 2621 N N . ASP A 1 340 ? -11.942 1.365 2.269 1.00 76.81 340 ASP A N 1
ATOM 2622 C CA . ASP A 1 340 ? -12.573 1.362 0.952 1.00 76.81 340 ASP A CA 1
ATOM 2623 C C . ASP A 1 340 ? -13.053 -0.035 0.559 1.00 76.81 340 ASP A C 1
ATOM 2625 O O . ASP A 1 340 ? -12.691 -1.037 1.175 1.00 76.81 340 ASP A O 1
ATOM 2629 N N . ARG A 1 341 ? -13.939 -0.103 -0.435 1.00 83.00 341 ARG A N 1
ATOM 2630 C CA . ARG A 1 341 ? -14.627 -1.338 -0.828 1.00 83.00 341 ARG A CA 1
ATOM 2631 C C . ARG A 1 341 ? -14.570 -1.543 -2.327 1.00 83.00 341 ARG A C 1
ATOM 2633 O O . ARG A 1 341 ? -14.483 -0.568 -3.069 1.00 83.00 341 ARG A O 1
ATOM 2640 N N . ILE A 1 342 ? -14.678 -2.801 -2.742 1.00 92.62 342 ILE A N 1
ATOM 2641 C CA . ILE A 1 342 ? -14.814 -3.159 -4.154 1.00 92.62 342 ILE A CA 1
ATOM 2642 C C . ILE A 1 342 ? -16.187 -2.690 -4.657 1.00 92.62 342 ILE A C 1
ATOM 2644 O O . ILE A 1 342 ? -17.198 -2.922 -3.986 1.00 92.62 342 ILE A O 1
ATOM 2648 N N . VAL A 1 343 ? -16.208 -2.045 -5.825 1.00 92.62 343 VAL A N 1
ATOM 2649 C CA . VAL A 1 343 ? -17.421 -1.650 -6.566 1.00 92.62 343 VAL A CA 1
ATOM 2650 C C . VAL A 1 343 ? -17.573 -2.387 -7.895 1.00 92.62 343 VAL A C 1
ATOM 2652 O O . VAL A 1 343 ? -18.696 -2.560 -8.360 1.00 92.62 343 VAL A O 1
ATOM 2655 N N . GLU A 1 344 ? -16.483 -2.904 -8.455 1.00 94.00 344 GLU A N 1
ATOM 2656 C CA . GLU A 1 344 ? -16.482 -3.850 -9.573 1.00 94.00 344 GLU A CA 1
ATOM 2657 C C . GLU A 1 344 ? -15.371 -4.875 -9.358 1.00 94.00 344 GLU A C 1
ATOM 2659 O O . GLU A 1 344 ? -14.292 -4.537 -8.878 1.00 94.00 344 GLU A O 1
ATOM 2664 N N . ILE A 1 345 ? -15.626 -6.132 -9.708 1.00 95.81 345 ILE A N 1
ATOM 2665 C CA . ILE A 1 345 ? -14.602 -7.175 -9.752 1.00 95.81 345 ILE A CA 1
ATOM 2666 C C . ILE A 1 345 ? -14.687 -7.918 -11.075 1.00 95.81 345 ILE A C 1
ATOM 2668 O O . ILE A 1 345 ? -15.772 -8.349 -11.482 1.00 95.81 345 ILE A O 1
ATOM 2672 N N . ALA A 1 346 ? -13.534 -8.126 -11.703 1.00 95.88 346 ALA A N 1
ATOM 2673 C CA . ALA A 1 346 ? -13.409 -8.950 -12.891 1.00 95.88 346 ALA A CA 1
ATOM 2674 C C . ALA A 1 346 ? -12.383 -10.066 -12.694 1.00 95.88 346 ALA A C 1
ATOM 2676 O O . ALA A 1 346 ? -11.379 -9.903 -12.002 1.00 95.88 346 ALA A O 1
ATOM 2677 N N . LEU A 1 347 ? -12.662 -11.218 -13.305 1.00 96.75 347 LEU A N 1
ATOM 2678 C CA . LEU A 1 347 ? -11.728 -12.323 -13.432 1.00 96.75 347 LEU A CA 1
ATOM 2679 C C . LEU A 1 347 ? -11.705 -12.854 -14.862 1.00 96.75 347 LEU A C 1
ATOM 2681 O O . LEU A 1 347 ? -12.756 -13.136 -15.437 1.00 96.75 347 LEU A O 1
ATOM 2685 N N . VAL A 1 348 ? -10.506 -13.081 -15.390 1.00 96.81 348 VAL A N 1
ATOM 2686 C CA . VAL A 1 348 ? -10.289 -13.777 -16.665 1.00 96.81 348 VAL A CA 1
ATOM 2687 C C . VAL A 1 348 ? -9.448 -15.019 -16.394 1.00 96.81 348 VAL A C 1
ATOM 2689 O O . VAL A 1 348 ? -8.304 -14.937 -15.944 1.00 96.81 348 VAL A O 1
ATOM 2692 N N . GLU A 1 349 ? -10.026 -16.191 -16.630 1.00 96.94 349 GLU A N 1
ATOM 2693 C CA . GLU A 1 349 ? -9.348 -17.471 -16.461 1.00 96.94 349 GLU A CA 1
ATOM 2694 C C . GLU A 1 349 ? -8.528 -17.791 -17.702 1.00 96.94 349 GLU A C 1
ATOM 2696 O O . GLU A 1 349 ? -9.053 -17.759 -18.813 1.00 96.94 349 GLU A O 1
ATOM 2701 N N . LEU A 1 350 ? -7.260 -18.148 -17.506 1.00 95.25 350 LEU A N 1
ATOM 2702 C CA . LEU A 1 350 ? -6.359 -18.524 -18.586 1.00 95.25 350 LEU A CA 1
ATOM 2703 C C . LEU A 1 350 ? -5.825 -19.943 -18.403 1.00 95.25 350 LEU A C 1
ATOM 2705 O O . LEU A 1 350 ? -5.571 -20.402 -17.279 1.00 95.25 350 LEU A O 1
ATOM 2709 N N . ASP A 1 351 ? -5.600 -20.620 -19.523 1.00 92.06 351 ASP A N 1
ATOM 2710 C CA . ASP A 1 351 ? -4.850 -21.871 -19.560 1.00 92.06 351 ASP A CA 1
ATOM 2711 C C . ASP A 1 351 ? -3.327 -21.644 -19.433 1.00 92.06 351 ASP A C 1
ATOM 2713 O O . ASP A 1 351 ? -2.844 -20.526 -19.238 1.00 92.06 351 ASP A O 1
ATOM 2717 N N . SER A 1 352 ? -2.545 -22.719 -19.548 1.00 86.38 352 SER A N 1
ATOM 2718 C CA . SER A 1 352 ? -1.078 -22.692 -19.452 1.00 86.38 352 SER A CA 1
ATOM 2719 C C . SER A 1 352 ? -0.362 -21.978 -20.604 1.00 86.38 352 SER A C 1
ATOM 2721 O O . SER A 1 352 ? 0.850 -21.722 -20.541 1.00 86.38 352 SER A O 1
ATOM 2723 N N . HIS A 1 353 ? -1.091 -21.639 -21.664 1.00 84.88 353 HIS A N 1
ATOM 2724 C CA . HIS A 1 353 ? -0.607 -20.875 -22.807 1.00 84.88 353 HIS A CA 1
ATOM 2725 C C . HIS A 1 353 ? -1.028 -19.401 -22.741 1.00 84.88 353 HIS A C 1
ATOM 2727 O O . HIS A 1 353 ? -0.592 -18.612 -23.580 1.00 84.88 353 HIS A O 1
ATOM 2733 N N . GLY A 1 354 ? -1.804 -19.014 -21.723 1.00 88.88 354 GLY A N 1
ATOM 2734 C CA . GLY A 1 354 ? -2.358 -17.670 -21.599 1.00 88.88 354 GLY A CA 1
ATOM 2735 C C . GLY A 1 354 ? -3.591 -17.450 -22.478 1.00 88.88 354 GLY A C 1
ATOM 2736 O O . GLY A 1 354 ? -3.935 -16.300 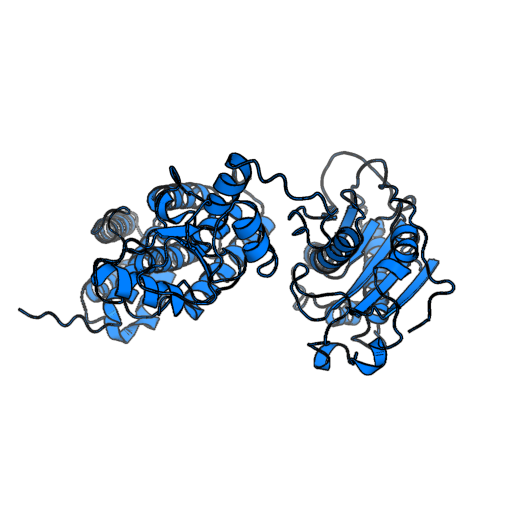-22.740 1.00 88.88 354 GLY A O 1
ATOM 2737 N N . GLU A 1 355 ? -4.235 -18.515 -22.963 1.00 92.56 355 GLU A N 1
ATOM 2738 C CA . GLU A 1 355 ? -5.492 -18.416 -23.709 1.00 92.56 355 GLU A CA 1
ATOM 2739 C C . GLU A 1 355 ? -6.679 -18.310 -22.753 1.00 92.56 355 GLU A C 1
ATOM 2741 O O . GLU A 1 355 ? -6.721 -18.993 -21.728 1.00 92.56 355 GLU A O 1
ATOM 2746 N N . VAL A 1 356 ? -7.656 -17.469 -23.102 1.00 95.25 356 VAL A N 1
ATOM 2747 C CA . VAL A 1 356 ? -8.863 -17.250 -22.294 1.00 95.25 356 VAL A CA 1
ATOM 2748 C C . VAL A 1 356 ? -9.749 -18.495 -22.300 1.00 95.25 356 VAL A C 1
ATOM 2750 O O . VAL A 1 356 ? -10.131 -18.997 -23.356 1.00 95.25 356 VAL A O 1
ATOM 2753 N N . VAL A 1 357 ? -10.091 -18.972 -21.104 1.00 96.25 357 VAL A N 1
ATOM 2754 C CA . VAL A 1 357 ? -10.959 -20.132 -20.859 1.00 96.25 357 VAL A CA 1
ATOM 2755 C C . VAL A 1 357 ? -12.366 -19.692 -20.461 1.00 96.25 357 VAL A C 1
ATOM 2757 O O . VAL A 1 357 ? -13.343 -20.246 -20.959 1.00 96.25 357 VAL A O 1
ATOM 2760 N N . ASP A 1 358 ? -12.467 -18.720 -19.557 1.00 94.88 358 ASP A N 1
ATOM 2761 C CA . ASP A 1 358 ? -13.730 -18.168 -19.064 1.00 94.88 358 ASP A CA 1
ATOM 2762 C C . ASP A 1 358 ? -13.515 -16.744 -18.535 1.00 94.88 358 ASP A C 1
ATOM 2764 O O . ASP A 1 358 ? -12.393 -16.352 -18.204 1.00 94.88 358 ASP A O 1
ATOM 2768 N N . GLU A 1 359 ? -14.598 -15.980 -18.431 1.00 94.56 359 GLU A N 1
ATOM 2769 C CA . GLU A 1 359 ? -14.586 -14.612 -17.919 1.00 94.56 359 GLU A CA 1
ATOM 2770 C C . GLU A 1 359 ? -15.759 -14.371 -16.964 1.00 94.56 359 GLU A C 1
ATOM 2772 O O . GLU A 1 359 ? -16.866 -14.892 -17.125 1.00 94.56 359 GLU A O 1
ATOM 2777 N N . MET A 1 360 ? -15.524 -13.523 -15.971 1.00 92.25 360 MET A N 1
ATOM 2778 C CA . MET A 1 360 ? -16.529 -13.050 -15.031 1.00 92.25 360 MET A CA 1
ATOM 2779 C C . MET A 1 360 ? -16.308 -11.566 -14.767 1.00 92.25 360 MET A C 1
ATOM 2781 O O . MET A 1 360 ? -15.194 -11.160 -14.465 1.00 92.25 360 MET A O 1
ATOM 2785 N N . SER A 1 361 ? -17.382 -10.787 -14.781 1.00 93.94 361 SER A N 1
ATOM 2786 C CA . SER A 1 361 ? -17.439 -9.441 -14.211 1.00 93.94 361 SER A CA 1
ATOM 2787 C C . SER A 1 361 ? -18.687 -9.321 -13.344 1.00 93.94 361 SER A C 1
ATOM 2789 O O . SER A 1 361 ? -19.680 -10.024 -13.560 1.00 93.94 361 SER A O 1
ATOM 2791 N N . SER A 1 362 ? -18.630 -8.474 -12.322 1.00 93.50 362 SER A N 1
ATOM 2792 C CA . SER A 1 362 ? -19.794 -8.115 -11.516 1.00 93.50 362 SER A CA 1
ATOM 2793 C C . SER A 1 362 ? -19.564 -6.766 -10.860 1.00 93.50 362 SER A C 1
ATOM 2795 O O . SER A 1 362 ? -18.533 -6.556 -10.219 1.00 93.50 362 SER A O 1
ATOM 2797 N N . LEU A 1 363 ? -20.585 -5.911 -10.901 1.00 93.56 363 LEU A N 1
ATOM 2798 C CA . LEU A 1 363 ? -20.703 -4.835 -9.926 1.00 93.56 363 LEU A CA 1
ATOM 2799 C C . LEU A 1 363 ? -20.846 -5.417 -8.518 1.00 93.56 363 LEU A C 1
ATOM 2801 O O . LEU A 1 363 ? -21.382 -6.517 -8.329 1.00 93.56 363 LEU A O 1
ATOM 2805 N N . VAL A 1 364 ? -20.380 -4.663 -7.529 1.00 92.94 364 VAL A N 1
ATOM 2806 C CA . VAL A 1 364 ? -20.409 -5.036 -6.117 1.00 92.94 364 VAL A CA 1
ATOM 2807 C C . VAL A 1 364 ? -20.979 -3.879 -5.314 1.00 92.94 364 VAL A C 1
ATOM 2809 O O . VAL A 1 364 ? -20.454 -2.776 -5.341 1.00 92.94 364 VAL A O 1
ATOM 2812 N N . GLN A 1 365 ? -22.053 -4.117 -4.565 1.00 91.12 365 GLN A N 1
ATOM 2813 C CA . GLN A 1 365 ? -22.654 -3.113 -3.690 1.00 91.12 365 GLN A CA 1
ATOM 2814 C C . GLN A 1 365 ? -21.825 -2.969 -2.394 1.00 91.12 365 GLN A C 1
ATOM 2816 O O . GLN A 1 365 ? -21.855 -3.876 -1.547 1.00 91.12 365 GLN A O 1
ATOM 2821 N N . PRO A 1 366 ? -21.128 -1.832 -2.172 1.00 85.12 366 PRO A N 1
ATOM 2822 C CA . PRO A 1 366 ? -20.204 -1.652 -1.051 1.00 85.12 366 PRO A CA 1
ATOM 2823 C C . PRO A 1 366 ? -20.907 -1.319 0.280 1.00 85.12 366 PRO A C 1
ATOM 2825 O O . PRO A 1 366 ? -20.243 -1.167 1.312 1.00 85.12 366 PRO A O 1
ATOM 2828 N N . ARG A 1 367 ? -22.246 -1.189 0.269 1.00 82.25 367 ARG A N 1
ATOM 2829 C CA . ARG A 1 367 ? -23.111 -0.771 1.391 1.00 82.25 367 ARG A CA 1
ATOM 2830 C C . ARG A 1 367 ? -22.735 0.595 1.971 1.00 82.25 367 ARG A C 1
ATOM 2832 O O . ARG A 1 367 ? -22.821 0.821 3.179 1.00 82.25 367 ARG A O 1
ATOM 2839 N N . ARG A 1 368 ? -22.303 1.502 1.101 1.00 74.06 368 ARG A N 1
ATOM 2840 C CA . ARG A 1 368 ? -21.909 2.883 1.404 1.00 74.06 368 ARG A CA 1
ATOM 2841 C C . ARG A 1 368 ? -22.001 3.725 0.135 1.00 74.06 368 ARG A C 1
ATOM 2843 O O . ARG A 1 368 ? -22.144 3.165 -0.945 1.00 74.06 368 ARG A O 1
ATOM 2850 N N . LYS A 1 369 ? -21.873 5.045 0.281 1.00 69.94 369 LYS A N 1
ATOM 2851 C CA . LYS A 1 369 ? -21.763 5.949 -0.868 1.00 69.94 369 LYS A CA 1
ATOM 2852 C C . LYS A 1 369 ? -20.486 5.669 -1.651 1.00 69.94 369 LYS A C 1
ATOM 2854 O O . LYS A 1 369 ? -19.426 5.514 -1.039 1.00 69.94 369 LYS A O 1
ATOM 2859 N N . VAL A 1 370 ? -20.605 5.641 -2.969 1.00 65.75 370 VAL A N 1
ATOM 2860 C CA . VAL A 1 370 ? -19.476 5.582 -3.892 1.00 65.75 370 VAL A CA 1
ATOM 2861 C C . VAL A 1 370 ? -18.744 6.924 -3.877 1.00 65.75 370 VAL A C 1
ATOM 2863 O O . VAL A 1 370 ? -19.356 7.992 -3.835 1.00 65.75 370 VAL A O 1
ATOM 2866 N N . ALA A 1 371 ? -17.418 6.854 -3.881 1.00 58.62 371 ALA A N 1
ATOM 2867 C CA . ALA A 1 371 ? -16.517 7.956 -4.198 1.00 58.62 371 ALA A CA 1
ATOM 2868 C C . ALA A 1 371 ? -15.688 7.548 -5.431 1.00 58.62 371 ALA A C 1
ATOM 2870 O O . ALA A 1 371 ? -15.706 6.375 -5.792 1.00 58.62 371 ALA A O 1
ATOM 2871 N N . ALA A 1 372 ? -14.985 8.493 -6.065 1.00 56.81 372 ALA A N 1
ATOM 2872 C CA . ALA A 1 372 ? -14.154 8.264 -7.258 1.00 56.81 372 ALA A CA 1
ATOM 2873 C C . ALA A 1 372 ? -14.910 7.857 -8.543 1.00 56.81 372 ALA A C 1
ATOM 2875 O O . ALA A 1 372 ? -14.317 7.329 -9.484 1.00 56.81 372 ALA A O 1
ATOM 2876 N N . SER A 1 373 ? -16.206 8.175 -8.634 1.00 61.88 373 SER A N 1
ATOM 2877 C CA . SER A 1 373 ? -17.033 7.909 -9.821 1.00 61.88 373 SER A CA 1
ATOM 2878 C C . SER A 1 373 ? -16.497 8.588 -11.092 1.00 61.88 373 SER A C 1
ATOM 2880 O O . SER A 1 373 ? -16.791 8.136 -12.193 1.00 61.88 373 SER A O 1
ATOM 2882 N N . GLU A 1 374 ? -15.695 9.649 -10.957 1.00 60.84 374 GLU A N 1
ATOM 2883 C CA . GLU A 1 374 ? -14.979 10.309 -12.053 1.00 60.84 374 GLU A CA 1
ATOM 2884 C C . GLU A 1 374 ? -13.870 9.464 -12.710 1.00 60.84 374 GLU A C 1
ATOM 2886 O O . GLU A 1 374 ? -13.404 9.840 -13.784 1.00 60.84 374 GLU A O 1
ATOM 2891 N N . ILE A 1 375 ? -13.448 8.354 -12.091 1.00 64.69 375 ILE A N 1
ATOM 2892 C CA . ILE A 1 375 ? -12.378 7.478 -12.597 1.00 64.69 375 ILE A CA 1
ATOM 2893 C C . ILE A 1 375 ? -12.962 6.306 -13.393 1.00 64.69 375 ILE A C 1
ATOM 2895 O O . ILE A 1 375 ? -12.635 6.150 -14.564 1.00 64.69 375 ILE A O 1
ATOM 2899 N N . HIS A 1 376 ? -13.848 5.520 -12.776 1.00 71.69 376 HIS A N 1
ATOM 2900 C CA . HIS A 1 376 ? -14.391 4.275 -13.346 1.00 71.69 376 HIS A CA 1
ATOM 2901 C C . HIS A 1 376 ? -15.844 4.408 -13.850 1.00 71.69 376 HIS A C 1
ATOM 2903 O O . HIS A 1 376 ? -16.445 3.452 -14.326 1.00 71.69 376 HIS A O 1
ATOM 2909 N N . GLY A 1 377 ? -16.486 5.574 -13.698 1.00 78.44 377 GLY A N 1
ATOM 2910 C CA . GLY A 1 377 ? -17.843 5.826 -14.213 1.00 78.44 377 GLY A CA 1
ATOM 2911 C C . GLY A 1 377 ? -18.985 5.090 -13.491 1.00 78.44 377 GLY A C 1
ATOM 2912 O O . GLY A 1 377 ? -20.143 5.178 -13.905 1.00 78.44 377 GLY A O 1
ATOM 2913 N N . ILE A 1 378 ? -18.700 4.386 -12.390 1.00 82.81 378 ILE A N 1
ATOM 2914 C CA . ILE A 1 378 ? -19.703 3.643 -11.607 1.00 82.81 378 ILE A CA 1
ATOM 2915 C C . ILE A 1 378 ? -20.347 4.595 -10.598 1.00 82.81 378 ILE A C 1
ATOM 2917 O O . ILE A 1 378 ? -19.668 5.230 -9.786 1.00 82.81 378 ILE A O 1
ATOM 2921 N N . THR A 1 379 ? -21.674 4.693 -10.652 1.00 83.19 379 THR A N 1
ATOM 2922 C CA . THR A 1 379 ? -22.481 5.572 -9.804 1.00 83.19 379 THR A CA 1
ATOM 2923 C C . THR A 1 379 ? -23.213 4.777 -8.722 1.00 83.19 379 THR A C 1
ATOM 2925 O O . THR A 1 379 ? -23.404 3.564 -8.838 1.00 83.19 379 THR A O 1
ATOM 2928 N N . ASP A 1 380 ? -23.688 5.468 -7.680 1.00 80.75 380 ASP A N 1
ATOM 2929 C CA . ASP A 1 380 ? -24.567 4.876 -6.657 1.00 80.75 380 ASP A CA 1
ATOM 2930 C C . ASP A 1 380 ? -25.816 4.206 -7.282 1.00 80.75 380 ASP A C 1
ATOM 2932 O O . ASP A 1 380 ? -26.321 3.215 -6.756 1.00 80.75 380 ASP A O 1
ATOM 2936 N N . GLU A 1 381 ? -26.300 4.723 -8.419 1.00 84.38 381 GLU A N 1
ATOM 2937 C CA . GLU A 1 381 ? -27.456 4.193 -9.152 1.00 84.38 381 GLU A CA 1
ATOM 2938 C C . GLU A 1 381 ? -27.152 2.823 -9.770 1.00 84.38 381 GLU A C 1
ATOM 2940 O O . GLU A 1 381 ? -27.938 1.894 -9.579 1.00 84.38 381 GLU A O 1
ATOM 2945 N N . HIS A 1 382 ? -25.990 2.658 -10.416 1.00 85.00 382 HIS A N 1
ATOM 2946 C CA . HIS A 1 382 ? -25.547 1.364 -10.956 1.00 85.00 382 HIS A CA 1
ATOM 2947 C C . HIS A 1 382 ? -25.423 0.294 -9.862 1.00 85.00 382 HIS A C 1
ATOM 2949 O O . HIS A 1 382 ? -25.728 -0.875 -10.090 1.00 85.00 382 HIS A O 1
ATOM 2955 N N . LEU A 1 383 ? -25.002 0.689 -8.656 1.00 86.44 383 LEU A N 1
ATOM 2956 C CA . LEU A 1 383 ? -24.780 -0.244 -7.551 1.00 86.44 383 LEU A CA 1
ATOM 2957 C C . LEU A 1 383 ? -26.047 -0.592 -6.766 1.00 86.44 383 LEU A C 1
ATOM 2959 O O . LEU A 1 383 ? -26.018 -1.531 -5.971 1.00 86.44 383 LEU A O 1
ATOM 2963 N N . SER A 1 384 ? -27.144 0.146 -6.944 1.00 85.19 384 SER A N 1
ATOM 2964 C CA . SER A 1 384 ? -28.357 0.002 -6.125 1.00 85.19 384 SER A CA 1
ATOM 2965 C C . SER A 1 384 ? -28.919 -1.427 -6.112 1.00 85.19 384 SER A C 1
ATOM 2967 O O . SER A 1 384 ? -29.227 -1.944 -5.036 1.00 85.19 384 SER A O 1
ATOM 2969 N N . ASP A 1 385 ? -28.933 -2.083 -7.274 1.00 86.81 385 ASP A N 1
ATOM 2970 C CA . ASP A 1 385 ? -29.373 -3.472 -7.460 1.00 86.81 385 ASP A CA 1
ATOM 2971 C C . ASP A 1 385 ? -28.203 -4.476 -7.547 1.00 86.81 385 ASP A C 1
ATOM 2973 O O . ASP A 1 385 ? -28.413 -5.678 -7.740 1.00 86.81 385 ASP A O 1
ATOM 2977 N N . ALA A 1 386 ? -26.958 -4.008 -7.400 1.00 90.25 386 ALA A N 1
ATOM 2978 C CA . ALA A 1 386 ? -25.778 -4.857 -7.484 1.00 90.25 386 ALA A CA 1
ATOM 2979 C C . ALA A 1 386 ? -25.676 -5.811 -6.277 1.00 90.25 386 ALA A C 1
ATOM 2981 O O . ALA A 1 386 ? -26.046 -5.468 -5.147 1.00 90.25 386 ALA A O 1
ATOM 2982 N N . PRO A 1 387 ? -25.138 -7.025 -6.475 1.00 92.31 387 PRO A N 1
ATOM 2983 C CA . PRO A 1 387 ? -24.942 -7.965 -5.385 1.00 92.31 387 PRO A CA 1
ATOM 2984 C C . PRO A 1 387 ? -23.845 -7.484 -4.427 1.00 92.31 387 PRO A C 1
ATOM 2986 O O . PRO A 1 387 ? -22.898 -6.808 -4.810 1.00 92.31 387 PRO A O 1
ATOM 2989 N N . THR A 1 388 ? -23.922 -7.865 -3.157 1.00 92.44 388 THR A N 1
ATOM 2990 C CA . THR A 1 388 ? -22.819 -7.646 -2.205 1.00 92.44 388 THR A CA 1
ATOM 2991 C C . THR A 1 388 ? -21.709 -8.670 -2.429 1.00 92.44 388 THR A C 1
ATOM 2993 O O . THR A 1 388 ? -21.973 -9.780 -2.898 1.00 92.44 388 THR A O 1
ATOM 2996 N N . PHE A 1 389 ? -20.477 -8.356 -2.014 1.00 92.81 389 PHE A N 1
ATOM 2997 C CA . PHE A 1 389 ? -19.347 -9.280 -2.175 1.00 92.81 389 PHE A CA 1
ATOM 2998 C C . PHE A 1 389 ? -19.621 -10.665 -1.566 1.00 92.81 389 PHE A C 1
ATOM 3000 O O . PHE A 1 389 ? -19.396 -11.691 -2.203 1.00 92.81 389 PHE A O 1
ATOM 3007 N N . ALA A 1 390 ? -20.211 -10.706 -0.367 1.00 90.31 390 ALA A N 1
ATOM 3008 C CA . ALA A 1 390 ? -20.582 -11.949 0.312 1.00 90.31 390 ALA A CA 1
ATOM 3009 C C . ALA A 1 390 ? -21.553 -12.825 -0.502 1.00 90.31 390 ALA A C 1
ATOM 3011 O O . ALA A 1 390 ? -21.575 -14.040 -0.338 1.00 90.31 390 ALA A O 1
ATOM 3012 N N . GLN A 1 391 ? -22.353 -12.233 -1.393 1.00 89.94 391 GLN A N 1
ATOM 3013 C CA . GLN A 1 391 ? -23.266 -12.988 -2.247 1.00 89.94 391 GLN A CA 1
ATOM 3014 C C . GLN A 1 391 ? -22.557 -13.622 -3.454 1.00 89.94 391 GLN A C 1
ATOM 3016 O O . GLN A 1 391 ? -22.972 -14.691 -3.911 1.00 89.94 391 GLN A O 1
ATOM 3021 N N . ILE A 1 392 ? -21.471 -13.006 -3.936 1.00 93.88 392 ILE A N 1
ATOM 3022 C CA . ILE A 1 392 ? -20.708 -13.467 -5.106 1.00 93.88 392 ILE A CA 1
ATOM 3023 C C . ILE A 1 392 ? -19.414 -14.214 -4.758 1.00 93.88 392 ILE A C 1
ATOM 3025 O O . ILE A 1 392 ? -18.856 -14.869 -5.634 1.00 93.88 392 ILE A O 1
ATOM 3029 N N . ILE A 1 393 ? -18.962 -14.180 -3.500 1.00 93.19 393 ILE A N 1
ATOM 3030 C CA . ILE A 1 393 ? -17.666 -14.715 -3.049 1.00 93.19 393 ILE A CA 1
ATOM 3031 C C . ILE A 1 393 ? -17.384 -16.138 -3.548 1.00 93.19 393 ILE A C 1
ATOM 3033 O O . ILE A 1 393 ? -16.300 -16.409 -4.051 1.00 93.19 393 ILE A O 1
ATOM 3037 N N . GLY A 1 394 ? -18.371 -17.037 -3.516 1.00 92.06 394 GLY A N 1
ATOM 3038 C CA . GLY A 1 394 ? -18.206 -18.401 -4.024 1.00 92.06 394 GLY A CA 1
ATOM 3039 C C . GLY A 1 394 ? -17.831 -18.474 -5.510 1.00 92.06 394 GLY A C 1
ATOM 3040 O O . GLY A 1 394 ? -17.026 -19.317 -5.899 1.00 92.06 394 GLY A O 1
ATOM 3041 N N . HIS A 1 395 ? -18.370 -17.582 -6.349 1.00 92.25 395 HIS A N 1
ATOM 3042 C CA . HIS A 1 395 ? -18.030 -17.509 -7.772 1.00 92.25 395 HIS A CA 1
ATOM 3043 C C . HIS A 1 395 ? -16.598 -17.023 -7.970 1.00 92.25 395 HIS A C 1
ATOM 3045 O O . HIS A 1 395 ? -15.903 -17.563 -8.823 1.00 92.25 395 HIS A O 1
ATOM 3051 N N . VAL A 1 396 ? -16.147 -16.069 -7.151 1.00 94.50 396 VAL A N 1
ATOM 3052 C CA . VAL A 1 396 ? -14.772 -15.551 -7.168 1.00 94.50 396 VAL A CA 1
ATOM 3053 C C . VAL A 1 396 ? -13.783 -16.642 -6.741 1.00 94.50 396 VAL A C 1
ATOM 3055 O O . VAL A 1 396 ? -12.849 -16.965 -7.475 1.00 94.50 396 VAL A O 1
ATOM 3058 N N . LEU A 1 397 ? -14.017 -17.288 -5.593 1.00 93.81 397 LEU A N 1
ATOM 3059 C CA . LEU A 1 397 ? -13.100 -18.296 -5.050 1.00 93.81 397 LEU A CA 1
ATOM 3060 C C . LEU A 1 397 ? -12.986 -19.537 -5.940 1.00 93.81 397 LEU A C 1
ATOM 3062 O O . LEU A 1 397 ? -11.890 -20.075 -6.086 1.00 93.81 397 LEU A O 1
ATOM 3066 N N . ARG A 1 398 ? -14.077 -19.976 -6.586 1.00 92.94 398 ARG A N 1
ATOM 3067 C CA . ARG A 1 398 ? -14.033 -21.094 -7.548 1.00 92.94 398 ARG A CA 1
ATOM 3068 C C . ARG A 1 398 ? -13.093 -20.818 -8.723 1.00 92.94 398 ARG A C 1
ATOM 3070 O O . ARG A 1 398 ? -12.384 -21.727 -9.156 1.00 92.94 398 ARG A O 1
ATOM 3077 N N . ARG A 1 399 ? -13.066 -19.576 -9.210 1.00 93.75 399 ARG A N 1
ATOM 3078 C CA . ARG A 1 399 ? -12.203 -19.164 -10.325 1.00 93.75 399 ARG A CA 1
ATOM 3079 C C . ARG A 1 399 ? -10.746 -19.025 -9.902 1.00 93.75 399 ARG A C 1
ATOM 3081 O O . ARG A 1 399 ? -9.861 -19.455 -10.627 1.00 93.75 399 ARG A O 1
ATOM 3088 N N . LEU A 1 400 ? -10.483 -18.543 -8.692 1.00 93.00 400 LEU A N 1
ATOM 3089 C CA . LEU A 1 400 ? -9.118 -18.421 -8.163 1.00 93.00 400 LEU A CA 1
ATOM 3090 C C . LEU A 1 400 ? -8.506 -19.762 -7.710 1.00 93.00 400 LEU A C 1
ATOM 3092 O O . LEU A 1 400 ? -7.290 -19.941 -7.762 1.00 93.00 400 LEU A O 1
ATOM 3096 N N . SER A 1 401 ? -9.329 -20.719 -7.269 1.00 91.44 401 SER A N 1
ATOM 3097 C CA . SER A 1 401 ? -8.871 -21.988 -6.686 1.00 91.44 401 SER A CA 1
ATOM 3098 C C . SER A 1 401 ? -7.987 -22.794 -7.643 1.00 91.44 401 SER A C 1
ATOM 3100 O O . SER A 1 401 ? -8.384 -23.100 -8.768 1.00 91.44 401 SER A O 1
ATOM 3102 N N . GLY A 1 402 ? -6.784 -23.168 -7.189 1.00 87.94 402 GLY A N 1
ATOM 3103 C CA . GLY A 1 402 ? -5.833 -23.951 -7.980 1.00 87.94 402 GLY A CA 1
ATOM 3104 C C . GLY A 1 402 ? -5.254 -23.221 -9.200 1.00 87.94 402 GLY A C 1
ATOM 3105 O O . GLY A 1 402 ? -4.856 -23.892 -10.156 1.00 87.94 402 GLY A O 1
ATOM 3106 N N . ARG A 1 403 ? -5.232 -21.881 -9.190 1.00 89.69 403 ARG A N 1
ATOM 3107 C CA . ARG A 1 403 ? -4.637 -21.027 -10.232 1.00 89.69 403 ARG A CA 1
ATOM 3108 C C . ARG A 1 403 ? -3.640 -20.035 -9.626 1.00 89.69 403 ARG A C 1
ATOM 3110 O O . ARG A 1 403 ? -3.652 -19.777 -8.424 1.00 89.69 403 ARG A O 1
ATOM 3117 N N . VAL A 1 404 ? -2.761 -19.498 -10.464 1.00 87.75 404 VAL A N 1
ATOM 3118 C CA . VAL A 1 404 ? -1.885 -18.367 -10.132 1.00 87.75 404 VAL A CA 1
ATOM 3119 C C . VAL A 1 404 ? -2.660 -17.076 -10.368 1.00 87.75 404 VAL A C 1
ATOM 3121 O O . VAL A 1 404 ? -3.188 -16.871 -11.461 1.00 87.75 404 VAL A O 1
ATOM 3124 N N . VAL A 1 405 ? -2.723 -16.205 -9.362 1.00 89.56 405 VAL A N 1
ATOM 3125 C CA . VAL A 1 405 ? -3.400 -14.908 -9.496 1.00 89.56 405 VAL A CA 1
ATOM 3126 C C . VAL A 1 405 ? -2.520 -13.954 -10.292 1.00 89.56 405 VAL A C 1
ATOM 3128 O O . VAL A 1 405 ? -1.312 -13.899 -10.081 1.00 89.56 405 VAL A O 1
ATOM 3131 N N . VAL A 1 406 ? -3.095 -13.195 -11.215 1.00 89.69 406 VAL A N 1
ATOM 3132 C CA . VAL A 1 406 ? -2.351 -12.241 -12.042 1.00 89.69 406 VAL A CA 1
ATOM 3133 C C . VAL A 1 406 ? -3.031 -10.884 -11.964 1.00 89.69 406 VAL A C 1
ATOM 3135 O O . VAL A 1 406 ? -4.245 -10.818 -12.065 1.00 89.69 406 VAL A O 1
ATOM 3138 N N . GLY A 1 407 ? -2.268 -9.807 -11.800 1.00 88.00 407 GLY A N 1
ATOM 3139 C CA . GLY A 1 407 ? -2.826 -8.451 -11.773 1.00 88.00 407 GLY A CA 1
ATOM 3140 C C . GLY A 1 407 ? -1.829 -7.401 -12.246 1.00 88.00 407 GLY A C 1
ATOM 3141 O O . GLY A 1 407 ? -0.606 -7.565 -12.087 1.00 88.00 407 GLY A O 1
ATOM 3142 N N . HIS A 1 408 ? -2.339 -6.304 -12.801 1.00 81.12 408 HIS A N 1
ATOM 3143 C CA . HIS A 1 408 ? -1.534 -5.157 -13.208 1.00 81.12 408 HIS A CA 1
ATOM 3144 C C . HIS A 1 408 ? -1.342 -4.198 -12.040 1.00 81.12 408 HIS A C 1
ATOM 3146 O O . HIS A 1 408 ? -1.909 -3.118 -11.997 1.00 81.12 408 HIS A O 1
ATOM 3152 N N . ASN A 1 409 ? -0.455 -4.621 -11.129 1.00 77.31 409 ASN A N 1
ATOM 3153 C CA . ASN A 1 409 ? -0.340 -4.187 -9.729 1.00 77.31 409 ASN A CA 1
ATOM 3154 C C . ASN A 1 409 ? -1.061 -5.122 -8.740 1.00 77.31 409 ASN A C 1
ATOM 3156 O O . ASN A 1 409 ? -1.701 -4.670 -7.801 1.00 77.31 409 ASN A O 1
ATOM 3160 N N . ALA A 1 410 ? -0.844 -6.436 -8.886 1.00 75.81 410 ALA A N 1
ATOM 3161 C CA . ALA A 1 410 ? -1.504 -7.486 -8.100 1.00 75.81 410 ALA A CA 1
ATOM 3162 C C . ALA A 1 410 ? -1.500 -7.305 -6.563 1.00 75.81 410 ALA A C 1
ATOM 3164 O O . ALA A 1 410 ? -2.330 -7.898 -5.881 1.00 75.81 410 ALA A O 1
ATOM 3165 N N . ASP A 1 411 ? -0.569 -6.530 -5.991 1.00 71.44 411 ASP A N 1
ATOM 3166 C CA . ASP A 1 411 ? -0.593 -6.196 -4.558 1.00 71.44 411 ASP A CA 1
ATOM 3167 C C . ASP A 1 411 ? -1.849 -5.395 -4.170 1.00 71.44 411 ASP A C 1
ATOM 3169 O O . ASP A 1 411 ? -2.414 -5.629 -3.102 1.00 71.44 411 ASP A O 1
ATOM 3173 N N . PHE A 1 412 ? -2.288 -4.480 -5.037 1.00 78.06 412 PHE A N 1
ATOM 3174 C CA . PHE A 1 412 ? -3.470 -3.648 -4.836 1.00 78.06 412 PHE A CA 1
ATOM 3175 C C . PHE A 1 412 ? -4.748 -4.492 -4.876 1.00 78.06 412 PHE A C 1
ATOM 3177 O O . PHE A 1 412 ? -5.452 -4.587 -3.867 1.00 78.06 412 PHE A O 1
ATOM 3184 N N . ASP A 1 413 ? -4.986 -5.186 -5.992 1.00 85.56 413 ASP A N 1
ATOM 3185 C CA . ASP A 1 413 ? -6.191 -6.001 -6.201 1.00 85.56 413 ASP A CA 1
ATOM 3186 C C . ASP A 1 413 ? -6.312 -7.092 -5.137 1.00 85.56 413 ASP A C 1
ATOM 3188 O O . ASP A 1 413 ? -7.376 -7.345 -4.564 1.00 85.56 413 ASP A O 1
ATOM 3192 N N . GLY A 1 414 ? -5.175 -7.710 -4.807 1.00 80.56 414 GLY A N 1
ATOM 3193 C CA . GLY A 1 414 ? -5.096 -8.744 -3.790 1.00 80.56 414 GLY A CA 1
ATOM 3194 C C . GLY A 1 414 ? -5.449 -8.272 -2.397 1.00 80.56 414 GLY A C 1
ATOM 3195 O O . GLY A 1 414 ? -6.104 -9.007 -1.656 1.00 80.56 414 GLY A O 1
ATOM 3196 N N . ALA A 1 415 ? -5.041 -7.060 -2.028 1.00 74.81 415 ALA A N 1
ATOM 3197 C CA . ALA A 1 415 ? -5.360 -6.506 -0.723 1.00 74.81 415 ALA A CA 1
ATOM 3198 C C . ALA A 1 415 ? -6.867 -6.225 -0.581 1.00 74.81 415 ALA A C 1
ATOM 3200 O O . ALA A 1 415 ? -7.439 -6.523 0.471 1.00 74.81 415 ALA A O 1
ATOM 3201 N N . PHE A 1 416 ? -7.525 -5.740 -1.640 1.00 83.69 416 PHE A N 1
ATOM 3202 C CA . PHE A 1 416 ? -8.981 -5.552 -1.675 1.00 83.69 416 PHE A CA 1
ATOM 3203 C C . PHE A 1 416 ? -9.745 -6.875 -1.638 1.00 83.69 416 PHE A C 1
ATOM 3205 O O . PHE A 1 416 ? -10.633 -7.043 -0.798 1.00 83.69 416 PHE A O 1
ATOM 3212 N N . LEU A 1 417 ? -9.364 -7.845 -2.475 1.00 90.56 417 LEU A N 1
ATOM 3213 C CA . LEU A 1 417 ? -9.962 -9.182 -2.469 1.00 90.56 417 LEU A CA 1
ATOM 3214 C C . LEU A 1 417 ? -9.872 -9.826 -1.082 1.00 90.56 417 LEU A C 1
ATOM 3216 O O . LEU A 1 417 ? -10.833 -10.419 -0.586 1.00 90.56 417 LEU A O 1
ATOM 3220 N N . TRP A 1 418 ? -8.698 -9.726 -0.465 1.00 82.62 418 TRP A N 1
ATOM 3221 C CA . TRP A 1 418 ? -8.453 -10.308 0.839 1.00 82.62 418 TRP A CA 1
ATOM 3222 C C . TRP A 1 418 ? -9.269 -9.618 1.941 1.00 82.62 418 TRP A C 1
ATOM 3224 O O . TRP A 1 418 ? -9.874 -10.313 2.757 1.00 82.62 418 TRP A O 1
ATOM 3234 N N . SER A 1 419 ? -9.364 -8.284 1.920 1.00 81.25 419 SER A N 1
ATOM 3235 C CA . SER A 1 419 ? -10.222 -7.522 2.839 1.00 81.25 419 SER A CA 1
ATOM 3236 C C . SER A 1 419 ? -11.695 -7.925 2.718 1.00 81.25 419 SER A C 1
ATOM 3238 O O . SER A 1 419 ? -12.360 -8.182 3.723 1.00 81.25 419 SER A O 1
ATOM 3240 N N . GLU A 1 420 ? -12.201 -8.077 1.494 1.00 87.44 420 GLU A N 1
ATOM 3241 C CA . GLU A 1 420 ? -13.588 -8.476 1.247 1.00 87.44 420 GLU A CA 1
ATOM 3242 C C . GLU A 1 420 ? -13.883 -9.921 1.680 1.00 87.44 420 GLU A C 1
ATOM 3244 O O . GLU A 1 420 ? -14.919 -10.191 2.296 1.00 87.44 420 GLU A O 1
ATOM 3249 N N . CYS A 1 421 ? -12.959 -10.857 1.434 1.00 84.00 421 CYS A N 1
ATOM 3250 C CA . CYS A 1 421 ? -13.088 -12.233 1.923 1.00 84.00 421 CYS A CA 1
ATOM 3251 C C . CYS A 1 421 ? -13.077 -12.277 3.451 1.00 84.00 421 CYS A C 1
ATOM 3253 O O . CYS A 1 421 ? -13.918 -12.934 4.065 1.00 84.00 421 CYS A O 1
ATOM 3255 N N . PHE A 1 422 ? -12.179 -11.514 4.069 1.00 80.38 422 PHE A N 1
ATOM 3256 C CA . PHE A 1 422 ? -12.075 -11.421 5.514 1.00 80.38 422 PHE A CA 1
ATOM 3257 C C . PHE A 1 422 ? -13.330 -10.810 6.153 1.00 80.38 422 PHE A C 1
ATOM 3259 O O . PHE A 1 422 ? -13.844 -11.345 7.136 1.00 80.38 422 PHE A O 1
ATOM 3266 N N . ALA A 1 423 ? -13.887 -9.751 5.558 1.00 76.31 423 ALA A N 1
ATOM 3267 C CA . ALA A 1 423 ? -15.155 -9.155 5.975 1.00 76.31 423 ALA A CA 1
ATOM 3268 C C . ALA A 1 423 ? -16.339 -10.131 5.837 1.00 76.31 423 ALA A C 1
ATOM 3270 O O . ALA A 1 423 ? -17.278 -10.084 6.635 1.00 76.31 423 ALA A O 1
ATOM 3271 N N . ALA A 1 424 ? -16.282 -11.043 4.863 1.00 80.12 424 ALA A N 1
ATOM 3272 C CA . ALA A 1 424 ? -17.239 -12.134 4.693 1.00 80.12 424 ALA A CA 1
ATOM 3273 C C . ALA A 1 424 ? -16.977 -13.345 5.617 1.00 80.12 424 ALA A C 1
ATOM 3275 O O . ALA A 1 424 ? -17.715 -14.327 5.555 1.00 80.12 424 ALA A O 1
ATOM 3276 N N . GLY A 1 425 ? -15.956 -13.290 6.482 1.00 78.81 425 GLY A N 1
ATOM 3277 C CA . GLY A 1 425 ? -15.598 -14.376 7.399 1.00 78.81 425 GLY A CA 1
ATOM 3278 C C . GLY A 1 425 ? -14.859 -15.541 6.735 1.00 78.81 425 GLY A C 1
ATOM 3279 O O . GLY A 1 425 ? -14.831 -16.637 7.291 1.00 78.81 425 GLY A O 1
ATOM 3280 N N . VAL A 1 426 ? -14.272 -15.322 5.556 1.00 79.38 426 VAL A N 1
ATOM 3281 C CA . VAL A 1 426 ? -13.503 -16.320 4.810 1.00 79.38 426 VAL A CA 1
ATOM 3282 C C . VAL A 1 426 ? -12.016 -16.001 4.898 1.00 79.38 426 VAL A C 1
ATOM 3284 O O . VAL A 1 426 ? -11.550 -14.966 4.426 1.00 79.38 426 VAL A O 1
ATOM 3287 N N . GLU A 1 427 ? -11.252 -16.920 5.481 1.00 77.94 427 GLU A N 1
ATOM 3288 C CA . GLU A 1 427 ? -9.797 -16.823 5.532 1.00 77.94 427 GLU A CA 1
ATOM 3289 C C . GLU A 1 427 ? -9.184 -17.397 4.249 1.00 77.94 427 GLU A C 1
ATOM 3291 O O . GLU A 1 427 ? -9.439 -18.547 3.880 1.00 77.94 427 GLU A O 1
ATOM 3296 N N . LEU A 1 428 ? -8.374 -16.591 3.558 1.00 74.75 428 LEU A N 1
ATOM 3297 C CA . LEU A 1 428 ? -7.621 -17.041 2.390 1.00 74.75 428 LEU A CA 1
ATOM 3298 C C . LEU A 1 428 ? -6.232 -17.549 2.805 1.00 74.75 428 LEU A C 1
ATOM 3300 O O . LEU A 1 428 ? -5.557 -16.888 3.602 1.00 74.75 428 LEU A O 1
ATOM 3304 N N . PRO A 1 429 ? -5.758 -18.677 2.241 1.00 73.19 429 PRO A N 1
ATOM 3305 C CA . PRO A 1 429 ? -4.358 -19.059 2.347 1.00 73.19 429 PRO A CA 1
ATOM 3306 C C . PRO A 1 429 ? -3.476 -18.077 1.563 1.00 73.19 429 PRO A C 1
ATOM 3308 O O . PRO A 1 429 ? -3.959 -17.305 0.736 1.00 73.19 429 PRO A O 1
ATOM 3311 N N . LEU A 1 430 ? -2.161 -18.144 1.780 1.00 70.12 430 LEU A N 1
ATOM 3312 C CA . LEU A 1 430 ? -1.197 -17.438 0.936 1.00 70.12 430 LEU A CA 1
ATOM 3313 C C . LEU A 1 430 ? -1.341 -17.927 -0.513 1.00 70.12 430 LEU A C 1
ATOM 3315 O O . LEU A 1 430 ? -1.148 -19.114 -0.785 1.00 70.12 430 LEU A O 1
ATOM 3319 N N . MET A 1 431 ? -1.684 -17.020 -1.426 1.00 75.69 431 MET A N 1
ATOM 3320 C CA . MET A 1 431 ? -1.905 -17.344 -2.834 1.00 75.69 431 MET A CA 1
ATOM 3321 C C . MET A 1 431 ? -0.683 -16.971 -3.679 1.00 75.69 431 MET A C 1
ATOM 3323 O O . MET A 1 431 ? -0.091 -15.914 -3.470 1.00 75.69 431 MET A O 1
ATOM 3327 N N . PRO A 1 432 ? -0.271 -17.806 -4.640 1.00 73.69 432 PRO A N 1
ATOM 3328 C CA . PRO A 1 432 ? 0.760 -17.431 -5.597 1.00 73.69 432 PRO A CA 1
ATOM 3329 C C . PRO A 1 432 ? 0.238 -16.342 -6.537 1.00 73.69 432 PRO A C 1
ATOM 3331 O O . PRO A 1 432 ? -0.867 -16.475 -7.071 1.00 73.69 432 PRO A O 1
ATOM 3334 N N . ALA A 1 433 ? 1.037 -15.298 -6.765 1.00 78.06 433 ALA A N 1
ATOM 3335 C CA . ALA A 1 433 ? 0.668 -14.221 -7.676 1.00 78.06 433 ALA A CA 1
ATOM 3336 C C . ALA A 1 433 ? 1.791 -13.787 -8.624 1.00 78.06 433 ALA A C 1
ATOM 3338 O O . ALA A 1 433 ? 2.982 -13.905 -8.321 1.00 78.06 433 ALA A O 1
ATOM 3339 N N . LEU A 1 434 ? 1.383 -13.233 -9.766 1.00 79.75 434 LEU A N 1
ATOM 3340 C CA . LEU A 1 434 ? 2.223 -12.536 -10.732 1.00 79.75 434 LEU A CA 1
ATOM 3341 C C . LEU A 1 434 ? 1.741 -11.095 -10.881 1.00 79.75 434 LEU A C 1
ATOM 3343 O O . LEU A 1 434 ? 0.588 -10.833 -11.212 1.00 79.75 434 LEU A O 1
ATOM 3347 N N . CYS A 1 435 ? 2.656 -10.151 -10.682 1.00 78.75 435 CYS A N 1
ATOM 3348 C CA . CYS A 1 435 ? 2.391 -8.744 -10.938 1.00 78.75 435 CYS A CA 1
ATOM 3349 C C . CYS A 1 435 ? 2.967 -8.360 -12.296 1.00 78.75 435 CYS A C 1
ATOM 3351 O O . CYS A 1 435 ? 4.189 -8.359 -12.477 1.00 78.75 435 CYS A O 1
ATOM 3353 N N . THR A 1 436 ? 2.102 -7.994 -13.239 1.00 78.88 436 THR A N 1
ATOM 3354 C CA . THR A 1 436 ? 2.546 -7.694 -14.598 1.00 78.88 436 THR A CA 1
ATOM 3355 C C . THR A 1 436 ? 3.429 -6.451 -14.648 1.00 78.88 436 THR A C 1
ATOM 3357 O O . THR A 1 436 ? 4.393 -6.440 -15.392 1.00 78.88 436 THR A O 1
ATOM 3360 N N . VAL A 1 437 ? 3.236 -5.460 -13.773 1.00 71.62 437 VAL A N 1
ATOM 3361 C CA . VAL A 1 437 ? 4.162 -4.314 -13.645 1.00 71.62 437 VAL A CA 1
ATOM 3362 C C . VAL A 1 437 ? 5.582 -4.769 -13.285 1.00 71.62 437 VAL A C 1
ATOM 3364 O O . VAL A 1 437 ? 6.552 -4.307 -13.886 1.00 71.62 437 VAL A O 1
ATOM 3367 N N . LYS A 1 438 ? 5.717 -5.690 -12.319 1.00 67.81 438 LYS A N 1
ATOM 3368 C CA . LYS A 1 438 ? 7.023 -6.233 -11.899 1.00 67.81 438 LYS A CA 1
ATOM 3369 C C . LYS A 1 438 ? 7.657 -7.057 -13.022 1.00 67.81 438 LYS A C 1
ATOM 3371 O O . LYS A 1 438 ? 8.852 -6.925 -13.268 1.00 67.81 438 LYS A O 1
ATOM 3376 N N . LEU A 1 439 ? 6.850 -7.848 -13.732 1.00 70.38 439 LEU A N 1
ATOM 3377 C CA . LEU A 1 439 ? 7.296 -8.614 -14.897 1.00 70.38 439 LEU A CA 1
ATOM 3378 C C . LEU A 1 439 ? 7.754 -7.697 -16.040 1.00 70.38 439 LEU A C 1
ATOM 3380 O O . LEU A 1 439 ? 8.854 -7.886 -16.549 1.00 70.38 439 LEU A O 1
ATOM 3384 N N . THR A 1 440 ? 6.989 -6.658 -16.391 1.00 69.25 440 THR A N 1
ATOM 3385 C CA . THR A 1 440 ? 7.400 -5.686 -17.414 1.00 69.25 440 THR A CA 1
ATOM 3386 C C . THR A 1 440 ? 8.706 -5.005 -17.032 1.00 69.25 440 THR A C 1
ATOM 3388 O O . THR A 1 440 ? 9.577 -4.883 -17.880 1.00 69.25 440 THR A O 1
ATOM 3391 N N . ARG A 1 441 ? 8.859 -4.564 -15.775 1.00 64.88 441 ARG A N 1
ATOM 3392 C CA . ARG A 1 441 ? 10.085 -3.900 -15.287 1.00 64.88 441 ARG A CA 1
ATOM 3393 C C . ARG A 1 441 ? 11.308 -4.795 -15.367 1.00 64.88 441 ARG A C 1
ATOM 3395 O O . ARG A 1 441 ? 12.393 -4.314 -15.651 1.00 64.88 441 ARG A O 1
ATOM 3402 N N . SER A 1 442 ? 11.125 -6.083 -15.109 1.00 60.22 442 SER A N 1
ATOM 3403 C CA . SER A 1 442 ? 12.172 -7.086 -15.258 1.00 60.22 442 SER A CA 1
ATOM 3404 C C . SER A 1 442 ? 12.581 -7.276 -16.722 1.00 60.22 442 SER A C 1
ATOM 3406 O O . SER A 1 442 ? 13.768 -7.288 -17.041 1.00 60.22 442 SER A O 1
ATOM 3408 N N . ILE A 1 443 ? 11.595 -7.409 -17.611 1.00 64.62 443 ILE A N 1
ATOM 3409 C CA . ILE A 1 443 ? 11.810 -7.725 -19.029 1.00 64.62 443 ILE A CA 1
ATOM 3410 C C . ILE A 1 443 ? 12.312 -6.503 -19.806 1.00 64.62 443 ILE A C 1
ATOM 3412 O O . ILE A 1 443 ? 13.169 -6.627 -20.677 1.00 64.62 443 ILE A O 1
ATOM 3416 N N . ASP A 1 444 ? 11.782 -5.324 -19.495 1.00 65.19 444 ASP A N 1
ATOM 3417 C CA . ASP A 1 444 ? 12.152 -4.055 -20.110 1.00 65.19 444 ASP A CA 1
ATOM 3418 C C . ASP A 1 444 ? 12.277 -2.944 -19.053 1.00 65.19 444 ASP A C 1
ATOM 3420 O O . ASP A 1 444 ? 11.362 -2.130 -18.890 1.00 65.19 444 ASP A O 1
ATOM 3424 N N . PRO A 1 445 ? 13.427 -2.877 -18.355 1.00 61.00 445 PRO A N 1
ATOM 3425 C CA . PRO A 1 445 ? 13.691 -1.877 -17.319 1.00 61.00 445 PRO A CA 1
ATOM 3426 C C . PRO A 1 445 ? 13.733 -0.431 -17.832 1.00 61.00 445 PRO A C 1
ATOM 3428 O O . PRO A 1 445 ? 13.692 0.510 -17.039 1.00 61.00 445 PRO A O 1
ATOM 3431 N N . ARG A 1 446 ? 13.851 -0.233 -19.152 1.00 63.25 446 ARG A N 1
ATOM 3432 C CA . ARG A 1 446 ? 13.978 1.090 -19.784 1.00 63.25 446 ARG A CA 1
ATOM 3433 C C . ARG A 1 446 ? 12.662 1.591 -20.371 1.00 63.25 446 ARG A C 1
ATOM 3435 O O . ARG A 1 446 ? 12.650 2.641 -21.015 1.00 63.25 446 ARG A O 1
ATOM 3442 N N . ALA A 1 447 ? 11.558 0.877 -20.155 1.00 63.81 447 ALA A N 1
ATOM 3443 C CA . ALA A 1 447 ? 10.252 1.344 -20.587 1.00 63.81 447 ALA A CA 1
ATOM 3444 C C . ALA A 1 447 ? 9.920 2.682 -19.903 1.00 63.81 447 ALA A C 1
ATOM 3446 O O . ALA A 1 447 ? 9.942 2.799 -18.679 1.00 63.81 447 ALA A O 1
ATOM 3447 N N . GLY A 1 448 ? 9.580 3.702 -20.697 1.00 60.84 448 GLY A N 1
ATOM 3448 C CA . GLY A 1 448 ? 9.261 5.038 -20.175 1.00 60.84 448 GLY A CA 1
ATOM 3449 C C . GLY A 1 448 ? 7.978 5.099 -19.334 1.00 60.84 448 GLY A C 1
ATOM 3450 O O . GLY A 1 448 ? 7.769 6.058 -18.599 1.00 60.84 448 GLY A O 1
ATOM 3451 N N . SER A 1 449 ? 7.110 4.088 -19.431 1.00 68.81 449 SER A N 1
ATOM 3452 C CA . SER A 1 449 ? 5.920 3.930 -18.594 1.00 68.81 449 SER A CA 1
ATOM 3453 C C . SER A 1 449 ? 5.576 2.452 -18.439 1.00 68.81 449 SER A C 1
ATOM 3455 O O . SER A 1 449 ? 5.712 1.668 -19.379 1.00 68.81 449 SER A O 1
ATOM 3457 N N . TYR A 1 450 ? 5.088 2.101 -17.250 1.00 75.00 450 TYR A N 1
ATOM 3458 C CA . TYR A 1 450 ? 4.642 0.753 -16.895 1.00 75.00 450 TYR A CA 1
ATOM 3459 C C . TYR A 1 450 ? 3.135 0.663 -16.671 1.00 75.00 450 TYR A C 1
ATOM 3461 O O . TYR A 1 450 ? 2.675 -0.360 -16.183 1.00 75.00 450 TYR A O 1
ATOM 3469 N N . LYS A 1 451 ? 2.382 1.718 -17.002 1.00 78.44 451 LYS A N 1
ATOM 3470 C CA . LYS A 1 451 ? 0.916 1.679 -16.992 1.00 78.44 451 LYS A CA 1
ATOM 3471 C C . LYS A 1 451 ? 0.401 0.664 -18.017 1.00 78.44 451 LYS A C 1
ATOM 3473 O O . LYS A 1 451 ? 1.075 0.418 -19.025 1.00 78.44 451 LYS A O 1
ATOM 3478 N N . LEU A 1 452 ? -0.781 0.102 -17.772 1.00 83.50 452 LEU A N 1
ATOM 3479 C CA . LEU A 1 452 ? -1.364 -0.956 -18.598 1.00 83.50 452 LEU A CA 1
ATOM 3480 C C . LEU A 1 452 ? -1.501 -0.513 -20.057 1.00 83.50 452 LEU A C 1
ATOM 3482 O O . LEU A 1 452 ? -0.980 -1.176 -20.951 1.00 83.50 452 LEU A O 1
ATOM 3486 N N . ASP A 1 453 ? -2.080 0.667 -20.273 1.00 83.50 453 ASP A N 1
ATOM 3487 C CA . ASP A 1 453 ? -2.256 1.303 -21.582 1.00 83.50 453 ASP A CA 1
ATOM 3488 C C . ASP A 1 453 ? -0.933 1.439 -22.359 1.00 83.50 453 ASP A C 1
ATOM 3490 O O . ASP A 1 453 ? -0.834 1.132 -23.548 1.00 83.50 453 ASP A O 1
ATOM 3494 N N . ALA A 1 454 ? 0.129 1.880 -21.684 1.00 81.94 454 ALA A N 1
ATOM 3495 C CA . ALA A 1 454 ? 1.451 2.051 -22.264 1.00 81.94 454 ALA A CA 1
ATOM 3496 C C . ALA A 1 454 ? 2.110 0.708 -22.599 1.00 81.94 454 ALA A C 1
ATOM 3498 O O . ALA A 1 454 ? 2.753 0.586 -23.644 1.00 81.94 454 ALA A O 1
ATOM 3499 N N . CYS A 1 455 ? 1.934 -0.299 -21.742 1.00 82.56 455 CYS A N 1
ATOM 3500 C CA . CYS A 1 455 ? 2.437 -1.646 -21.985 1.00 82.56 455 CYS A CA 1
ATOM 3501 C C . CYS A 1 455 ? 1.723 -2.298 -23.175 1.00 82.56 455 CYS A C 1
ATOM 3503 O O . CYS A 1 455 ? 2.396 -2.799 -24.074 1.00 82.56 455 CYS A O 1
ATOM 3505 N N . CYS A 1 456 ? 0.391 -2.233 -23.222 1.00 84.38 456 CYS A N 1
ATOM 3506 C CA . CYS A 1 456 ? -0.410 -2.817 -24.297 1.00 84.38 456 CYS A CA 1
ATOM 3507 C C . CYS A 1 456 ? -0.125 -2.151 -25.647 1.00 84.38 456 CYS A C 1
ATOM 3509 O O . CYS A 1 456 ? 0.229 -2.845 -26.602 1.00 84.38 456 CYS A O 1
ATOM 3511 N N . ARG A 1 457 ? -0.132 -0.811 -25.718 1.00 84.75 457 ARG A N 1
ATOM 3512 C CA . ARG A 1 457 ? 0.187 -0.081 -26.962 1.00 84.75 457 ARG A CA 1
ATOM 3513 C C . ARG A 1 457 ? 1.558 -0.436 -27.527 1.00 84.75 457 ARG A C 1
ATOM 3515 O O . ARG A 1 457 ? 1.719 -0.548 -28.738 1.00 84.75 457 ARG A O 1
ATOM 3522 N N . ARG A 1 458 ? 2.556 -0.626 -26.664 1.00 79.38 458 ARG A N 1
ATOM 3523 C CA . ARG A 1 458 ? 3.922 -0.971 -27.082 1.00 79.38 458 ARG A CA 1
ATOM 3524 C C . ARG A 1 458 ? 4.021 -2.362 -27.707 1.00 79.38 458 ARG A C 1
ATOM 3526 O O . ARG A 1 458 ? 4.893 -2.583 -28.540 1.00 79.38 458 ARG A O 1
ATOM 3533 N N . LEU A 1 459 ? 3.125 -3.268 -27.329 1.00 73.69 459 LEU A N 1
ATOM 3534 C CA . LEU A 1 459 ? 2.993 -4.593 -27.934 1.00 73.69 459 LEU A CA 1
ATOM 3535 C C . LEU A 1 459 ? 2.009 -4.604 -29.117 1.00 73.69 459 LEU A C 1
ATOM 3537 O O . LEU A 1 459 ? 1.732 -5.666 -29.664 1.00 73.69 459 LEU A O 1
ATOM 3541 N N . GLY A 1 460 ? 1.492 -3.438 -29.526 1.00 76.56 460 GLY A N 1
ATOM 3542 C CA . GLY A 1 460 ? 0.500 -3.323 -30.597 1.00 76.56 460 GLY A CA 1
ATOM 3543 C C . GLY A 1 460 ? -0.876 -3.873 -30.216 1.00 76.56 460 GLY A C 1
ATOM 3544 O O . GLY A 1 460 ? -1.633 -4.260 -31.099 1.00 76.56 460 GLY A O 1
ATOM 3545 N N . LEU A 1 461 ? -1.183 -3.943 -28.917 1.00 76.50 461 LEU A N 1
ATOM 3546 C CA . LEU A 1 461 ? -2.465 -4.408 -28.396 1.00 76.50 461 LEU A CA 1
ATOM 3547 C C . LEU A 1 461 ? -3.398 -3.207 -28.203 1.00 76.50 461 LEU A C 1
ATOM 3549 O O . LEU A 1 461 ? -3.052 -2.256 -27.496 1.00 76.50 461 LEU A O 1
ATOM 3553 N N . GLU A 1 462 ? -4.572 -3.258 -28.823 1.00 71.06 462 GLU A N 1
ATOM 3554 C CA . GLU A 1 462 ? -5.633 -2.268 -28.633 1.00 71.06 462 GLU A CA 1
ATOM 3555 C C . GLU A 1 462 ? -6.504 -2.668 -27.436 1.00 71.06 462 GLU A C 1
ATOM 3557 O O . GLU A 1 462 ? -6.892 -3.829 -27.303 1.00 71.06 462 GLU A O 1
ATOM 3562 N N . LEU A 1 463 ? -6.776 -1.710 -26.547 1.00 69.00 463 LEU A N 1
ATOM 3563 C CA . LEU A 1 463 ? -7.679 -1.885 -25.411 1.00 69.00 463 LEU A CA 1
ATOM 3564 C C . LEU A 1 463 ? -8.972 -1.132 -25.711 1.00 69.00 463 LEU A C 1
ATOM 3566 O O . LEU A 1 463 ? -8.951 0.082 -25.918 1.00 69.00 463 LEU A O 1
ATOM 3570 N N . GLU A 1 464 ? -10.080 -1.861 -25.767 1.00 62.78 464 GLU A N 1
ATOM 3571 C CA . GLU A 1 464 ? -11.420 -1.287 -25.858 1.00 62.78 464 GLU A CA 1
ATOM 3572 C C . GLU A 1 464 ? -11.937 -0.996 -24.442 1.00 62.78 464 GLU A C 1
ATOM 3574 O O . GLU A 1 464 ? -11.789 -1.834 -23.557 1.00 62.78 464 GLU A O 1
ATOM 3579 N N . ASP A 1 465 ? -12.543 0.179 -24.244 1.00 62.47 465 ASP A N 1
ATOM 3580 C CA . ASP A 1 465 ? -13.237 0.576 -23.005 1.00 62.47 465 ASP A CA 1
ATOM 3581 C C . ASP A 1 465 ? -12.374 0.544 -21.724 1.00 62.47 465 ASP A C 1
ATOM 3583 O O . ASP A 1 465 ? -12.693 -0.106 -20.726 1.00 62.47 465 ASP A O 1
ATOM 3587 N N . HIS A 1 466 ? -11.240 1.256 -21.764 1.00 57.72 466 HIS A N 1
ATOM 3588 C CA . HIS A 1 466 ? -10.401 1.498 -20.586 1.00 57.72 466 HIS A CA 1
ATOM 3589 C C . HIS A 1 466 ? -11.222 2.109 -19.442 1.00 57.72 466 HIS A C 1
ATOM 3591 O O . HIS A 1 466 ? -11.980 3.044 -19.696 1.00 57.72 466 HIS A O 1
ATOM 3597 N N . HIS A 1 467 ? -10.985 1.638 -18.208 1.00 63.88 467 HIS A N 1
ATOM 3598 C CA . HIS A 1 467 ? -11.681 1.999 -16.954 1.00 63.88 467 HIS A CA 1
ATOM 3599 C C . HIS A 1 467 ? -12.890 1.130 -16.562 1.00 63.88 467 HIS A C 1
ATOM 3601 O O . HIS A 1 467 ? -13.678 1.536 -15.709 1.00 63.88 467 HIS A O 1
ATOM 3607 N N . SER A 1 468 ? -13.022 -0.066 -17.147 1.00 83.44 468 SER A N 1
ATOM 3608 C CA . SER A 1 468 ? -13.764 -1.170 -16.520 1.00 83.44 468 SER A CA 1
ATOM 3609 C C . SER A 1 468 ? -12.794 -2.246 -16.041 1.00 83.44 468 SER A C 1
ATOM 3611 O O . SER A 1 468 ? -11.819 -2.559 -16.740 1.00 83.44 468 SER A O 1
ATOM 3613 N N . ALA A 1 469 ? -13.103 -2.888 -14.911 1.00 89.00 469 ALA A N 1
ATOM 3614 C CA . ALA A 1 469 ? -12.258 -3.959 -14.379 1.00 89.00 469 ALA A CA 1
ATOM 3615 C C . ALA A 1 469 ? -12.071 -5.100 -15.401 1.00 89.00 469 ALA A C 1
ATOM 3617 O O . ALA A 1 469 ? -11.012 -5.725 -15.497 1.00 89.00 469 ALA A O 1
ATOM 3618 N N . LEU A 1 470 ? -13.100 -5.389 -16.212 1.00 91.56 470 LEU A N 1
ATOM 3619 C CA . LEU A 1 470 ? -13.027 -6.445 -17.225 1.00 91.56 470 LEU A CA 1
ATOM 3620 C C . LEU A 1 470 ? -12.104 -6.082 -18.396 1.00 91.56 470 LEU A C 1
ATOM 3622 O O . LEU A 1 470 ? -11.355 -6.946 -18.865 1.00 91.56 470 LEU A O 1
ATOM 3626 N N . ALA A 1 471 ? -12.139 -4.836 -18.873 1.00 89.00 471 ALA A N 1
ATOM 3627 C CA . ALA A 1 471 ? -11.234 -4.381 -19.926 1.00 89.00 471 ALA A CA 1
ATOM 3628 C C . ALA A 1 471 ? -9.771 -4.439 -19.464 1.00 89.00 471 ALA A C 1
ATOM 3630 O O . ALA A 1 471 ? -8.913 -4.957 -20.188 1.00 89.00 471 ALA A O 1
ATOM 3631 N N . ASP A 1 472 ? -9.499 -4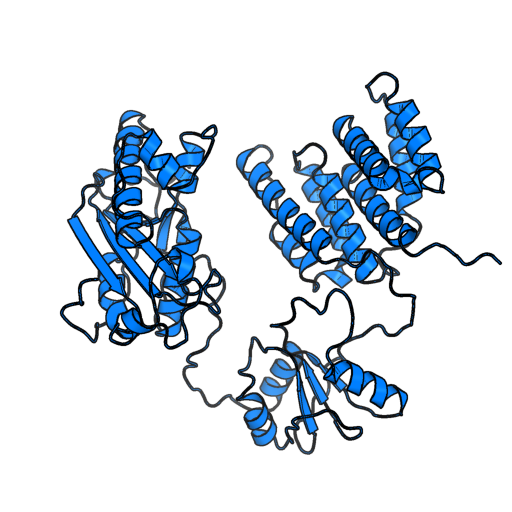.010 -18.231 1.00 90.19 472 ASP A N 1
ATOM 3632 C CA . ASP A 1 472 ? -8.149 -4.017 -17.670 1.00 90.19 472 ASP A CA 1
ATOM 3633 C C . ASP A 1 472 ? -7.657 -5.450 -17.373 1.00 90.19 472 ASP A C 1
ATOM 3635 O O . ASP A 1 472 ? -6.504 -5.792 -17.675 1.00 90.19 472 ASP A O 1
ATOM 3639 N N . CYS A 1 473 ? -8.547 -6.356 -16.945 1.00 93.44 473 CYS A N 1
ATOM 3640 C CA . CYS A 1 473 ? -8.278 -7.798 -16.900 1.00 93.44 473 CYS A CA 1
ATOM 3641 C C . CYS A 1 473 ? -7.886 -8.367 -18.272 1.00 93.44 473 CYS A C 1
ATOM 3643 O O . CYS A 1 473 ? -6.889 -9.086 -18.387 1.00 93.44 473 CYS A O 1
ATOM 3645 N N . ARG A 1 474 ? -8.643 -8.056 -19.331 1.00 92.69 474 ARG A N 1
ATOM 3646 C CA . ARG A 1 474 ? -8.350 -8.538 -20.693 1.00 92.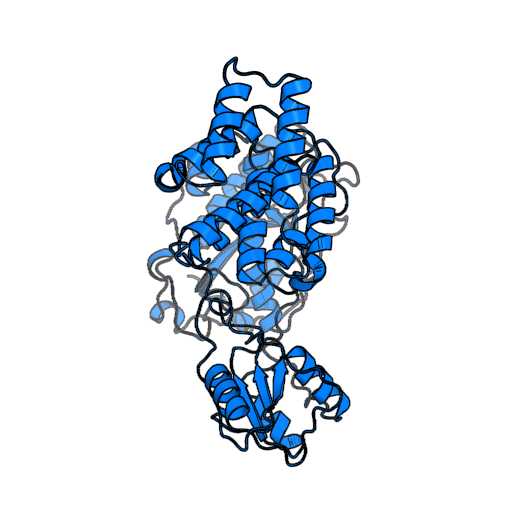69 474 ARG A CA 1
ATOM 3647 C C . ARG A 1 474 ? -7.020 -7.999 -21.205 1.00 92.69 474 ARG A C 1
ATOM 3649 O O . ARG A 1 474 ? -6.225 -8.760 -21.758 1.00 92.69 474 ARG A O 1
ATOM 3656 N N . GLY A 1 475 ? -6.729 -6.722 -20.967 1.00 92.00 475 GLY A N 1
ATOM 3657 C CA . GLY A 1 475 ? -5.431 -6.141 -21.304 1.00 92.00 475 GLY A CA 1
ATOM 3658 C C . GLY A 1 475 ? -4.280 -6.831 -20.579 1.00 92.00 475 GLY A C 1
ATOM 3659 O O . GLY A 1 475 ? -3.274 -7.199 -21.188 1.00 92.00 475 GLY A O 1
ATOM 3660 N N . THR A 1 476 ? -4.457 -7.086 -19.286 1.00 92.50 476 THR A N 1
ATOM 3661 C CA . THR A 1 476 ? -3.480 -7.792 -18.453 1.00 92.50 476 THR A CA 1
ATOM 3662 C C . THR A 1 476 ? -3.279 -9.243 -18.907 1.00 92.50 476 THR A C 1
ATOM 3664 O O . THR A 1 476 ? -2.142 -9.720 -18.942 1.00 92.50 476 THR A O 1
ATOM 3667 N N . ALA A 1 477 ? -4.343 -9.931 -19.332 1.00 93.31 477 ALA A N 1
ATOM 3668 C CA . ALA A 1 477 ? -4.271 -11.269 -19.917 1.00 93.31 477 ALA A CA 1
ATOM 3669 C C . ALA A 1 477 ? -3.442 -11.293 -21.209 1.00 93.31 477 ALA A C 1
ATOM 3671 O O . ALA A 1 477 ? -2.567 -12.148 -21.365 1.00 93.31 477 ALA A O 1
ATOM 3672 N N . LEU A 1 478 ? -3.662 -10.328 -22.108 1.00 90.75 478 LEU A N 1
ATOM 3673 C CA . LEU A 1 478 ? -2.893 -10.210 -23.349 1.00 90.75 478 LEU A CA 1
ATOM 3674 C C . LEU A 1 478 ? -1.406 -9.941 -23.075 1.00 90.75 478 LEU A C 1
ATOM 3676 O O . LEU A 1 478 ? -0.549 -10.570 -23.700 1.00 90.75 478 LEU A O 1
ATOM 3680 N N . LEU A 1 479 ? -1.087 -9.070 -22.107 1.00 87.12 479 LEU A N 1
ATOM 3681 C CA . LEU A 1 479 ? 0.299 -8.844 -21.675 1.00 87.12 479 LEU A CA 1
ATOM 3682 C C . LEU A 1 479 ? 0.950 -10.131 -21.164 1.00 87.12 479 LEU A C 1
ATOM 3684 O O . LEU A 1 479 ? 2.062 -10.471 -21.575 1.00 87.12 479 LEU A O 1
ATOM 3688 N N . LEU A 1 480 ? 0.259 -10.855 -20.278 1.00 87.19 480 LEU A N 1
ATOM 3689 C CA . LEU A 1 480 ? 0.773 -12.100 -19.719 1.00 87.19 480 LEU A CA 1
ATOM 3690 C C . LEU A 1 480 ? 1.015 -13.137 -20.817 1.00 87.19 480 LEU A C 1
ATOM 3692 O O . LEU A 1 480 ? 2.078 -13.755 -20.834 1.00 87.19 480 LEU A O 1
ATOM 3696 N N . LYS A 1 481 ? 0.060 -13.312 -21.737 1.00 88.06 481 LYS A N 1
ATOM 3697 C CA . LYS A 1 481 ? 0.176 -14.229 -22.877 1.00 88.06 481 LYS A CA 1
ATOM 3698 C C . LYS A 1 481 ? 1.435 -13.944 -23.691 1.00 88.06 481 LYS A C 1
ATOM 3700 O O . LYS A 1 481 ? 2.197 -14.863 -24.002 1.00 88.06 481 LYS A O 1
ATOM 3705 N N . GLU A 1 482 ? 1.697 -12.674 -23.982 1.00 83.56 482 GLU A N 1
ATOM 3706 C CA . GLU A 1 482 ? 2.871 -12.289 -24.758 1.00 83.56 482 GLU A CA 1
ATOM 3707 C C . GLU A 1 482 ? 4.179 -12.566 -24.002 1.00 83.56 482 GLU A C 1
ATOM 3709 O O . GLU A 1 482 ? 5.153 -13.044 -24.587 1.00 83.56 482 GLU A O 1
ATOM 3714 N N . TRP A 1 483 ? 4.204 -12.400 -22.679 1.00 74.94 483 TRP A N 1
ATOM 3715 C CA . TRP A 1 483 ? 5.372 -12.787 -21.881 1.00 74.94 483 TRP A CA 1
ATOM 3716 C C . TRP A 1 483 ? 5.534 -14.282 -21.687 1.00 74.94 483 TRP A C 1
ATOM 3718 O O . TRP A 1 483 ? 6.670 -14.746 -21.656 1.00 74.94 483 TRP A O 1
ATOM 3728 N N . ILE A 1 484 ? 4.452 -15.056 -21.600 1.00 76.50 484 ILE A N 1
ATOM 3729 C CA . ILE A 1 484 ? 4.531 -16.520 -21.635 1.00 76.50 484 ILE A CA 1
ATOM 3730 C C . ILE A 1 484 ? 5.199 -16.937 -22.952 1.00 76.50 484 ILE A C 1
ATOM 3732 O O . ILE A 1 484 ? 6.130 -17.746 -22.950 1.00 76.50 484 ILE A O 1
ATOM 3736 N N . ARG A 1 485 ? 4.794 -16.331 -24.075 1.00 74.12 485 ARG A N 1
ATOM 3737 C CA . ARG A 1 485 ? 5.374 -16.581 -25.402 1.00 74.12 485 ARG A CA 1
ATOM 3738 C C . ARG A 1 485 ? 6.862 -16.212 -25.462 1.00 74.12 485 ARG A C 1
ATOM 3740 O O . ARG A 1 485 ? 7.677 -17.036 -25.883 1.00 74.12 485 ARG A O 1
ATOM 3747 N N . HIS A 1 486 ? 7.235 -15.020 -24.995 1.00 65.88 486 HIS A N 1
ATOM 3748 C CA . HIS A 1 486 ? 8.628 -14.557 -24.980 1.00 65.88 486 HIS A CA 1
ATOM 3749 C C . HIS A 1 486 ? 9.518 -15.310 -23.981 1.00 65.88 486 HIS A C 1
ATOM 3751 O O . HIS A 1 486 ? 10.636 -15.692 -24.325 1.00 65.88 486 HIS A O 1
ATOM 3757 N N . GLY A 1 487 ? 9.036 -15.569 -22.765 1.00 60.50 487 GLY A N 1
ATOM 3758 C CA . GLY A 1 487 ? 9.761 -16.288 -21.714 1.00 60.50 487 GLY A CA 1
ATOM 3759 C C . GLY A 1 487 ? 10.053 -17.740 -22.092 1.00 60.50 487 GLY A C 1
ATOM 3760 O O . GLY A 1 487 ? 11.161 -18.230 -21.860 1.00 60.50 487 GLY A O 1
ATOM 3761 N N . ARG A 1 488 ? 9.108 -18.405 -22.774 1.00 53.78 488 ARG A N 1
ATOM 3762 C CA . ARG A 1 488 ? 9.316 -19.733 -23.377 1.00 53.78 488 ARG A CA 1
ATOM 3763 C C . ARG A 1 488 ? 10.345 -19.692 -24.512 1.00 53.78 488 ARG A C 1
ATOM 3765 O O . ARG A 1 488 ? 11.202 -20.572 -24.581 1.00 53.78 488 ARG A O 1
ATOM 3772 N N . ALA A 1 489 ? 10.307 -18.666 -25.367 1.00 44.34 489 ALA A N 1
ATOM 3773 C CA . ALA A 1 489 ? 11.278 -18.490 -26.451 1.00 44.34 489 ALA A CA 1
ATOM 3774 C C . ALA A 1 489 ? 12.707 -18.210 -25.937 1.00 44.34 489 ALA A C 1
ATOM 3776 O O . ALA A 1 489 ? 13.677 -18.671 -26.538 1.00 44.34 489 ALA A O 1
ATOM 3777 N N . ALA A 1 490 ? 12.840 -17.520 -24.801 1.00 40.03 490 ALA A N 1
ATOM 3778 C CA . ALA A 1 490 ? 14.118 -17.171 -24.180 1.00 40.03 490 ALA A CA 1
ATOM 3779 C C . ALA A 1 490 ? 14.759 -18.298 -23.337 1.00 40.03 490 ALA A C 1
ATOM 3781 O O . ALA A 1 490 ? 15.845 -18.097 -22.797 1.00 40.03 490 ALA A O 1
ATOM 3782 N N . ARG A 1 491 ? 14.116 -19.474 -23.196 1.00 43.53 491 ARG A N 1
ATOM 3783 C CA . ARG A 1 491 ? 14.516 -20.555 -22.257 1.00 43.53 491 ARG A CA 1
ATOM 3784 C C . ARG A 1 491 ? 14.738 -20.068 -20.813 1.00 43.53 491 ARG A C 1
ATOM 3786 O O . ARG A 1 491 ? 15.520 -20.663 -20.070 1.00 43.53 491 ARG A O 1
ATOM 3793 N N . ALA A 1 492 ? 14.055 -19.000 -20.408 1.00 43.31 492 ALA A N 1
ATOM 3794 C CA . ALA A 1 492 ? 14.097 -18.524 -19.033 1.00 43.31 492 ALA A CA 1
ATOM 3795 C C . ALA A 1 492 ? 13.415 -19.549 -18.107 1.00 43.31 492 ALA A C 1
ATOM 3797 O O . ALA A 1 492 ? 12.460 -20.222 -18.509 1.00 43.31 492 ALA A O 1
ATOM 3798 N N . CYS A 1 493 ? 13.911 -19.691 -16.871 1.00 43.03 493 CYS A N 1
ATOM 3799 C CA . CYS A 1 493 ? 13.237 -20.504 -15.857 1.00 43.03 493 CYS A CA 1
ATOM 3800 C C . CYS A 1 493 ? 11.782 -20.017 -15.710 1.00 43.03 493 CYS A C 1
ATOM 3802 O O . CYS A 1 493 ? 11.532 -18.817 -15.665 1.00 43.03 493 CYS A O 1
ATOM 3804 N N . GLY A 1 494 ? 10.810 -20.933 -15.688 1.00 46.22 494 GLY A N 1
ATOM 3805 C CA . GLY A 1 494 ? 9.414 -20.561 -15.441 1.00 46.22 494 GLY A CA 1
ATOM 3806 C C . GLY A 1 494 ? 9.225 -19.947 -14.048 1.00 46.22 494 GLY A C 1
ATOM 3807 O O . GLY A 1 494 ? 10.091 -20.126 -13.183 1.00 46.22 494 GLY A O 1
ATOM 3808 N N . PRO A 1 495 ? 8.109 -19.236 -13.805 1.00 49.97 495 PRO A N 1
ATOM 3809 C CA . PRO A 1 495 ? 7.803 -18.703 -12.486 1.00 49.97 495 PRO A CA 1
ATOM 3810 C C . PRO A 1 495 ? 7.703 -19.860 -11.488 1.00 49.97 495 PRO A C 1
ATOM 3812 O O . PRO A 1 495 ? 7.030 -20.863 -11.740 1.00 49.97 495 PRO A O 1
ATOM 3815 N N . ARG A 1 496 ? 8.417 -19.748 -10.365 1.00 54.94 496 ARG A N 1
ATOM 3816 C CA . ARG A 1 496 ? 8.495 -20.824 -9.371 1.00 54.94 496 ARG A CA 1
ATOM 3817 C C . ARG A 1 496 ? 7.491 -20.589 -8.258 1.00 54.94 496 ARG A C 1
ATOM 3819 O O . ARG A 1 496 ? 7.609 -19.647 -7.483 1.00 54.94 496 ARG A O 1
ATOM 3826 N N . PHE A 1 497 ? 6.516 -21.484 -8.186 1.00 54.59 497 PHE A N 1
ATOM 3827 C CA . PHE A 1 497 ? 5.478 -21.517 -7.163 1.00 54.59 497 PHE A CA 1
ATOM 3828 C C . PHE A 1 497 ? 5.567 -22.826 -6.365 1.00 54.59 497 PHE A C 1
ATOM 3830 O O . PHE A 1 497 ? 6.159 -23.794 -6.854 1.00 54.59 497 PHE A O 1
ATOM 3837 N N . PRO A 1 498 ? 5.013 -22.884 -5.138 1.00 51.09 498 PRO A N 1
ATOM 3838 C CA . PRO A 1 498 ? 4.966 -24.120 -4.360 1.00 51.09 498 PRO A CA 1
ATOM 3839 C C . PRO A 1 498 ? 4.348 -25.278 -5.156 1.00 51.09 498 PRO A C 1
ATOM 3841 O O . PRO A 1 498 ? 3.419 -25.073 -5.933 1.00 51.09 498 PRO A O 1
ATOM 3844 N N . VAL A 1 499 ? 4.837 -26.501 -4.899 1.00 51.47 499 VAL A N 1
ATOM 3845 C CA . VAL A 1 499 ? 4.526 -27.765 -5.616 1.00 51.47 499 VAL A CA 1
ATOM 3846 C C . VAL A 1 499 ? 3.022 -28.108 -5.656 1.00 51.47 499 VAL A C 1
ATOM 3848 O O . VAL A 1 499 ? 2.605 -28.978 -6.405 1.00 51.47 499 VAL A O 1
ATOM 3851 N N . ASN A 1 500 ? 2.178 -27.421 -4.885 1.00 64.69 500 ASN A N 1
ATOM 3852 C CA . ASN A 1 500 ? 0.726 -27.536 -4.963 1.00 64.69 500 ASN A CA 1
ATOM 3853 C C . ASN A 1 500 ? 0.099 -26.141 -4.875 1.00 64.69 500 ASN A C 1
ATOM 3855 O O . ASN A 1 500 ? 0.198 -25.488 -3.834 1.00 64.69 500 ASN A O 1
ATOM 3859 N N . LEU A 1 501 ? -0.567 -25.699 -5.949 1.00 72.75 501 LEU A N 1
ATOM 3860 C CA . LEU A 1 501 ? -1.376 -24.479 -5.911 1.00 72.75 501 LEU A CA 1
ATOM 3861 C C . LEU A 1 501 ? -2.493 -24.647 -4.864 1.00 72.75 501 LEU A C 1
ATOM 3863 O O . LEU A 1 501 ? -3.120 -25.713 -4.810 1.00 72.75 501 LEU A O 1
ATOM 3867 N N . PRO A 1 502 ? -2.750 -23.632 -4.022 1.00 73.50 502 PRO A N 1
ATOM 3868 C CA . PRO A 1 502 ? -3.722 -23.751 -2.949 1.00 73.50 502 PRO A CA 1
ATOM 3869 C C . PRO A 1 502 ? -5.127 -23.964 -3.517 1.00 73.50 502 PRO A C 1
ATOM 3871 O O . PRO A 1 502 ? -5.571 -23.261 -4.428 1.00 73.50 502 PRO A O 1
ATOM 3874 N N . LYS A 1 503 ? -5.849 -24.931 -2.944 1.00 84.31 503 LYS A N 1
ATOM 3875 C CA . LYS A 1 503 ? -7.300 -25.016 -3.108 1.00 84.31 503 LYS A CA 1
ATOM 3876 C C . LYS A 1 503 ? -7.949 -24.053 -2.125 1.00 84.31 503 LYS A C 1
ATOM 3878 O O . LYS A 1 503 ? -7.614 -24.069 -0.941 1.00 84.31 503 LYS A O 1
ATOM 3883 N N . LEU A 1 504 ? -8.855 -23.222 -2.623 1.00 85.38 504 LEU A N 1
ATOM 3884 C CA . LEU A 1 504 ? -9.597 -22.273 -1.798 1.00 85.38 504 LEU A CA 1
ATOM 3885 C C . LEU A 1 504 ? -10.851 -22.924 -1.200 1.00 85.38 504 LEU A C 1
ATOM 3887 O O . LEU A 1 504 ? -11.343 -23.905 -1.767 1.00 85.38 504 LEU A O 1
ATOM 3891 N N . PRO A 1 505 ? -11.367 -22.401 -0.070 1.00 82.31 505 PRO A N 1
ATOM 3892 C CA . PRO A 1 505 ? -12.594 -22.899 0.541 1.00 82.31 505 PRO A CA 1
ATOM 3893 C C . PRO A 1 505 ? -13.763 -22.892 -0.448 1.00 82.31 505 PRO A C 1
ATOM 3895 O O . PRO A 1 505 ? -13.983 -21.908 -1.158 1.00 82.31 505 PRO A O 1
ATOM 3898 N N . GLU A 1 506 ? -14.538 -23.975 -0.471 1.00 84.94 506 GLU A N 1
ATOM 3899 C CA . GLU A 1 506 ? -15.806 -23.997 -1.195 1.00 84.94 506 GLU A CA 1
ATOM 3900 C C . GLU A 1 506 ? -16.847 -23.217 -0.393 1.00 84.94 506 GLU A C 1
ATOM 3902 O O . GLU A 1 506 ? -17.259 -23.622 0.693 1.00 84.94 506 GLU A O 1
ATOM 3907 N N . VAL A 1 507 ? -17.247 -22.067 -0.931 1.00 85.19 507 VAL A N 1
ATOM 3908 C CA . VAL A 1 507 ? -18.282 -21.210 -0.355 1.00 85.19 507 VAL A CA 1
ATOM 3909 C C . VAL A 1 507 ? -19.453 -21.166 -1.329 1.00 85.19 507 VAL A C 1
ATOM 3911 O O . VAL A 1 507 ? -19.268 -20.925 -2.528 1.00 85.19 507 VAL A O 1
ATOM 3914 N N . GLU A 1 508 ? -20.665 -21.413 -0.838 1.00 79.06 508 GLU A N 1
ATOM 3915 C CA . GLU A 1 508 ? -21.868 -21.275 -1.656 1.00 79.06 508 GLU A CA 1
ATOM 3916 C C . GLU A 1 508 ? -22.131 -19.798 -1.967 1.00 79.06 508 GLU A C 1
ATOM 3918 O O . GLU A 1 508 ? -22.098 -18.931 -1.094 1.00 79.06 508 GLU A O 1
ATOM 3923 N N . SER A 1 509 ? -22.398 -19.508 -3.238 1.00 77.31 509 SER A N 1
ATOM 3924 C CA . SER A 1 509 ? -22.884 -18.194 -3.654 1.00 77.31 509 SER A CA 1
ATOM 3925 C C . SER A 1 509 ? -24.393 -18.155 -3.476 1.00 77.31 509 SER A C 1
ATOM 3927 O O . SER A 1 509 ? -25.085 -19.086 -3.879 1.00 77.31 509 SER A O 1
ATOM 3929 N N . THR A 1 510 ? -24.918 -17.064 -2.929 1.00 77.19 510 THR A N 1
ATOM 3930 C CA . THR A 1 510 ? -26.364 -16.927 -2.681 1.00 77.19 510 THR A CA 1
ATOM 3931 C C . THR A 1 510 ? -27.133 -16.386 -3.888 1.00 77.19 510 THR A C 1
ATOM 3933 O O . THR A 1 510 ? -28.349 -16.223 -3.816 1.00 77.19 510 THR A O 1
ATOM 3936 N N . ILE A 1 511 ? -26.443 -16.127 -5.007 1.00 74.25 511 ILE A N 1
ATOM 3937 C CA . ILE A 1 511 ? -27.031 -15.646 -6.261 1.00 74.25 511 ILE A CA 1
ATOM 3938 C C . ILE A 1 511 ? -26.534 -16.514 -7.423 1.00 74.25 511 ILE A C 1
ATOM 3940 O O . ILE A 1 511 ? -25.325 -16.713 -7.593 1.00 74.25 511 ILE A O 1
ATOM 3944 N N . ALA A 1 512 ? -27.469 -17.020 -8.230 1.00 69.94 512 ALA A N 1
ATOM 3945 C CA . ALA A 1 512 ? -27.196 -17.677 -9.504 1.00 69.94 512 ALA A CA 1
ATOM 3946 C C . ALA A 1 512 ? -28.359 -17.450 -10.499 1.00 69.94 512 ALA A C 1
ATOM 3948 O O . ALA A 1 512 ? -29.511 -17.667 -10.114 1.00 69.94 512 ALA A O 1
ATOM 3949 N N . PRO A 1 513 ? -28.078 -17.078 -11.768 1.00 70.06 513 PRO A N 1
ATOM 3950 C CA . PRO A 1 513 ? -26.757 -16.751 -12.322 1.00 70.06 513 PRO A CA 1
ATOM 3951 C C . PRO A 1 513 ? -26.257 -15.361 -11.882 1.00 70.06 513 PRO A C 1
ATOM 3953 O O . PRO A 1 513 ? -27.034 -14.538 -11.405 1.00 70.06 513 PRO A O 1
ATOM 3956 N N . LEU A 1 514 ? -24.951 -15.111 -12.024 1.00 69.25 514 LEU A N 1
ATOM 3957 C CA . LEU A 1 514 ? -24.381 -13.775 -11.819 1.00 69.25 514 LEU A CA 1
ATOM 3958 C C . LEU A 1 514 ? -24.946 -12.800 -12.868 1.00 69.25 514 LEU A C 1
ATOM 3960 O O . LEU A 1 514 ? -24.956 -13.154 -14.052 1.00 69.25 514 LEU A O 1
ATOM 3964 N N . PRO A 1 515 ? -25.396 -11.597 -12.471 1.00 63.00 515 PRO A N 1
ATOM 3965 C CA . PRO A 1 515 ? -25.709 -10.550 -13.431 1.00 63.00 515 PRO A CA 1
ATOM 3966 C C . PRO A 1 515 ? -24.425 -10.157 -14.169 1.00 63.00 515 PRO A C 1
ATOM 3968 O O . PRO A 1 515 ? -23.403 -9.920 -13.531 1.00 63.00 515 PRO A O 1
ATOM 3971 N N . ARG A 1 516 ? -24.469 -10.120 -15.505 1.00 64.25 516 ARG A N 1
ATOM 3972 C CA . ARG A 1 516 ? -23.373 -9.558 -16.305 1.00 64.25 516 ARG A CA 1
ATOM 3973 C C . ARG A 1 516 ? -23.480 -8.036 -16.256 1.00 64.25 516 ARG A C 1
ATOM 3975 O O . ARG A 1 516 ? -24.573 -7.522 -16.495 1.00 64.25 516 ARG A O 1
ATOM 3982 N N . TRP A 1 517 ? -22.373 -7.384 -15.909 1.00 67.75 517 TRP A N 1
ATOM 3983 C CA . TRP A 1 517 ? -22.182 -5.944 -16.055 1.00 67.75 517 TRP A CA 1
ATOM 3984 C C . TRP A 1 517 ? -21.734 -5.642 -17.481 1.00 67.75 517 TRP A C 1
ATOM 3986 O O . TRP A 1 517 ? -20.839 -6.383 -17.963 1.00 67.75 517 TRP A O 1
#

Secondary structure (DSSP, 8-state):
------THHHHHHHHHHHHHHHHTTTS---HHHHHHHHHHHHHTGGGTTSTTHHHHHHHHHHHTSSSS--HHHHHHHHHHHHHHHTTS-TTT--HHHHHHHHHHHHHHHTSSS---HHHHHHHHHHHHHTGGGTTSHHHHHHHHHS-SS--TT-HHHHHHHHHHHHHHHHHHHHHS-SS-----S----PPP-TT---TT-EEEEESB-SSS-TTTHHHHHHHTT-EEESS--TT--EEEE-SBS-TTSSSS---HHHHHHHHHHHTT---EEEEHHHHHHHHHHTT--------S-PPPP---SEEEPPS--SS----GGG--EEEEEEEESSS-TTT--EEEEEEEEE-TTS-EEEEEEEE---SS----HHHH---HHHHTTPPPHHHHHHHHHHHHTTSEEEETTHHHHHHHHHHHHHHTT-PPPPEEEEEHHHHHHHH-TT-S--SHHHHHHHTT---SSTTSHHHHHHHHHHHHHHHHHHHHHTTPPPP---SSPPPPP----S-SSPPP-

Sequence (517 aa):
MSQDAKPNQTAAIEQLRGLLEGVSCDYSINEEETFAVQKWLEQHANLLNRSPFDGLARLLTRVMADGRIDEAEHEELLDWFASFADEKAPGVVTQTEALQRLAGAIRGLLADGVVTPEETESFRDWLRDYERFRRLWAFDEVWRNLPAAVNETDPLYNGLLVASLKSVVDLLDDRTPKTSASAGDDTFHFDSPADIRFAGRSFCFSGEFGRFSRHSLPDLVLGLGGVAKSGVSRKLDYLVVGSLGSEAWAYSGYGTKVAAVLKNRAAGAATMIVCEEDFAAALATAGAAPSARPSANCVAPRKRPFAHGGLYETGFSFGWDELRYAVLDVETTGFHPDRDRIVEIALVELDSHGEVVDEMSSLVQPRRKVAASEIHGITDEHLSDAPTFAQIIGHVLRRLSGRVVVGHNADFDGAFLWSECFAAGVELPLMPALCTVKLTRSIDPRAGSYKLDACCRRLGLELEDHHSALADCRGTALLLKEWIRHGRAARACGPRFPVNLPKLPEVESTIAPLPRW

Foldseek 3Di:
DDPCPPFLVVLLLLLLLLQLCQQCLLLDHFLLLLVLSQVSLVVVVVCCVDPPNVVSNVLSCVCCVVPGHDPVSSVVSNVVSVVSNPPDQLVVDDLLSVLSSLLNNLCSCCRVPFRFQSSLVSVVVVLVSNVVCCPPVLSVQLVVLRDPGDPGDDPVSSNVNNVSSVVSSVLSVVQRDSGDPDDDPPPDDADDQPDDALAPAEEEEEFQAQVDHPVCVQVLSVVRNHHYDDADDLRHAEYEYHDHDDPPPRYDDDDPRVVSVVVSVVVPRNHGYHYNVSVVVVSVVSPPPPPDDVDLQNQQPPDQLEDEFDLDDDDDADDLQPAKEKEKFFDWLDQDLNPIATQKIKIFIAHSLLDTDDIDIFGAQRVDARHPCVQQVDHPVNNVPGHHCLQCVLVVLVRQFQHEYEYQPCSRRSSNNQSSCVSSVFHRHRAYYYHLLVVCCVVPVPQPDSDLVSLCVVVVHDQDPPRHRHSRSVSRSVSVSVCSVVCVVVVGGGGDDPPTGHGGDNDDRNDPPGDGD